Protein 3OZO (pdb70)

Organism: Ostrinia furnacalis (NCBI:txid93504)

B-factor: mean 30.8, std 10.59, rang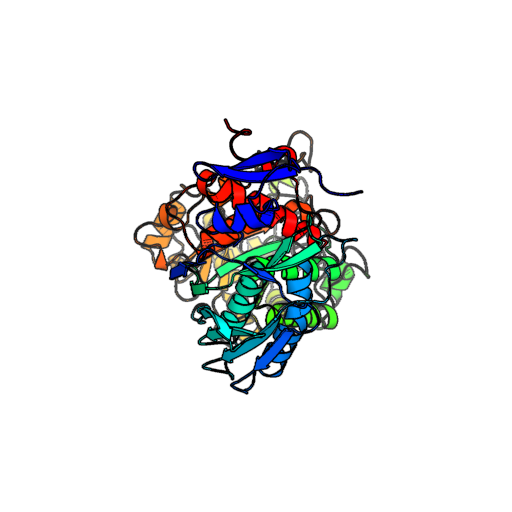e [15.59, 69.76]

GO terms:
  GO:0016231 beta-N-acetylglucosaminidase activity (F, IDA)
  GO:0006032 chitin catabolic process (P, IDA)
  GO:0004563 beta-N-acetylhexosaminidase activity (F, EXP)

Radius of gyration: 25.53 Å; Cα contacts (8 Å, |Δi|>4): 1244; chains: 1; bounding box: 70×46×85 Å

InterPro domains:
  IPR015883 Beta-hexosaminidase, catalytic domain [PF00728] (209-551)
  IPR017853 Glycoside hydrolase superfamily [SSF51445] (209-563)
  IPR025705 Beta-hexosaminidase [PIRSF001093] (9-593)
  IPR025705 Beta-hexosaminidase [PR00738] (165-185)
  IPR025705 Beta-hexosaminidase [PR00738] (203-220)
  IPR025705 Beta-hexosaminidase [PR00738] (232-253)
  IPR025705 Beta-hexosaminidase [PR00738] (286-303)
  IPR025705 Beta-hexosaminidase [PR00738] (334-352)
  IPR025705 Beta-hexosaminidase [PR00738] (357-370)
  IPR025705 Beta-hexosaminidase [PR00738] (516-532)
  IPR025705 Beta-hexosaminidase [PR00738] (533-550)
  IPR025705 Beta-hexosaminidase [PTHR22600] (48-589)
  IPR029018 Beta-hexosaminidase-like, domain 2 [G3DSA:3.30.379.10] (23-206)
  IPR029018 Beta-hexosaminidase-like, domain 2 [SSF55545] (65-207)
  IPR029019 Beta-hexosaminidase, eukaryotic type, N-terminal [PF14845] (124-185)

Foldseek 3Di:
DFDQWAWDADPLWTAIDGPDPPDPDDGHALLRRQQPSFPQRLDFPRFFPDRDLDNDKWFAALVQEEEAEPDAELCNVLLVLLRVCLSVLLCLQPFPPAAADRDAAHEYEYFAAQANHDQAQDLPDWLKKKWWWADDPDGYIYIYIHGPHPNNRSLRSLRQSSQWHAGRNRRTIIGRHTTTGIHFWPFSAQAAEDECQLDHADLVLLLLVLVLCLNNSHAEYEYAQAFQRFHQECQPVLRLLRVQGAPDPVRHQDLVSLLVSCVSSSSSNHQYEYEDEDFWGHHGSCPPVVQKFQQQPPPCVQFFPDPPTMGGDLLDPVVLVVLLRVLLSCCVRSVRDQEHEHEAPTHGLSRLLVDPSSCVSQVVVVHDSDDVSVLVSVLSNVVSSQVSNCVSNVHQGAYEYEDYPCCQLVCVVVRDAQVRYAYEYQAALQDPSQQSCLVRVHAYAYQHNLQQELQFCAFDPPDTDGHDSDDHHDLQRNLADALCVSHPPSSVSYNAYYRYHDPNPDYNVCPLASCPPSSSSSSSCRGHVDPDGVVSCVLSSQSSRSSSVSSVRPYDDDDPVVCNSRPPPDDD

CATH classification: 3.30.379.10 (+1 more: 3.20.20.80)

Nearest PDB structures (foldseek):
  5y0v-assembly1_A  TM=1.001E+00  e=0.000E+00  Ostrinia furnacalis
  3nsm-assembly1_A  TM=1.001E+00  e=0.000E+00  Ostrinia furnacalis
  3vtr-assembly1_A  TM=1.001E+00  e=0.000E+00  Ostrinia furnacalis
  3s6t-assembly1_A  TM=1.001E+00  e=0.000E+00  Ostrinia furnacalis
  3wmb-assembly1_A  TM=1.001E+00  e=0.000E+00  Ostrinia furnacalis

Structure (mmCIF, N/CA/C/O backbone):
data_3OZO
#
_entry.id   3OZO
#
_cell.length_a   108.040
_cell.length_b   108.040
_cell.length_c   175.000
_cell.angle_alpha   90.00
_cell.angle_beta   90.00
_cell.angle_gamma   120.00
#
_symmetry.space_group_name_H-M   'P 32 2 1'
#
loop_
_entity.id
_entity.type
_entity.pdbx_description
1 polymer N-acetylglucosaminidase
2 non-polymer 3AR,5R,6S,7R,7AR-5-HYDROXYMETHYL-2-METHYL-5,6,7,7A-TETRAHYDRO-3AH-PYRANO[3,2-D]THIAZOLE-6,7-DIOL
3 water water
#
loop_
_atom_site.group_PDB
_atom_site.id
_atom_site.type_symbol
_atom_site.label_atom_id
_atom_site.label_alt_id
_atom_site.label_comp_id
_atom_site.label_asym_id
_atom_site.label_entity_id
_atom_site.label_seq_id
_atom_site.pdbx_PDB_ins_code
_atom_site.Cartn_x
_atom_site.Cartn_y
_atom_site.Cartn_z
_atom_site.occupancy
_atom_site.B_iso_or_equiv
_atom_site.auth_seq_id
_atom_site.auth_comp_id
_atom_site.auth_asym_id
_atom_site.auth_atom_id
_atom_site.pdbx_PDB_model_num
ATOM 1 N N . GLU A 1 1 ? 41.772 -54.006 -52.866 1.00 40.64 23 GLU A N 1
ATOM 2 C CA . GLU A 1 1 ? 42.970 -53.690 -53.702 1.00 40.32 23 GLU A CA 1
ATOM 3 C C . GLU A 1 1 ? 43.848 -52.566 -53.114 1.00 39.90 23 GLU A C 1
ATOM 4 O O . GLU A 1 1 ? 44.092 -52.532 -51.901 1.00 39.99 23 GLU A O 1
ATOM 10 N N . ASP A 1 2 ? 44.328 -51.664 -53.970 1.00 39.00 24 ASP A N 1
ATOM 11 C CA . ASP A 1 2 ? 45.284 -50.629 -53.568 1.00 38.18 24 ASP A CA 1
ATOM 12 C C . ASP A 1 2 ? 44.657 -49.246 -53.542 1.00 37.09 24 ASP A C 1
ATOM 13 O O . ASP A 1 2 ? 43.762 -48.952 -54.341 1.00 37.02 24 ASP A O 1
ATOM 18 N N . VAL A 1 3 ? 45.124 -48.396 -52.626 1.00 35.63 25 VAL A N 1
ATOM 19 C CA . VAL A 1 3 ? 44.664 -47.005 -52.598 1.00 34.28 25 VAL A CA 1
ATOM 20 C C . VAL A 1 3 ? 45.103 -46.239 -53.847 1.00 33.39 25 VAL A C 1
ATOM 21 O O . VAL A 1 3 ? 46.228 -46.390 -54.347 1.00 33.45 25 VAL A O 1
ATOM 25 N N . VAL A 1 4 ? 44.171 -45.434 -54.340 1.00 31.78 26 VAL A N 1
ATOM 26 C CA . VAL A 1 4 ? 44.218 -44.846 -55.663 1.00 30.36 26 VAL A CA 1
ATOM 27 C C . VAL A 1 4 ? 44.580 -43.362 -55.601 1.00 29.16 26 VAL A C 1
ATOM 28 O O . VAL A 1 4 ? 44.954 -42.758 -56.608 1.00 28.95 26 VAL A O 1
ATOM 32 N N . TRP A 1 5 ? 44.481 -42.791 -54.404 1.00 27.88 27 TRP A N 1
ATOM 33 C CA . TRP A 1 5 ? 44.645 -41.360 -54.207 1.00 27.01 27 TRP A CA 1
ATOM 34 C C . TRP A 1 5 ? 45.946 -41.001 -53.492 1.00 26.55 27 TRP A C 1
ATOM 35 O O . TRP A 1 5 ? 46.610 -41.856 -52.912 1.00 26.23 27 TRP A O 1
ATOM 46 N N . ARG A 1 6 ? 46.287 -39.718 -53.553 1.00 26.13 28 ARG A N 1
ATOM 47 C CA . ARG A 1 6 ? 47.361 -39.140 -52.758 1.00 26.09 28 ARG A CA 1
ATOM 48 C C . ARG A 1 6 ? 46.897 -37.769 -52.283 1.00 25.92 28 ARG A C 1
ATOM 49 O O . ARG A 1 6 ? 45.906 -37.236 -52.787 1.00 25.73 28 ARG A O 1
ATOM 57 N N . TRP A 1 7 ? 47.605 -37.208 -51.309 1.00 25.79 29 TRP A N 1
ATOM 58 C CA . TRP A 1 7 ? 47.235 -35.931 -50.726 1.00 25.98 29 TRP A CA 1
ATOM 59 C C . TRP A 1 7 ? 48.388 -34.934 -50.756 1.00 26.96 29 TRP A C 1
ATOM 60 O O . TRP A 1 7 ? 49.549 -35.307 -50.594 1.00 26.91 29 TRP A O 1
ATOM 71 N N . SER A 1 8 ? 48.054 -33.666 -50.971 1.00 27.95 30 SER A N 1
ATOM 72 C CA . SER A 1 8 ? 49.054 -32.611 -51.037 1.00 29.14 30 SER A CA 1
ATOM 73 C C . SER A 1 8 ? 48.602 -31.406 -50.229 1.00 29.62 30 SER A C 1
ATOM 74 O O . SER A 1 8 ? 47.449 -30.974 -50.334 1.00 29.70 30 SER A O 1
ATOM 77 N N . CYS A 1 9 ? 49.513 -30.870 -49.421 1.00 30.47 31 CYS A N 1
ATOM 78 C CA . CYS A 1 9 ? 49.206 -29.741 -48.550 1.00 31.47 31 CYS A CA 1
ATOM 79 C C . CYS A 1 9 ? 49.083 -28.434 -49.325 1.00 31.87 31 CYS A C 1
ATOM 80 O O . CYS A 1 9 ? 49.993 -28.046 -50.058 1.00 32.04 31 CYS A O 1
ATOM 83 N N . ASP A 1 10 ? 47.949 -27.764 -49.148 1.00 32.48 32 ASP A N 1
ATOM 84 C CA . ASP A 1 10 ? 47.678 -26.498 -49.809 1.00 33.21 32 ASP A CA 1
ATOM 85 C C . ASP A 1 10 ? 46.919 -25.574 -48.857 1.00 33.44 32 ASP A C 1
ATOM 86 O O . ASP A 1 10 ? 45.754 -25.827 -48.524 1.00 33.39 32 ASP A O 1
ATOM 91 N N . ASN A 1 11 ? 47.594 -24.509 -48.425 1.00 33.65 33 ASN A N 1
ATOM 92 C CA . ASN A 1 11 ? 47.050 -23.543 -47.462 1.00 33.82 33 ASN A CA 1
ATOM 93 C C . ASN A 1 11 ? 46.526 -24.172 -46.161 1.00 33.32 33 ASN A C 1
ATOM 94 O O . ASN A 1 11 ? 45.472 -23.783 -45.655 1.00 33.40 33 ASN A O 1
ATOM 99 N N . GLY A 1 12 ? 47.267 -25.144 -45.630 1.00 32.61 34 GLY A N 1
ATOM 100 C CA . GLY A 1 12 ? 46.895 -25.816 -44.380 1.00 32.10 34 GLY A CA 1
ATOM 101 C C . GLY A 1 12 ? 45.839 -26.904 -44.522 1.00 31.64 34 GLY A C 1
ATOM 102 O O . GLY A 1 12 ? 45.279 -27.367 -43.522 1.00 31.74 34 GLY A O 1
ATOM 103 N N . LYS A 1 13 ? 45.580 -27.323 -45.760 1.00 30.95 35 LYS A N 1
ATOM 104 C CA . LYS A 1 13 ? 44.585 -28.355 -46.055 1.00 30.46 35 LYS A CA 1
ATOM 105 C C . LYS A 1 13 ? 45.158 -29.441 -46.956 1.00 29.93 35 LYS A C 1
ATOM 106 O O . LYS A 1 13 ? 45.788 -29.142 -47.971 1.00 29.77 35 LYS A O 1
ATOM 112 N N . CYS A 1 14 ? 44.938 -30.698 -46.581 1.00 29.43 36 CYS A N 1
ATOM 113 C CA . CYS A 1 14 ? 45.357 -31.832 -47.403 1.00 29.23 36 CYS A CA 1
ATOM 114 C C . CYS A 1 14 ? 44.329 -32.092 -48.499 1.00 28.97 36 CYS A C 1
ATOM 115 O O . CYS A 1 14 ? 43.204 -32.537 -48.224 1.00 28.74 36 CYS A O 1
ATOM 118 N N . VAL A 1 15 ? 44.711 -31.794 -49.739 1.00 28.50 37 VAL A N 1
ATOM 119 C CA . VAL A 1 15 ? 43.789 -31.954 -50.864 1.00 28.17 37 VAL A CA 1
ATOM 120 C C . VAL A 1 15 ? 44.037 -33.280 -51.572 1.00 27.50 37 VAL A C 1
ATOM 121 O O . VAL A 1 15 ? 45.182 -33.639 -51.864 1.00 27.62 37 VAL A O 1
ATOM 125 N N . LYS A 1 16 ? 42.953 -34.006 -51.818 1.00 26.81 38 LYS A N 1
ATOM 126 C CA . LYS A 1 16 ? 43.020 -35.307 -52.455 1.00 26.33 38 LYS A CA 1
ATOM 127 C C . LYS A 1 16 ? 43.261 -35.149 -53.948 1.00 26.48 38 LYS A C 1
ATOM 128 O O . LYS A 1 16 ? 42.549 -34.412 -54.634 1.00 26.14 38 LYS A O 1
ATOM 134 N N . LEU A 1 17 ? 44.280 -35.846 -54.435 1.00 26.65 39 LEU A N 1
ATOM 135 C CA . LEU A 1 17 ? 44.642 -35.808 -55.839 1.00 27.11 39 LEU A CA 1
ATOM 136 C C . LEU A 1 17 ? 44.859 -37.213 -56.352 1.00 27.36 39 LEU A C 1
ATOM 137 O O . LEU A 1 17 ? 45.220 -38.114 -55.593 1.00 27.27 39 LEU A O 1
ATOM 142 N N . LYS A 1 18 ? 44.610 -37.407 -57.642 1.00 27.84 40 LYS A N 1
ATOM 143 C CA . LYS A 1 18 ? 44.929 -38.670 -58.292 1.00 28.62 40 LYS A CA 1
ATOM 144 C C . LYS A 1 18 ? 46.410 -38.979 -58.122 1.00 28.46 40 LYS A C 1
ATOM 145 O O . LYS A 1 18 ? 47.250 -38.105 -58.336 1.00 28.45 40 LYS A O 1
ATOM 151 N N . ASN A 1 19 ? 46.721 -40.204 -57.707 1.00 28.50 41 ASN A N 1
ATOM 152 C CA . ASN A 1 19 ? 48.104 -40.661 -57.661 1.00 28.84 41 ASN A CA 1
ATOM 153 C C . ASN A 1 19 ? 48.474 -41.168 -59.052 1.00 28.88 41 ASN A C 1
ATOM 154 O O . ASN A 1 19 ? 48.488 -42.375 -59.311 1.00 29.04 41 ASN A O 1
ATOM 159 N N . ASP A 1 20 ? 48.737 -40.225 -59.950 1.00 28.98 42 ASP A N 1
ATOM 160 C CA . ASP A 1 20 ? 49.029 -40.543 -61.347 1.00 29.50 42 ASP A CA 1
ATOM 161 C C . ASP A 1 20 ? 50.454 -41.072 -61.497 1.00 29.23 42 ASP A C 1
ATOM 162 O O . ASP A 1 20 ? 51.376 -40.520 -60.900 1.00 29.14 42 ASP A O 1
ATOM 167 N N . PRO A 1 21 ? 50.627 -42.152 -62.283 1.00 29.32 43 PRO A N 1
ATOM 168 C CA . PRO A 1 21 ? 51.918 -42.836 -62.422 1.00 29.26 43 PRO A CA 1
ATOM 169 C C . PRO A 1 21 ? 53.023 -41.979 -63.055 1.00 29.15 43 PRO A C 1
ATOM 170 O O . PRO A 1 21 ? 54.203 -42.196 -62.772 1.00 29.22 43 PRO A O 1
ATOM 174 N N . ARG A 1 22 ? 52.646 -41.018 -63.893 1.00 28.81 44 ARG A N 1
ATOM 175 C CA . ARG A 1 22 ? 53.627 -40.189 -64.592 1.00 28.77 44 ARG A CA 1
ATOM 176 C C . ARG A 1 22 ? 54.014 -38.962 -63.782 1.00 28.87 44 ARG A C 1
ATOM 177 O O . ARG A 1 22 ? 53.679 -37.829 -64.129 1.00 28.94 44 ARG A O 1
ATOM 185 N N . SER A 1 23 ? 54.735 -39.219 -62.694 1.00 28.93 45 SER A N 1
ATOM 186 C CA . SER A 1 23 ? 55.126 -38.195 -61.741 1.00 29.18 45 SER A CA 1
ATOM 187 C C . SER A 1 23 ? 56.418 -38.616 -61.057 1.00 29.26 45 SER A C 1
ATOM 188 O O . SER A 1 23 ? 56.613 -39.799 -60.768 1.00 29.36 45 SER A O 1
ATOM 191 N N . SER A 1 24 ? 57.294 -37.644 -60.811 1.00 29.48 46 SER A N 1
ATOM 192 C CA . SER A 1 24 ? 58.557 -37.883 -60.107 1.00 29.73 46 SER A CA 1
ATOM 193 C C . SER A 1 24 ? 58.470 -37.483 -58.634 1.00 29.99 46 SER A C 1
ATOM 194 O O . SER A 1 24 ? 59.433 -37.646 -57.880 1.00 29.94 46 SER A O 1
ATOM 197 N N . GLU A 1 25 ? 57.312 -36.961 -58.237 1.00 30.32 47 GLU A N 1
ATOM 198 C CA . GLU A 1 25 ? 57.076 -36.532 -56.861 1.00 30.82 47 GLU A CA 1
ATOM 199 C C . GLU A 1 25 ? 56.526 -37.708 -56.046 1.00 30.42 47 GLU A C 1
ATOM 200 O O . GLU A 1 25 ? 55.562 -38.354 -56.467 1.00 30.32 47 GLU A O 1
ATOM 206 N N . PRO A 1 26 ? 57.143 -38.000 -54.882 1.00 30.10 48 PRO A N 1
ATOM 207 C CA . PRO A 1 26 ? 56.652 -39.097 -54.050 1.00 29.94 48 PRO A CA 1
ATOM 208 C C . PRO A 1 26 ? 55.255 -38.799 -53.519 1.00 29.38 48 PRO A C 1
ATOM 209 O O . PRO A 1 26 ? 55.011 -37.709 -53.001 1.00 29.42 48 PRO A O 1
ATOM 213 N N . ALA A 1 27 ? 54.349 -39.758 -53.676 1.00 29.19 49 ALA A N 1
ATOM 214 C CA . ALA A 1 27 ? 52.961 -39.604 -53.229 1.00 29.03 49 ALA A CA 1
ATOM 215 C C . ALA A 1 27 ? 52.858 -39.673 -51.707 1.00 28.75 49 ALA A C 1
ATOM 216 O O . ALA A 1 27 ? 53.460 -40.544 -51.081 1.00 28.91 49 ALA A O 1
ATOM 218 N N . LEU A 1 28 ? 52.100 -38.748 -51.126 1.00 28.44 50 LEU A N 1
ATOM 219 C CA . LEU A 1 28 ? 51.850 -38.737 -49.684 1.00 28.19 50 LEU A CA 1
ATOM 220 C C . LEU A 1 28 ? 50.510 -39.375 -49.362 1.00 27.86 50 LEU A C 1
ATOM 221 O O . LEU A 1 28 ? 49.492 -39.042 -49.979 1.00 27.58 50 LEU A O 1
ATOM 226 N N . SER A 1 29 ? 50.516 -40.292 -48.397 1.00 27.66 51 SER A N 1
ATOM 227 C CA . SER A 1 29 ? 49.278 -40.842 -47.845 1.00 27.26 51 SER A CA 1
ATOM 228 C C . SER A 1 29 ? 48.572 -39.751 -47.039 1.00 26.87 51 SER A C 1
ATOM 229 O O . SER A 1 29 ? 49.183 -38.736 -46.700 1.00 26.45 51 SER A O 1
ATOM 232 N N . LEU A 1 30 ? 47.289 -39.955 -46.746 1.00 26.51 52 LEU A N 1
ATOM 233 C CA . LEU A 1 30 ? 46.481 -38.948 -46.052 1.00 26.35 52 LEU A CA 1
ATOM 234 C C . LEU A 1 30 ? 47.114 -38.496 -44.730 1.00 26.10 52 LEU A C 1
ATOM 235 O O . LEU A 1 30 ? 47.280 -37.297 -44.494 1.00 25.59 52 LEU A O 1
ATOM 240 N N . GLU A 1 31 ? 47.453 -39.459 -43.875 1.00 26.21 53 GLU A N 1
ATOM 241 C CA . GLU A 1 31 ? 47.999 -39.156 -42.545 1.00 27.06 53 GLU A CA 1
ATOM 242 C C . GLU A 1 31 ? 49.386 -38.527 -42.598 1.00 26.81 53 GLU A C 1
ATOM 243 O O . GLU A 1 31 ? 49.710 -37.684 -41.765 1.00 26.79 53 GLU A O 1
ATOM 249 N N . ALA A 1 32 ? 50.192 -38.943 -43.573 1.00 26.98 54 ALA A N 1
ATOM 250 C CA . ALA A 1 32 ? 51.523 -38.372 -43.780 1.00 27.23 54 ALA A CA 1
ATOM 251 C C . ALA A 1 32 ? 51.416 -36.899 -44.143 1.00 27.28 54 ALA A C 1
ATOM 252 O O . ALA A 1 32 ? 52.162 -36.078 -43.612 1.00 27.61 54 ALA A O 1
ATOM 254 N N . CYS A 1 33 ? 50.469 -36.569 -45.024 1.00 27.26 55 CYS A N 1
ATOM 255 C CA . CYS A 1 33 ? 50.186 -35.178 -45.369 1.00 27.22 55 CYS A CA 1
ATOM 256 C C . CYS A 1 33 ? 49.716 -34.391 -44.148 1.00 27.04 55 CYS A C 1
ATOM 257 O O . CYS A 1 33 ? 50.231 -33.305 -43.878 1.00 26.99 55 CYS A O 1
ATOM 260 N N . LYS A 1 34 ? 48.744 -34.940 -43.413 1.00 26.55 56 LYS A N 1
ATOM 261 C CA . LYS A 1 34 ? 48.176 -34.258 -42.243 1.00 26.18 56 LYS A CA 1
ATOM 262 C C . LYS A 1 34 ? 49.232 -33.926 -41.187 1.00 26.30 56 LYS A C 1
ATOM 263 O O . LYS A 1 34 ? 49.233 -32.826 -40.633 1.00 25.90 56 LYS A O 1
ATOM 269 N N . MET A 1 35 ? 50.131 -34.873 -40.924 1.00 26.70 57 MET A N 1
ATOM 270 C CA . MET A 1 35 ? 51.192 -34.690 -39.926 1.00 27.21 57 MET A CA 1
ATOM 271 C C . MET A 1 35 ? 51.986 -33.387 -40.109 1.00 27.60 57 MET A C 1
ATOM 272 O O . MET A 1 35 ? 52.366 -32.746 -39.130 1.00 27.39 57 MET A O 1
ATOM 277 N N . PHE A 1 36 ? 52.218 -32.985 -41.356 1.00 28.23 58 PHE A N 1
ATOM 278 C CA . PHE A 1 36 ? 53.002 -31.775 -41.617 1.00 28.98 58 PHE A CA 1
ATOM 279 C C . PHE A 1 36 ? 52.193 -30.596 -42.140 1.00 29.35 58 PHE A C 1
ATOM 280 O O . PHE A 1 36 ? 52.641 -29.452 -42.068 1.00 29.57 58 PHE A O 1
ATOM 288 N N . CYS A 1 37 ? 51.000 -30.875 -42.652 1.00 29.42 59 CYS A N 1
ATOM 289 C CA . CYS A 1 37 ? 50.126 -29.823 -43.149 1.00 29.71 59 CYS A CA 1
ATOM 290 C C . CYS A 1 37 ? 49.432 -29.091 -42.006 1.00 29.69 59 CYS A C 1
ATOM 291 O O . CYS A 1 37 ? 49.203 -27.885 -42.081 1.00 29.63 59 CYS A O 1
ATOM 294 N N . ASN A 1 38 ? 49.099 -29.828 -40.950 1.00 30.02 60 ASN A N 1
ATOM 295 C CA . ASN A 1 38 ? 48.467 -29.250 -39.769 1.00 30.22 60 ASN A CA 1
ATOM 296 C C . ASN A 1 38 ? 49.516 -28.626 -38.861 1.00 30.24 60 ASN A C 1
ATOM 297 O O . ASN A 1 38 ? 50.608 -29.172 -38.710 1.00 30.10 60 ASN A O 1
ATOM 302 N N . GLU A 1 39 ? 49.174 -27.492 -38.251 1.00 30.59 61 GLU A N 1
ATOM 303 C CA . GLU A 1 39 ? 50.067 -26.812 -37.305 1.00 31.01 61 GLU A CA 1
ATOM 304 C C . GLU A 1 39 ? 50.613 -27.760 -36.230 1.00 30.67 61 GLU A C 1
ATOM 305 O O . GLU A 1 39 ? 51.802 -27.718 -35.908 1.00 30.60 61 GLU A O 1
ATOM 311 N N . TYR A 1 40 ? 49.746 -28.621 -35.693 1.00 29.92 62 TYR A N 1
ATOM 312 C CA . TYR A 1 40 ? 50.147 -29.535 -34.630 1.00 29.11 62 TYR A CA 1
ATOM 313 C C . TYR A 1 40 ? 50.097 -30.995 -35.066 1.00 28.43 62 TYR A C 1
ATOM 314 O O . TYR A 1 40 ? 50.057 -31.897 -34.228 1.00 28.32 62 TYR A O 1
ATOM 323 N N . GLY A 1 41 ? 50.110 -31.219 -36.379 1.00 27.52 63 GLY A N 1
ATOM 324 C CA . GLY A 1 41 ? 50.121 -32.569 -36.943 1.00 26.75 63 GLY A CA 1
ATOM 325 C C . GLY A 1 41 ? 48.931 -33.417 -36.523 1.00 26.23 63 GLY A C 1
ATOM 326 O O . GLY A 1 41 ? 47.784 -32.990 -36.643 1.00 26.00 63 GLY A O 1
ATOM 327 N N . LEU A 1 42 ? 49.215 -34.616 -36.021 1.00 25.68 64 LEU A N 1
ATOM 328 C CA . LEU A 1 42 ? 48.172 -35.523 -35.538 1.00 25.17 64 LEU A CA 1
ATOM 329 C C . LEU A 1 42 ? 48.076 -35.589 -34.003 1.00 24.81 64 LEU A C 1
ATOM 330 O O . LEU A 1 42 ? 47.428 -36.485 -33.453 1.00 24.92 64 LEU A O 1
ATOM 335 N N . LEU A 1 43 ? 48.704 -34.639 -33.315 1.00 24.09 65 LEU A N 1
ATOM 336 C CA . LEU A 1 43 ? 48.744 -34.667 -31.850 1.00 23.72 65 LEU A CA 1
ATOM 337 C C . LEU A 1 43 ? 47.427 -34.234 -31.210 1.00 23.34 65 LEU A C 1
ATOM 338 O O . LEU A 1 43 ? 46.769 -33.302 -31.683 1.00 23.60 65 LEU A O 1
ATOM 343 N N . TRP A 1 44 ? 47.050 -34.927 -30.137 1.00 22.75 66 TRP A N 1
ATOM 344 C CA . TRP A 1 44 ? 45.917 -34.523 -29.309 1.00 22.49 66 TRP A CA 1
ATOM 345 C C . TRP A 1 44 ? 46.053 -35.032 -27.872 1.00 22.57 66 TRP A C 1
ATOM 346 O O . TRP A 1 44 ? 46.113 -36.235 -27.652 1.00 22.83 66 TRP A O 1
ATOM 357 N N . PRO A 1 45 ? 46.082 -34.113 -26.891 1.00 23.07 67 PRO A N 1
ATOM 358 C CA . PRO A 1 45 ? 46.044 -32.667 -27.101 1.00 23.70 67 PRO A CA 1
ATOM 359 C C . PRO A 1 45 ? 47.361 -32.144 -27.666 1.00 24.52 67 PRO A C 1
ATOM 360 O O . PRO A 1 45 ? 48.390 -32.819 -27.564 1.00 24.35 67 PRO A O 1
ATOM 364 N N . ARG A 1 46 ? 47.311 -30.962 -28.273 1.00 25.63 68 ARG A N 1
ATOM 365 C CA . ARG A 1 46 ? 48.511 -30.255 -28.717 1.00 26.93 68 ARG A CA 1
ATOM 366 C C . ARG A 1 46 ? 49.342 -29.843 -27.497 1.00 27.28 68 ARG A C 1
ATOM 367 O O . ARG A 1 46 ? 48.773 -29.523 -26.452 1.00 27.31 68 ARG A O 1
ATOM 375 N N . PRO A 1 47 ? 50.686 -29.863 -27.617 1.00 27.95 69 PRO A N 1
ATOM 376 C CA . PRO A 1 47 ? 51.547 -29.463 -26.495 1.00 28.51 69 PRO A CA 1
ATOM 377 C C . PRO A 1 47 ? 51.429 -27.983 -26.123 1.00 29.08 69 PRO A C 1
ATOM 378 O O . PRO A 1 47 ? 50.947 -27.173 -26.926 1.00 29.03 69 PRO A O 1
ATOM 382 N N . THR A 1 48 ? 51.858 -27.650 -24.905 1.00 29.97 70 THR A N 1
ATOM 383 C CA . THR A 1 48 ? 51.795 -26.277 -24.390 1.00 30.87 70 THR A CA 1
ATOM 384 C C . THR A 1 48 ? 53.107 -25.503 -24.554 1.00 31.57 70 THR A C 1
ATOM 385 O O . THR A 1 48 ? 53.104 -24.274 -24.572 1.00 31.91 70 THR A O 1
ATOM 389 N N . GLY A 1 49 ? 54.223 -26.219 -24.660 1.00 32.38 71 GLY A N 1
ATOM 390 C CA . GLY A 1 49 ? 55.529 -25.578 -24.837 1.00 33.44 71 GLY A CA 1
ATOM 391 C C . GLY A 1 49 ? 56.042 -25.758 -26.252 1.00 34.11 71 GLY A C 1
ATOM 392 O O . GLY A 1 49 ? 55.354 -25.414 -27.215 1.00 33.98 71 GLY A O 1
ATOM 393 N N . GLU A 1 50 ? 57.250 -26.307 -26.376 1.00 34.96 72 GLU A N 1
ATOM 394 C CA . GLU A 1 50 ? 57.835 -26.612 -27.681 1.00 35.76 72 GLU A CA 1
ATOM 395 C C . GLU A 1 50 ? 57.010 -27.651 -28.437 1.00 35.95 72 GLU A C 1
ATOM 396 O O . GLU A 1 50 ? 56.626 -28.680 -27.875 1.00 35.88 72 GLU A O 1
ATOM 402 N N . ALA A 1 51 ? 56.733 -27.361 -29.705 1.00 36.09 73 ALA A N 1
ATOM 403 C CA . ALA A 1 51 ? 55.972 -28.262 -30.566 1.00 36.37 73 ALA A CA 1
ATOM 404 C C . ALA A 1 51 ? 56.603 -28.309 -31.956 1.00 36.43 73 ALA A C 1
ATOM 405 O O . ALA A 1 51 ? 55.986 -27.920 -32.950 1.00 36.66 73 ALA A O 1
ATOM 407 N N . ASP A 1 52 ? 57.843 -28.790 -32.009 1.00 36.37 74 ASP A N 1
ATOM 408 C CA . ASP A 1 52 ? 58.609 -28.836 -33.248 1.00 36.29 74 ASP A CA 1
ATOM 409 C C . ASP A 1 52 ? 58.617 -30.246 -33.820 1.00 35.99 74 ASP A C 1
ATOM 410 O O . ASP A 1 52 ? 59.240 -31.150 -33.266 1.00 35.86 74 ASP A O 1
ATOM 415 N N . LEU A 1 53 ? 57.920 -30.421 -34.938 1.00 36.00 75 LEU A N 1
ATOM 416 C CA . LEU A 1 53 ? 57.782 -31.730 -35.567 1.00 35.84 75 LEU A CA 1
ATOM 417 C C . LEU A 1 53 ? 58.682 -31.895 -36.793 1.00 35.73 75 LEU A C 1
ATOM 418 O O . LEU A 1 53 ? 58.708 -32.957 -37.407 1.00 35.75 75 LEU A O 1
ATOM 423 N N . GLY A 1 54 ? 59.431 -30.849 -37.135 1.00 35.74 76 GLY A N 1
ATOM 424 C CA . GLY A 1 54 ? 60.335 -30.902 -38.284 1.00 35.69 76 GLY A CA 1
ATOM 425 C C . GLY A 1 54 ? 59.583 -31.032 -39.594 1.00 35.63 76 GLY A C 1
ATOM 426 O O . GLY A 1 54 ? 58.479 -30.500 -39.735 1.00 35.61 76 GLY A O 1
ATOM 427 N N . ASN A 1 55 ? 60.171 -31.751 -40.549 1.00 35.64 77 ASN A N 1
ATOM 428 C CA . ASN A 1 55 ? 59.608 -31.843 -41.899 1.00 35.80 77 ASN A CA 1
ATOM 429 C C . ASN A 1 55 ? 59.527 -33.252 -42.474 1.00 35.53 77 ASN A C 1
ATOM 430 O O . ASN A 1 55 ? 58.903 -33.454 -43.517 1.00 35.60 77 ASN A O 1
ATOM 435 N N . PHE A 1 56 ? 60.156 -34.217 -41.808 1.00 35.17 78 PHE A N 1
ATOM 436 C CA . PHE A 1 56 ? 60.345 -35.538 -42.400 1.00 35.02 78 PHE A CA 1
ATOM 437 C C . PHE A 1 56 ? 59.812 -36.705 -41.579 1.00 34.74 78 PHE A C 1
ATOM 438 O O . PHE A 1 56 ? 59.623 -36.604 -40.367 1.00 34.77 78 PHE A O 1
ATOM 446 N N . LEU A 1 57 ? 59.581 -37.815 -42.273 1.00 34.52 79 LEU A N 1
ATOM 447 C CA . LEU A 1 57 ? 59.205 -39.077 -41.662 1.00 34.47 79 LEU A CA 1
ATOM 448 C C . LEU A 1 57 ? 60.253 -40.136 -41.974 1.00 34.58 79 LEU A C 1
ATOM 449 O O . LEU A 1 57 ? 60.860 -40.125 -43.052 1.00 34.66 79 LEU A O 1
ATOM 454 N N . SER A 1 58 ? 60.456 -41.050 -41.032 1.00 34.48 80 SER A N 1
ATOM 455 C CA . SER A 1 58 ? 61.351 -42.185 -41.232 1.00 34.77 80 SER A CA 1
ATOM 456 C C . SER A 1 58 ? 60.575 -43.484 -41.142 1.00 34.78 80 SER A C 1
ATOM 457 O O . SER A 1 58 ? 59.688 -43.623 -40.301 1.00 34.63 80 SER A O 1
ATOM 460 N N . LYS A 1 59 ? 60.915 -44.431 -42.011 1.00 34.97 81 LYS A N 1
ATOM 461 C CA . LYS A 1 59 ? 60.310 -45.753 -41.986 1.00 35.38 81 LYS A CA 1
ATOM 462 C C . LYS A 1 59 ? 60.916 -46.576 -40.853 1.00 35.71 81 LYS A C 1
ATOM 463 O O . LYS A 1 59 ? 62.141 -46.684 -40.739 1.00 35.67 81 LYS A O 1
ATOM 469 N N . ILE A 1 60 ? 60.059 -47.150 -40.013 1.00 35.93 82 ILE A N 1
ATOM 470 C CA . ILE A 1 60 ? 60.537 -47.922 -38.868 1.00 36.16 82 ILE A CA 1
ATOM 471 C C . ILE A 1 60 ? 60.033 -49.364 -38.867 1.00 36.38 82 ILE A C 1
ATOM 472 O O . ILE A 1 60 ? 58.966 -49.667 -39.409 1.00 36.27 82 ILE A O 1
ATOM 477 N N . ASN A 1 61 ? 60.828 -50.247 -38.267 1.00 36.72 83 ASN A N 1
ATOM 478 C CA . ASN A 1 61 ? 60.461 -51.642 -38.077 1.00 37.25 83 ASN A CA 1
ATOM 479 C C . ASN A 1 61 ? 59.671 -51.775 -36.777 1.00 37.61 83 ASN A C 1
ATOM 480 O O . ASN A 1 61 ? 60.193 -51.497 -35.693 1.00 37.51 83 ASN A O 1
ATOM 485 N N . LEU A 1 62 ? 58.411 -52.192 -36.901 1.00 38.13 84 LEU A N 1
ATOM 486 C CA . LEU A 1 62 ? 57.513 -52.381 -35.757 1.00 38.75 84 LEU A CA 1
ATOM 487 C C . LEU A 1 62 ? 58.113 -53.324 -34.706 1.00 39.21 84 LEU A C 1
ATOM 488 O O . LEU A 1 62 ? 58.009 -53.070 -33.506 1.00 39.32 84 LEU A O 1
ATOM 493 N N . ASN A 1 63 ? 58.737 -54.405 -35.170 1.00 39.69 85 ASN A N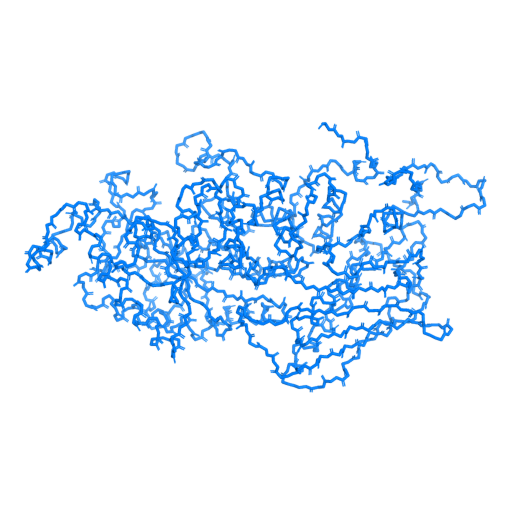 1
ATOM 494 C CA . ASN A 1 63 ? 59.328 -55.417 -34.291 1.00 40.28 85 ASN A CA 1
ATOM 495 C C . ASN A 1 63 ? 60.705 -55.052 -33.725 1.00 40.35 85 ASN A C 1
ATOM 496 O O . ASN A 1 63 ? 61.356 -55.881 -33.087 1.00 40.65 85 ASN A O 1
ATOM 501 N N . SER A 1 64 ? 61.134 -53.812 -33.946 1.00 40.40 86 SER A N 1
ATOM 502 C CA . SER A 1 64 ? 62.444 -53.348 -33.492 1.00 40.62 86 SER A CA 1
ATOM 503 C C . SER A 1 64 ? 62.350 -52.111 -32.598 1.00 40.74 86 SER A C 1
ATOM 504 O O . SER A 1 64 ? 63.221 -51.238 -32.631 1.00 40.78 86 SER A O 1
ATOM 507 N N . ILE A 1 65 ? 61.288 -52.042 -31.800 1.00 40.87 87 ILE A N 1
ATOM 508 C CA . ILE A 1 65 ? 61.115 -50.954 -30.844 1.00 41.06 87 ILE A CA 1
ATOM 509 C C . ILE A 1 65 ? 61.514 -51.451 -29.457 1.00 41.19 87 ILE A C 1
ATOM 510 O O . ILE A 1 65 ? 60.946 -52.416 -28.945 1.00 41.13 87 ILE A O 1
ATOM 515 N N . GLU A 1 66 ? 62.508 -50.796 -28.868 1.00 41.44 88 GLU A N 1
ATOM 516 C CA . GLU A 1 66 ? 63.010 -51.186 -27.556 1.00 41.92 88 GLU A CA 1
ATOM 517 C C . GLU A 1 66 ? 62.893 -50.026 -26.580 1.00 41.74 88 GLU A C 1
ATOM 518 O O . GLU A 1 66 ? 63.340 -48.914 -26.866 1.00 41.60 88 GLU A O 1
ATOM 524 N N . VAL A 1 67 ? 62.282 -50.294 -25.431 1.00 41.75 89 VAL A N 1
ATOM 525 C CA . VAL A 1 67 ? 62.097 -49.271 -24.408 1.00 41.74 89 VAL A CA 1
ATOM 526 C C . VAL A 1 67 ? 63.090 -49.486 -23.266 1.00 41.88 89 VAL A C 1
ATOM 527 O O . VAL A 1 67 ? 63.178 -50.582 -22.712 1.00 41.90 89 VAL A O 1
ATOM 531 N N . LYS A 1 68 ? 63.833 -48.435 -22.927 1.00 42.09 90 LYS A N 1
ATOM 532 C CA . LYS A 1 68 ? 64.851 -48.502 -21.880 1.00 42.39 90 LYS A CA 1
ATOM 533 C C . LYS A 1 68 ? 64.565 -47.531 -20.739 1.00 42.28 90 LYS A C 1
ATOM 534 O O . LYS A 1 68 ? 64.533 -46.316 -20.936 1.00 42.29 90 LYS A O 1
ATOM 540 N N . ILE A 1 69 ? 64.355 -48.085 -19.548 1.00 42.37 91 ILE A N 1
ATOM 541 C CA . ILE A 1 69 ? 64.162 -47.296 -18.333 1.00 42.44 91 ILE A CA 1
ATOM 542 C C . ILE A 1 69 ? 65.531 -47.006 -17.715 1.00 42.56 91 ILE A C 1
ATOM 543 O O . ILE A 1 69 ? 66.225 -47.924 -17.273 1.00 42.44 91 ILE A O 1
ATOM 548 N N . LEU A 1 70 ? 65.915 -45.733 -17.693 1.00 42.66 92 LEU A N 1
ATOM 549 C CA . LEU A 1 70 ? 67.269 -45.349 -17.283 1.00 43.06 92 LEU A CA 1
ATOM 550 C C . LEU A 1 70 ? 67.421 -45.092 -15.780 1.00 43.30 92 LEU A C 1
ATOM 551 O O . LEU A 1 70 ? 68.530 -45.161 -15.247 1.00 43.40 92 LEU A O 1
ATOM 556 N N . LYS A 1 71 ? 66.311 -44.800 -15.107 1.00 43.51 93 LYS A N 1
ATOM 557 C CA . LYS A 1 71 ? 66.315 -44.576 -13.661 1.00 43.71 93 LYS A CA 1
ATOM 558 C C . LYS A 1 71 ? 65.280 -45.449 -12.962 1.00 43.81 93 LYS A C 1
ATOM 559 O O . LYS A 1 71 ? 64.073 -45.284 -13.166 1.00 43.92 93 LYS A O 1
ATOM 565 N N . LYS A 1 72 ? 65.766 -46.380 -12.143 1.00 43.85 94 LYS A N 1
ATOM 566 C CA . LYS A 1 72 ? 64.908 -47.296 -11.396 1.00 43.88 94 LYS A CA 1
ATOM 567 C C . LYS A 1 72 ? 64.474 -46.692 -10.063 1.00 43.69 94 LYS A C 1
ATOM 568 O O . LYS A 1 72 ? 65.174 -45.850 -9.496 1.00 43.77 94 LYS A O 1
ATOM 574 N N . GLY A 1 73 ? 63.310 -47.122 -9.577 1.00 43.38 95 GLY A N 1
ATOM 575 C CA . GLY A 1 73 ? 62.759 -46.634 -8.311 1.00 42.83 95 GLY A CA 1
ATOM 576 C C . GLY A 1 73 ? 61.547 -47.424 -7.856 1.00 42.43 95 GLY A C 1
ATOM 577 O O . GLY A 1 73 ? 61.373 -48.581 -8.239 1.00 42.43 95 GLY A O 1
ATOM 578 N N . ALA A 1 74 ? 60.709 -46.796 -7.034 1.00 42.10 96 ALA A N 1
ATOM 579 C CA . ALA A 1 74 ? 59.501 -47.440 -6.513 1.00 41.77 96 ALA A CA 1
ATOM 580 C C . ALA A 1 74 ? 58.424 -47.614 -7.590 1.00 41.58 96 ALA A C 1
ATOM 581 O O . ALA A 1 74 ? 57.591 -48.517 -7.497 1.00 41.41 96 ALA A O 1
ATOM 583 N N . THR A 1 75 ? 58.457 -46.756 -8.611 1.00 41.29 97 THR A N 1
ATOM 584 C CA . THR A 1 75 ? 57.528 -46.849 -9.743 1.00 41.06 97 THR A CA 1
ATOM 585 C C . THR A 1 75 ? 57.993 -47.819 -10.836 1.00 40.93 97 THR A C 1
ATOM 586 O O . THR A 1 75 ? 57.477 -47.784 -11.956 1.00 40.96 97 THR A O 1
ATOM 590 N N . ASP A 1 76 ? 58.954 -48.684 -10.505 1.00 40.77 98 ASP A N 1
ATOM 591 C CA . ASP A 1 76 ? 59.488 -49.670 -11.451 1.00 40.66 98 ASP A CA 1
ATOM 592 C C . ASP A 1 76 ? 58.388 -50.454 -12.159 1.00 40.33 98 ASP A C 1
ATOM 593 O O . ASP A 1 76 ? 58.381 -50.545 -13.388 1.00 40.37 98 ASP A O 1
ATOM 598 N N . ASP A 1 77 ? 57.463 -51.008 -11.379 1.00 39.95 99 ASP A N 1
ATOM 599 C CA . ASP A 1 77 ? 56.355 -51.800 -11.918 1.00 39.62 99 ASP A CA 1
ATOM 600 C C . ASP A 1 77 ? 55.447 -50.990 -12.850 1.00 39.11 99 ASP A C 1
ATOM 601 O O . ASP A 1 77 ? 55.016 -51.492 -13.888 1.00 38.84 99 ASP A O 1
ATOM 606 N N . LEU A 1 78 ? 55.183 -49.739 -12.477 1.00 38.68 100 LEU A N 1
ATOM 607 C CA . LEU A 1 78 ? 54.352 -48.838 -13.274 1.00 38.42 100 LEU A CA 1
ATOM 608 C C . LEU A 1 78 ? 55.050 -48.426 -14.569 1.00 38.46 100 LEU A C 1
ATOM 609 O O . LEU A 1 78 ? 54.420 -48.364 -15.626 1.00 38.24 100 LEU A O 1
ATOM 614 N N . MET A 1 79 ? 56.348 -48.145 -14.476 1.00 38.50 101 MET A N 1
ATOM 615 C CA . MET A 1 79 ? 57.151 -47.786 -15.642 1.00 38.73 101 MET A CA 1
ATOM 616 C C . MET A 1 79 ? 57.284 -48.957 -16.612 1.00 38.97 101 MET A C 1
ATOM 617 O O . MET A 1 79 ? 57.213 -48.765 -17.824 1.00 38.99 101 MET A O 1
ATOM 622 N N . GLU A 1 80 ? 57.467 -50.160 -16.068 1.00 39.35 102 GLU A N 1
ATOM 623 C CA . GLU A 1 80 ? 57.583 -51.380 -16.870 1.00 39.86 102 GLU A CA 1
ATOM 624 C C . GLU A 1 80 ? 56.268 -51.741 -17.559 1.00 39.87 102 GLU A C 1
ATOM 625 O O . GLU A 1 80 ? 56.273 -52.199 -18.706 1.00 39.72 102 GLU A O 1
ATOM 631 N N . ALA A 1 81 ? 55.153 -51.529 -16.860 1.00 39.97 103 ALA A N 1
ATOM 632 C CA . ALA A 1 81 ? 53.823 -51.747 -17.431 1.00 40.08 103 ALA A CA 1
ATOM 633 C C . ALA A 1 81 ? 53.534 -50.741 -18.543 1.00 40.22 103 ALA A C 1
ATOM 634 O O . ALA A 1 81 ? 53.040 -51.117 -19.607 1.00 40.22 103 ALA A O 1
ATOM 636 N N . ALA A 1 82 ? 53.858 -49.471 -18.290 1.00 40.38 104 ALA A N 1
ATOM 637 C CA . ALA A 1 82 ? 53.681 -48.400 -19.274 1.00 40.75 104 ALA A CA 1
ATOM 638 C C . ALA A 1 82 ? 54.533 -48.622 -20.523 1.00 41.03 104 ALA A C 1
ATOM 639 O O . ALA A 1 82 ? 54.097 -48.321 -21.638 1.00 41.09 104 ALA A O 1
ATOM 641 N N . ALA A 1 83 ? 55.739 -49.154 -20.321 1.00 41.42 105 ALA A N 1
ATOM 642 C CA . ALA A 1 83 ? 56.664 -49.472 -21.407 1.00 41.85 105 ALA A CA 1
ATOM 643 C C . ALA A 1 83 ? 56.158 -50.633 -22.259 1.00 42.14 105 ALA A C 1
ATOM 644 O O . ALA A 1 83 ? 56.150 -50.545 -23.488 1.00 42.45 105 ALA A O 1
ATOM 646 N N . LYS A 1 84 ? 55.739 -51.715 -21.602 1.00 42.38 106 LYS A N 1
ATOM 647 C CA . LYS A 1 84 ? 55.174 -52.892 -22.272 1.00 42.67 106 LYS A CA 1
ATOM 648 C C . LYS A 1 84 ? 53.970 -52.510 -23.133 1.00 42.61 106 LYS A C 1
ATOM 649 O O . LYS A 1 84 ? 53.721 -53.105 -24.183 1.00 42.84 106 LYS A O 1
ATOM 655 N N . ARG A 1 85 ? 53.243 -51.495 -22.680 1.00 42.46 107 ARG A N 1
ATOM 656 C CA . ARG A 1 85 ? 52.015 -51.046 -23.315 1.00 42.25 107 ARG A CA 1
ATOM 657 C C . ARG A 1 85 ? 52.285 -50.183 -24.545 1.00 42.24 107 ARG A C 1
ATOM 658 O O . ARG A 1 85 ? 51.366 -49.886 -25.314 1.00 42.18 107 ARG A O 1
ATOM 666 N N . PHE A 1 86 ? 53.545 -49.785 -24.721 1.00 42.07 108 PHE A N 1
ATOM 667 C CA . PHE A 1 86 ? 53.922 -48.826 -25.758 1.00 41.77 108 PHE A CA 1
ATOM 668 C C . PHE A 1 86 ? 53.841 -49.389 -27.171 1.00 41.8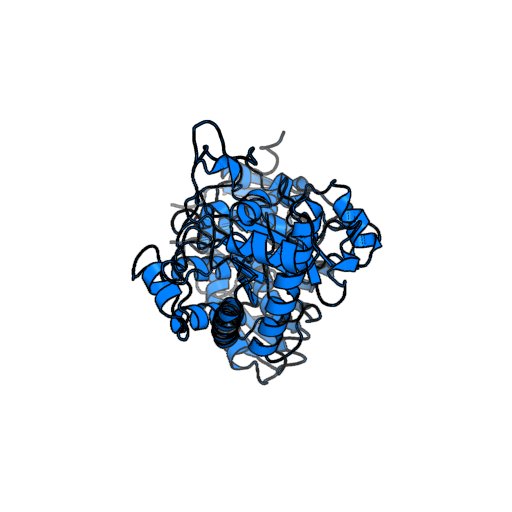1 108 PHE A C 1
ATOM 669 O O . PHE A 1 86 ? 53.331 -48.715 -28.068 1.00 41.65 108 PHE A O 1
ATOM 677 N N . LYS A 1 87 ? 54.346 -50.609 -27.366 1.00 41.88 109 LYS A N 1
ATOM 678 C CA . LYS A 1 87 ? 54.234 -51.293 -28.657 1.00 42.11 109 LYS A CA 1
ATOM 679 C C . LYS A 1 87 ? 52.771 -51.354 -29.089 1.00 41.96 109 LYS A C 1
ATOM 680 O O . LYS A 1 87 ? 52.441 -51.034 -30.235 1.00 41.90 109 LYS A O 1
ATOM 686 N N . GLU A 1 88 ? 51.909 -51.751 -28.154 1.00 41.82 110 GLU A N 1
ATOM 687 C CA . GLU A 1 88 ? 50.466 -51.817 -28.377 1.00 41.79 110 GLU A CA 1
ATOM 688 C C . GLU A 1 88 ? 49.931 -50.472 -28.874 1.00 41.51 110 GLU A C 1
ATOM 689 O O . GLU A 1 88 ? 49.221 -50.424 -29.876 1.00 41.58 110 GLU A O 1
ATOM 695 N N . GLN A 1 89 ? 50.303 -49.390 -28.188 1.00 41.28 111 GLN A N 1
ATOM 696 C CA . GLN A 1 89 ? 49.942 -48.023 -28.590 1.00 41.28 111 GLN A CA 1
ATOM 697 C C . GLN A 1 89 ? 50.399 -47.681 -30.012 1.00 41.00 111 GLN A C 1
ATOM 698 O O . GLN A 1 89 ? 49.652 -47.068 -30.775 1.00 40.86 111 GLN A O 1
ATOM 704 N N . VAL A 1 90 ? 51.628 -48.065 -30.354 1.00 40.71 112 VAL A N 1
ATOM 705 C CA . VAL A 1 90 ? 52.193 -47.778 -31.676 1.00 40.50 112 VAL A CA 1
ATOM 706 C C . VAL A 1 90 ? 51.370 -48.441 -32.787 1.00 40.50 112 VAL A C 1
ATOM 707 O O . VAL A 1 90 ? 51.082 -47.817 -33.809 1.00 40.34 112 VAL A O 1
ATOM 711 N N . SER A 1 91 ? 50.971 -49.692 -32.560 1.00 40.69 113 SER A N 1
ATOM 712 C CA . SER A 1 91 ? 50.141 -50.445 -33.506 1.00 41.07 113 SER A CA 1
ATOM 713 C C . SER A 1 91 ? 48.794 -49.782 -33.826 1.00 41.27 113 SER A C 1
ATOM 714 O O . SER A 1 91 ? 48.151 -50.133 -34.820 1.00 41.26 113 SER A O 1
ATOM 717 N N . LEU A 1 92 ? 48.381 -48.823 -32.996 1.00 41.48 114 LEU A N 1
ATOM 718 C CA . LEU A 1 92 ? 47.138 -48.076 -33.224 1.00 41.68 114 LEU A CA 1
ATOM 719 C C . LEU A 1 92 ? 47.222 -47.134 -34.430 1.00 41.91 114 LEU A C 1
ATOM 720 O O . LEU A 1 92 ? 46.201 -46.628 -34.901 1.00 41.87 114 LEU A O 1
ATOM 725 N N . ALA A 1 93 ? 48.438 -46.897 -34.920 1.00 42.10 115 ALA A N 1
ATOM 726 C CA . ALA A 1 93 ? 48.638 -46.145 -36.157 1.00 42.38 115 ALA A CA 1
ATOM 727 C C . ALA A 1 93 ? 48.223 -46.981 -37.369 1.00 42.54 115 ALA A C 1
ATOM 728 O O . ALA A 1 93 ? 47.802 -46.437 -38.388 1.00 42.58 115 ALA A O 1
ATOM 730 N N . ILE A 1 94 ? 48.339 -48.302 -37.236 1.00 42.92 116 ILE A N 1
ATOM 731 C CA . ILE A 1 94 ? 48.039 -49.248 -38.308 1.00 43.32 116 ILE A CA 1
ATOM 732 C C . ILE A 1 94 ? 46.563 -49.649 -38.277 1.00 43.88 116 ILE A C 1
ATOM 733 O O . ILE A 1 94 ? 46.091 -50.172 -37.266 1.00 43.85 116 ILE A O 1
ATOM 738 N N . PRO A 1 95 ? 45.828 -49.408 -39.385 1.00 44.41 117 PRO A N 1
ATOM 739 C CA . PRO A 1 95 ? 44.426 -49.823 -39.475 1.00 44.83 117 PRO A CA 1
ATOM 740 C C . PRO A 1 95 ? 44.287 -51.338 -39.382 1.00 45.31 117 PRO A C 1
ATOM 741 O O . PRO A 1 95 ? 45.160 -52.070 -39.859 1.00 45.28 117 PRO A O 1
ATOM 745 N N . ARG A 1 96 ? 43.201 -51.796 -38.760 1.00 45.87 118 ARG A N 1
ATOM 746 C CA . ARG A 1 96 ? 42.950 -53.224 -38.572 1.00 46.56 118 ARG A CA 1
ATOM 747 C C . ARG A 1 96 ? 42.857 -53.946 -39.917 1.00 46.65 118 ARG A C 1
ATOM 748 O O . ARG A 1 96 ? 42.181 -53.475 -40.835 1.00 46.76 118 ARG A O 1
ATOM 756 N N . GLY A 1 97 ? 43.548 -55.078 -40.027 1.00 46.78 119 GLY A N 1
ATOM 757 C CA . GLY A 1 97 ? 43.603 -55.835 -41.278 1.00 46.94 119 GLY A CA 1
ATOM 758 C C . GLY A 1 97 ? 44.857 -55.558 -42.092 1.00 47.16 119 GLY A C 1
ATOM 759 O O . GLY A 1 97 ? 45.341 -56.435 -42.817 1.00 47.31 119 GLY A O 1
ATOM 760 N N . SER A 1 98 ? 45.376 -54.335 -41.977 1.00 47.05 120 SER A N 1
ATOM 761 C CA . SER A 1 98 ? 46.608 -53.937 -42.656 1.00 46.92 120 SER A CA 1
ATOM 762 C C . SER A 1 98 ? 47.832 -54.453 -41.913 1.00 46.81 120 SER A C 1
ATOM 763 O O . SER A 1 98 ? 47.827 -54.556 -40.683 1.00 46.83 120 SER A O 1
ATOM 766 N N . THR A 1 99 ? 48.877 -54.778 -42.667 1.00 46.63 121 THR A N 1
ATOM 767 C CA . THR A 1 99 ? 50.140 -55.225 -42.087 1.00 46.45 121 THR A CA 1
ATOM 768 C C . THR A 1 99 ? 51.286 -54.372 -42.628 1.00 46.11 121 THR A C 1
ATOM 769 O O . THR A 1 99 ? 51.435 -54.242 -43.847 1.00 45.98 121 THR A O 1
ATOM 773 N N . PRO A 1 100 ? 52.094 -53.781 -41.726 1.00 45.76 122 PRO A N 1
ATOM 774 C CA . PRO A 1 100 ? 53.258 -53.028 -42.180 1.00 45.51 122 PRO A CA 1
ATOM 775 C C . PRO A 1 100 ? 54.381 -53.963 -42.602 1.00 45.28 122 PRO A C 1
ATOM 776 O O . PRO A 1 100 ? 54.464 -55.097 -42.115 1.00 45.29 122 PRO A O 1
ATOM 780 N N . LYS A 1 101 ? 55.230 -53.493 -43.509 1.00 44.93 123 LYS A N 1
ATOM 781 C CA . LYS A 1 101 ? 56.408 -54.251 -43.904 1.00 44.63 123 LYS A CA 1
ATOM 782 C C . LYS A 1 101 ? 57.447 -54.149 -42.796 1.00 44.30 123 LYS A C 1
ATOM 783 O O . LYS A 1 101 ? 57.737 -53.054 -42.304 1.00 44.11 123 LYS A O 1
ATOM 789 N N . LEU A 1 102 ? 57.976 -55.301 -42.389 1.00 43.91 124 LEU A N 1
ATOM 790 C CA . LEU A 1 102 ? 58.948 -55.376 -41.300 1.00 43.59 124 LEU A CA 1
ATOM 791 C C . LEU A 1 102 ? 60.346 -55.008 -41.791 1.00 43.22 124 LEU A C 1
ATOM 792 O O . LEU A 1 102 ? 61.251 -55.848 -41.843 1.00 43.55 124 LEU A O 1
ATOM 797 N N . THR A 1 103 ? 60.497 -53.741 -42.165 1.00 42.48 125 THR A N 1
ATOM 798 C CA . THR A 1 103 ? 61.764 -53.175 -42.608 1.00 41.79 125 THR A CA 1
ATOM 799 C C . THR A 1 103 ? 61.878 -51.792 -41.993 1.00 41.12 125 THR A C 1
ATOM 800 O O . THR A 1 103 ? 60.922 -51.296 -41.393 1.00 41.11 125 THR A O 1
ATOM 804 N N . GLY A 1 104 ? 63.037 -51.162 -42.155 1.00 40.22 126 GLY A N 1
ATOM 805 C CA . GLY A 1 104 ? 63.247 -49.814 -41.647 1.00 39.22 126 GLY A CA 1
ATOM 806 C C . GLY A 1 104 ? 64.051 -49.789 -40.363 1.00 38.65 126 GLY A C 1
ATOM 807 O O . GLY A 1 104 ? 64.591 -50.809 -39.932 1.00 38.36 126 GLY A O 1
ATOM 808 N N . LYS A 1 105 ? 64.108 -48.614 -39.746 1.00 38.18 127 LYS A N 1
ATOM 809 C CA . LYS A 1 105 ? 64.969 -48.371 -38.594 1.00 37.64 127 LYS A CA 1
ATOM 810 C C . LYS A 1 105 ? 64.449 -48.976 -37.290 1.00 37.45 127 LYS A C 1
ATOM 811 O O . LYS A 1 105 ? 63.251 -49.248 -37.145 1.00 37.23 127 LYS A O 1
ATOM 817 N N . ALA A 1 106 ? 65.374 -49.205 -36.359 1.00 37.14 128 ALA A N 1
ATOM 818 C CA . ALA A 1 106 ? 65.039 -49.604 -34.996 1.00 36.85 128 ALA A CA 1
ATOM 819 C C . ALA A 1 106 ? 64.842 -48.353 -34.150 1.00 36.57 128 ALA A C 1
ATOM 820 O O . ALA A 1 106 ? 65.516 -47.344 -34.355 1.00 36.59 128 ALA A O 1
ATOM 822 N N . VAL A 1 107 ? 63.908 -48.415 -33.207 1.00 36.14 129 VAL A N 1
ATOM 823 C CA . VAL A 1 107 ? 63.631 -47.268 -32.350 1.00 35.69 129 VAL A CA 1
ATOM 824 C C . VAL A 1 107 ? 64.019 -47.587 -30.911 1.00 35.57 129 VAL A C 1
ATOM 825 O O . VAL A 1 107 ? 63.570 -48.583 -30.337 1.00 35.73 129 VAL A O 1
ATOM 829 N N . ASP A 1 108 ? 64.882 -46.749 -30.349 1.00 35.31 130 ASP A N 1
ATOM 830 C CA . ASP A 1 108 ? 65.253 -46.848 -28.946 1.00 35.14 130 ASP A CA 1
ATOM 831 C C . ASP A 1 108 ? 64.491 -45.769 -28.202 1.00 35.01 130 ASP A C 1
ATOM 832 O O . ASP A 1 108 ? 64.651 -44.577 -28.480 1.00 34.88 130 ASP A O 1
ATOM 837 N N . VAL A 1 109 ? 63.645 -46.197 -27.273 1.00 35.00 131 VAL A N 1
ATOM 838 C CA . VAL A 1 109 ? 62.903 -45.271 -26.432 1.00 35.12 131 VAL A CA 1
ATOM 839 C C . VAL A 1 109 ? 63.569 -45.231 -25.063 1.00 35.21 131 VAL A C 1
ATOM 840 O O . VAL A 1 109 ? 63.644 -46.249 -24.375 1.00 35.27 131 VAL A O 1
ATOM 844 N N . TYR A 1 110 ? 64.065 -44.056 -24.686 1.00 35.36 132 TYR A N 1
ATOM 845 C CA . TYR A 1 110 ? 64.730 -43.879 -23.400 1.00 35.61 132 TYR A CA 1
ATOM 846 C C . TYR A 1 110 ? 63.819 -43.141 -22.437 1.00 35.56 132 TYR A C 1
ATOM 847 O O . TYR A 1 110 ? 63.410 -42.012 -22.704 1.00 35.64 132 TYR A O 1
ATOM 856 N N . LEU A 1 111 ? 63.506 -43.788 -21.319 1.00 35.68 133 LEU A N 1
ATOM 857 C CA . LEU A 1 111 ? 62.641 -43.196 -20.300 1.00 35.77 133 LEU A CA 1
ATOM 858 C C . LEU A 1 111 ? 63.448 -42.700 -19.106 1.00 35.91 133 LEU A C 1
ATOM 859 O O . LEU A 1 111 ? 64.087 -43.487 -18.402 1.00 35.76 133 LEU A O 1
ATOM 864 N N . VAL A 1 112 ? 63.412 -41.388 -18.893 1.00 36.22 134 VAL A N 1
ATOM 865 C CA . VAL A 1 112 ? 64.125 -40.758 -17.789 1.00 36.60 134 VAL A CA 1
ATOM 866 C C . VAL A 1 112 ? 63.125 -40.173 -16.792 1.00 36.78 134 VAL A C 1
ATOM 867 O O . VAL A 1 112 ? 62.574 -39.089 -17.000 1.00 36.91 134 VAL A O 1
ATOM 871 N N . ASN A 1 113 ? 62.887 -40.923 -15.721 1.00 37.18 135 ASN A N 1
ATOM 872 C CA . ASN A 1 113 ? 62.036 -40.492 -14.620 1.00 37.47 135 ASN A CA 1
ATOM 873 C C . ASN A 1 113 ? 62.909 -39.853 -13.540 1.00 37.87 135 ASN A C 1
ATOM 874 O O . ASN A 1 113 ? 63.643 -40.549 -12.836 1.00 38.01 135 ASN A O 1
ATOM 879 N N . GLU A 1 114 ? 62.814 -38.530 -13.428 1.00 38.30 136 GLU A N 1
ATOM 880 C CA . GLU A 1 114 ? 63.672 -37.720 -12.560 1.00 38.82 136 GLU A CA 1
ATOM 881 C C . GLU A 1 114 ? 63.487 -38.036 -11.071 1.00 38.77 136 GLU A C 1
ATOM 882 O O . GLU A 1 114 ? 64.426 -37.903 -10.282 1.00 38.92 136 GLU A O 1
ATOM 888 N N . ASN A 1 115 ? 62.274 -38.440 -10.695 1.00 38.53 137 ASN A N 1
ATOM 889 C CA . ASN A 1 115 ? 61.958 -38.820 -9.316 1.00 38.19 137 ASN A CA 1
ATOM 890 C C . ASN A 1 115 ? 61.223 -40.163 -9.279 1.00 37.86 137 ASN A C 1
ATOM 891 O O . ASN A 1 115 ? 60.013 -40.198 -9.049 1.00 37.91 137 ASN A O 1
ATOM 896 N N . PRO A 1 116 ? 61.957 -41.275 -9.486 1.00 37.54 138 PRO A N 1
ATOM 897 C CA . PRO A 1 116 ? 61.362 -42.598 -9.730 1.00 37.31 138 PRO A CA 1
ATOM 898 C C . PRO A 1 116 ? 60.605 -43.257 -8.564 1.00 37.13 138 PRO A C 1
ATOM 899 O O . PRO A 1 116 ? 60.054 -44.348 -8.743 1.00 37.14 138 PRO A O 1
ATOM 903 N N . ASN A 1 117 ? 60.577 -42.618 -7.396 1.00 36.89 139 ASN A N 1
ATOM 904 C CA . ASN A 1 117 ? 59.826 -43.139 -6.248 1.00 36.67 139 ASN A CA 1
ATOM 905 C C . ASN A 1 117 ? 58.423 -42.534 -6.136 1.00 36.54 139 ASN A C 1
ATOM 906 O O . ASN A 1 117 ? 57.559 -43.075 -5.442 1.00 36.74 139 ASN A O 1
ATOM 911 N N . GLU A 1 118 ? 58.213 -41.415 -6.825 1.00 36.14 140 GLU A N 1
ATOM 912 C CA . GLU A 1 118 ? 56.985 -40.625 -6.729 1.00 35.84 140 GLU A CA 1
ATOM 913 C C . GLU A 1 118 ? 55.822 -41.289 -7.472 1.00 35.17 140 GLU A C 1
ATOM 914 O O . GLU A 1 118 ? 55.879 -41.457 -8.692 1.00 34.95 140 GLU A O 1
ATOM 920 N N . LYS A 1 119 ? 54.772 -41.663 -6.742 1.00 34.38 141 LYS A N 1
ATOM 921 C CA . LYS A 1 119 ? 53.598 -42.279 -7.378 1.00 33.76 141 LYS A CA 1
ATOM 922 C C . LYS A 1 119 ? 52.244 -41.892 -6.776 1.00 32.87 141 LYS A C 1
ATOM 923 O O . LYS A 1 119 ? 51.243 -42.560 -7.031 1.00 32.80 141 LYS A O 1
ATOM 929 N N . ALA A 1 120 ? 52.211 -40.811 -6.001 1.00 31.79 142 ALA A N 1
ATOM 930 C CA . ALA A 1 120 ? 50.969 -40.368 -5.375 1.00 30.71 142 ALA A CA 1
ATOM 931 C C . ALA A 1 120 ? 50.242 -39.345 -6.235 1.00 29.79 142 ALA A C 1
ATOM 932 O O . ALA A 1 120 ? 50.862 -38.450 -6.813 1.00 29.2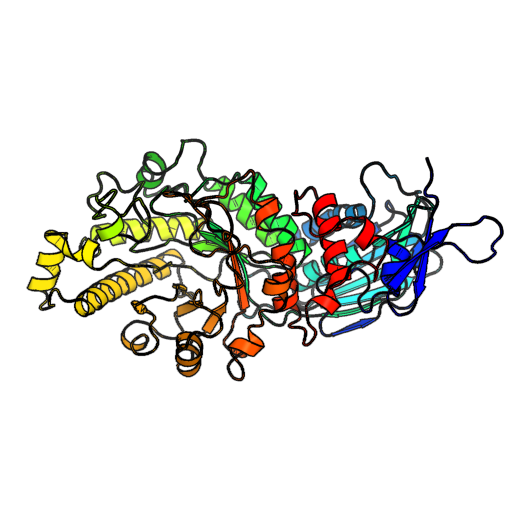8 142 ALA A O 1
ATOM 934 N N . PHE A 1 121 ? 48.924 -39.491 -6.326 1.00 28.60 143 PHE A N 1
ATOM 935 C CA . PHE A 1 121 ? 48.097 -38.462 -6.935 1.00 27.77 143 PHE A CA 1
ATOM 936 C C . PHE A 1 121 ? 47.987 -37.292 -5.971 1.00 27.28 143 PHE A C 1
ATOM 937 O O . PHE A 1 121 ? 47.876 -37.487 -4.762 1.00 26.81 143 PHE A O 1
ATOM 945 N N . SER A 1 122 ? 48.046 -36.084 -6.523 1.00 26.89 144 SER A N 1
ATOM 946 C CA . SER A 1 122 ? 47.865 -34.852 -5.766 1.00 26.69 144 SER A CA 1
ATOM 947 C C . SER A 1 122 ? 47.613 -33.711 -6.741 1.00 26.66 144 SER A C 1
ATOM 948 O O . SER A 1 122 ? 47.988 -33.790 -7.912 1.00 26.45 144 SER A O 1
ATOM 951 N N . LEU A 1 123 ? 46.969 -32.655 -6.262 1.00 26.77 145 LEU A N 1
ATOM 952 C CA . LEU A 1 123 ? 46.703 -31.493 -7.097 1.00 27.17 145 LEU A CA 1
ATOM 953 C C . LEU A 1 123 ? 47.994 -30.763 -7.472 1.00 27.59 145 LEU A C 1
ATOM 954 O O . LEU A 1 123 ? 48.017 -29.987 -8.425 1.00 27.32 145 LEU A O 1
ATOM 959 N N . GLU A 1 124 ? 49.068 -31.048 -6.735 1.00 28.09 146 GLU A N 1
ATOM 960 C CA . GLU A 1 124 ? 50.361 -30.402 -6.956 1.00 28.73 146 GLU A CA 1
ATOM 961 C C . GLU A 1 124 ? 51.359 -31.270 -7.730 1.00 29.00 146 GLU A C 1
ATOM 962 O O . GLU A 1 124 ? 52.483 -30.834 -7.993 1.00 29.47 146 GLU A O 1
ATOM 968 N N . MET A 1 125 ? 50.947 -32.484 -8.099 1.00 28.97 147 MET A N 1
ATOM 969 C CA . MET A 1 125 ? 51.813 -33.416 -8.832 1.00 29.00 147 MET A CA 1
ATOM 970 C C . MET A 1 125 ? 52.311 -32.830 -10.155 1.00 28.77 147 MET A C 1
ATOM 971 O O . MET A 1 125 ? 51.630 -32.018 -10.785 1.00 28.70 147 MET A O 1
ATOM 976 N N . ASP A 1 126 ? 53.499 -33.257 -10.565 1.00 28.51 148 ASP A N 1
ATOM 977 C CA . ASP A 1 126 ? 54.139 -32.723 -11.759 1.00 28.50 148 ASP A CA 1
ATOM 978 C C . ASP A 1 126 ? 53.882 -33.625 -12.967 1.00 28.22 148 ASP A C 1
ATOM 979 O O . ASP A 1 126 ? 54.419 -34.736 -13.057 1.00 28.09 148 ASP A O 1
ATOM 984 N N . GLU A 1 127 ? 53.060 -33.130 -13.889 1.00 27.95 149 GLU A N 1
ATOM 985 C CA . GLU A 1 127 ? 52.677 -33.882 -15.083 1.00 27.97 149 GLU A CA 1
ATOM 986 C C . GLU A 1 127 ? 53.422 -33.410 -16.336 1.00 28.21 149 GLU A C 1
ATOM 987 O O . GLU A 1 127 ? 53.023 -33.728 -17.461 1.00 28.18 149 GLU A O 1
ATOM 993 N N . SER A 1 128 ? 54.502 -32.654 -16.136 1.00 28.33 150 SER A N 1
ATOM 994 C CA . SER A 1 128 ? 55.309 -32.147 -17.247 1.00 28.56 150 SER A CA 1
ATOM 995 C C . SER A 1 128 ? 56.234 -33.221 -17.804 1.00 28.69 150 SER A C 1
ATOM 996 O O . SER A 1 128 ? 56.549 -34.199 -17.119 1.00 28.68 150 SER A O 1
ATOM 999 N N . TYR A 1 129 ? 56.650 -33.035 -19.056 1.00 28.85 151 TYR A N 1
ATOM 1000 C CA . TYR A 1 129 ? 57.624 -33.907 -19.702 1.00 28.98 151 TYR A CA 1
ATOM 1001 C C . TYR A 1 129 ? 58.329 -33.179 -20.848 1.00 29.32 151 TYR A C 1
ATOM 1002 O O . TYR A 1 129 ? 57.844 -32.157 -21.352 1.00 29.20 151 TYR A O 1
ATOM 1011 N N . GLY A 1 130 ? 59.482 -33.710 -21.241 1.00 29.84 152 GLY A N 1
ATOM 1012 C CA . GLY A 1 130 ? 60.167 -33.281 -22.454 1.00 30.29 152 GLY A CA 1
ATOM 1013 C C . GLY A 1 130 ? 60.264 -34.461 -23.398 1.00 30.80 152 GLY A C 1
ATOM 1014 O O . GLY A 1 130 ? 60.513 -35.583 -22.964 1.00 30.89 152 GLY A O 1
ATOM 1015 N N . LEU A 1 131 ? 60.054 -34.215 -24.689 1.00 31.46 153 LEU A N 1
ATOM 1016 C CA . LEU A 1 131 ? 60.135 -35.275 -25.690 1.00 32.06 153 LEU A CA 1
ATOM 1017 C C . LEU A 1 131 ? 61.054 -34.862 -26.833 1.00 32.37 153 LEU A C 1
ATOM 1018 O O . LEU A 1 131 ? 60.837 -33.836 -27.481 1.00 32.65 153 LEU A O 1
ATOM 1023 N N . ARG A 1 132 ? 62.078 -35.673 -27.068 1.00 32.91 154 ARG A N 1
ATOM 1024 C CA . ARG A 1 132 ? 63.008 -35.450 -28.162 1.00 33.45 154 ARG A CA 1
ATOM 1025 C C . ARG A 1 132 ? 63.153 -36.707 -29.005 1.00 33.36 154 ARG A C 1
ATOM 1026 O O . ARG A 1 132 ? 63.362 -37.801 -28.477 1.00 33.57 154 ARG A O 1
ATOM 1034 N N . VAL A 1 133 ? 63.019 -36.538 -30.316 1.00 33.33 155 VAL A N 1
ATOM 1035 C CA . VAL A 1 133 ? 63.236 -37.615 -31.275 1.00 33.19 155 VAL A CA 1
ATOM 1036 C C . VAL A 1 133 ? 64.246 -37.129 -32.315 1.00 33.54 155 VAL A C 1
ATOM 1037 O O . VAL A 1 133 ? 64.123 -36.019 -32.841 1.00 33.44 155 VAL A O 1
ATOM 1041 N N . SER A 1 134 ? 65.247 -37.959 -32.589 1.00 33.89 156 SER A N 1
ATOM 1042 C CA . SER A 1 134 ? 66.280 -37.641 -33.574 1.00 34.47 156 SER A CA 1
ATOM 1043 C C . SER A 1 134 ? 66.921 -38.922 -34.099 1.00 34.64 156 SER A C 1
ATOM 1044 O O . SER A 1 134 ? 66.896 -39.949 -33.412 1.00 34.56 156 SER A O 1
ATOM 1047 N N . PRO A 1 135 ? 67.487 -38.874 -35.324 1.00 35.04 157 PRO A N 1
ATOM 1048 C CA . PRO A 1 135 ? 68.188 -40.050 -35.845 1.00 35.39 157 PRO A CA 1
ATOM 1049 C C . PRO A 1 135 ? 69.378 -40.426 -34.966 1.00 35.86 157 PRO A C 1
ATOM 1050 O O . PRO A 1 135 ? 70.013 -39.553 -34.371 1.00 35.90 157 PRO A O 1
ATOM 1054 N N . SER A 1 136 ? 69.658 -41.721 -34.887 1.00 36.60 158 SER A N 1
ATOM 1055 C CA . SER A 1 136 ? 70.751 -42.236 -34.079 1.00 37.21 158 SER A CA 1
ATOM 1056 C C . SER A 1 136 ? 71.552 -43.237 -34.900 1.00 37.44 158 SER A C 1
ATOM 1057 O O . SER A 1 136 ? 71.074 -44.331 -35.205 1.00 37.43 158 SER A O 1
ATOM 1060 N N . GLY A 1 137 ? 72.772 -42.851 -35.264 1.00 37.97 159 GLY A N 1
ATOM 1061 C CA . GLY A 1 137 ? 73.619 -43.680 -36.116 1.00 38.40 159 GLY A CA 1
ATOM 1062 C C . GLY A 1 137 ? 73.046 -43.786 -37.517 1.00 38.80 159 GLY A C 1
ATOM 1063 O O . GLY A 1 137 ? 72.349 -42.880 -37.985 1.00 38.81 159 GLY A O 1
ATOM 1064 N N . ALA A 1 138 ? 73.329 -44.900 -38.183 1.00 39.08 160 ALA A N 1
ATOM 1065 C CA . ALA A 1 138 ? 72.869 -45.105 -39.552 1.00 39.35 160 ALA A CA 1
ATOM 1066 C C . ALA A 1 138 ? 71.463 -45.701 -39.631 1.00 39.48 160 ALA A C 1
ATOM 1067 O O . ALA A 1 138 ? 70.699 -45.366 -40.542 1.00 39.45 160 ALA A O 1
ATOM 1069 N N . ASP A 1 139 ? 71.129 -46.572 -38.677 1.00 39.42 161 ASP A N 1
ATOM 1070 C CA . ASP A 1 139 ? 69.959 -47.450 -38.794 1.00 39.34 161 ASP A CA 1
ATOM 1071 C C . ASP A 1 139 ? 69.001 -47.444 -37.599 1.00 38.82 161 ASP A C 1
ATOM 1072 O O . ASP A 1 139 ? 68.212 -48.382 -37.434 1.00 38.66 161 ASP A O 1
ATOM 1077 N N . ARG A 1 140 ? 69.067 -46.413 -36.761 1.00 38.26 162 ARG A N 1
ATOM 1078 C CA . ARG A 1 140 ? 68.139 -46.332 -35.631 1.00 37.74 162 ARG A CA 1
ATOM 1079 C C . ARG A 1 140 ? 67.694 -44.939 -35.216 1.00 37.28 162 ARG A C 1
ATOM 1080 O O . ARG A 1 140 ? 68.204 -43.930 -35.708 1.00 37.27 162 ARG A O 1
ATOM 1088 N N . VAL A 1 141 ? 66.712 -44.907 -34.316 1.00 36.73 163 VAL A N 1
ATOM 1089 C CA . VAL A 1 141 ? 66.107 -43.671 -33.838 1.00 36.03 163 VAL A CA 1
ATOM 1090 C C . VAL A 1 141 ? 66.266 -43.568 -32.323 1.00 35.76 163 VAL A C 1
ATOM 1091 O O . VAL A 1 141 ? 66.085 -44.553 -31.604 1.00 35.71 163 VAL A O 1
ATOM 1095 N N . ASN A 1 142 ? 66.604 -42.370 -31.855 1.00 35.50 164 ASN A N 1
ATOM 1096 C CA . ASN A 1 142 ? 66.680 -42.071 -30.428 1.00 35.38 164 ASN A CA 1
ATOM 1097 C C . ASN A 1 142 ? 65.479 -41.238 -29.990 1.00 34.94 164 ASN A C 1
ATOM 1098 O O . ASN A 1 142 ? 65.390 -40.050 -30.306 1.00 35.00 164 ASN A O 1
ATOM 1103 N N . ALA A 1 143 ? 64.565 -41.873 -29.259 1.00 34.46 165 ALA A N 1
ATOM 1104 C CA . ALA A 1 143 ? 63.427 -41.177 -28.664 1.00 33.94 165 ALA A CA 1
ATOM 1105 C C . ALA A 1 143 ? 63.630 -41.058 -27.154 1.00 33.45 165 ALA A C 1
ATOM 1106 O O . ALA A 1 143 ? 63.611 -42.059 -26.443 1.00 33.53 165 ALA A O 1
ATOM 1108 N N . THR A 1 144 ? 63.834 -39.837 -26.667 1.00 32.86 166 THR A N 1
ATOM 1109 C CA . THR A 1 144 ? 64.088 -39.637 -25.241 1.00 32.42 166 THR A CA 1
ATOM 1110 C C . THR A 1 144 ? 62.990 -38.844 -24.544 1.00 32.10 166 THR A C 1
ATOM 1111 O O . THR A 1 144 ? 62.708 -37.698 -24.900 1.00 32.05 166 THR A O 1
ATOM 1115 N N . ILE A 1 145 ? 62.381 -39.475 -23.544 1.00 31.83 167 ILE A N 1
ATOM 1116 C CA . ILE A 1 145 ? 61.380 -38.824 -22.706 1.00 31.75 167 ILE A CA 1
ATOM 1117 C C . ILE A 1 145 ? 61.979 -38.535 -21.332 1.00 31.58 167 ILE A C 1
ATOM 1118 O O . ILE A 1 145 ? 62.476 -39.440 -20.661 1.00 31.70 167 ILE A O 1
ATOM 1123 N N . THR A 1 146 ? 61.929 -37.267 -20.933 1.00 31.63 168 THR A N 1
ATOM 1124 C CA . THR A 1 146 ? 62.427 -36.829 -19.638 1.00 31.65 168 THR A CA 1
ATOM 1125 C C . THR A 1 146 ? 61.299 -36.154 -18.873 1.00 31.62 168 THR A C 1
ATOM 1126 O O . THR A 1 146 ? 60.683 -35.209 -19.363 1.00 31.63 168 THR A O 1
ATOM 1130 N N . ALA A 1 147 ? 61.027 -36.648 -17.670 1.00 31.62 169 ALA A N 1
ATOM 1131 C CA . ALA A 1 147 ? 59.962 -36.087 -16.844 1.00 31.65 169 ALA A CA 1
ATOM 1132 C C . ALA A 1 147 ? 60.302 -36.126 -15.360 1.00 31.66 169 ALA A C 1
ATOM 1133 O O . ALA A 1 147 ? 61.070 -36.979 -14.911 1.00 31.40 169 ALA A O 1
ATOM 1135 N N . ASN A 1 148 ? 59.707 -35.202 -14.611 1.00 31.88 170 ASN A N 1
ATOM 1136 C CA . ASN A 1 148 ? 59.901 -35.116 -13.165 1.00 32.28 170 ASN A CA 1
ATOM 1137 C C . ASN A 1 148 ? 59.223 -36.227 -12.359 1.00 32.11 170 ASN A C 1
ATOM 1138 O O . ASN A 1 148 ? 59.590 -36.472 -11.209 1.00 32.19 170 ASN A O 1
ATOM 1143 N N . SER A 1 149 ? 58.247 -36.905 -12.963 1.00 31.78 171 SER A N 1
ATOM 1144 C CA . SER A 1 149 ? 57.570 -38.035 -12.313 1.00 31.38 171 SER A CA 1
ATOM 1145 C C . SER A 1 149 ? 57.107 -39.087 -13.320 1.00 31.23 171 SER A C 1
ATOM 1146 O O . SER A 1 149 ? 57.173 -38.870 -14.537 1.00 31.22 171 SER A O 1
ATOM 1149 N N . PHE A 1 150 ? 56.644 -40.228 -12.808 1.00 30.70 172 PHE A N 1
ATOM 1150 C CA . PHE A 1 150 ? 56.069 -41.273 -13.647 1.00 30.29 172 PHE A CA 1
ATOM 1151 C C . PHE A 1 150 ? 54.908 -40.746 -14.495 1.00 30.09 172 PHE A C 1
ATOM 1152 O O . PHE A 1 150 ? 54.782 -41.099 -15.669 1.00 30.06 172 PHE A O 1
ATOM 1160 N N . PHE A 1 151 ? 54.072 -39.904 -13.891 1.00 29.78 173 PHE A N 1
ATOM 1161 C CA . PHE A 1 151 ? 52.872 -39.394 -14.552 1.00 29.48 173 PHE A CA 1
ATOM 1162 C C . PHE A 1 151 ? 53.206 -38.549 -15.782 1.00 29.20 173 PHE A C 1
ATOM 1163 O O . PHE A 1 151 ? 52.616 -38.741 -16.846 1.00 28.91 173 PHE A O 1
ATOM 1171 N N . GLY A 1 152 ? 54.165 -37.636 -15.635 1.00 28.69 174 GLY A N 1
ATOM 1172 C CA . GLY A 1 152 ? 54.687 -36.879 -16.772 1.00 28.47 174 GLY A CA 1
ATOM 1173 C C . GLY A 1 152 ? 55.301 -37.782 -17.825 1.00 28.32 174 GLY A C 1
ATOM 1174 O O . GLY A 1 152 ? 55.117 -37.567 -19.026 1.00 28.31 174 GLY A O 1
ATOM 1175 N N . MET A 1 153 ? 56.017 -38.806 -17.365 1.00 28.21 175 MET A N 1
ATOM 1176 C CA . MET A 1 153 ? 56.657 -39.779 -18.241 1.00 28.33 175 MET A CA 1
ATOM 1177 C C . MET A 1 153 ? 55.648 -40.556 -19.093 1.00 28.31 175 MET A C 1
ATOM 1178 O O . MET A 1 153 ? 55.884 -40.777 -20.285 1.00 28.18 175 MET A O 1
ATOM 1183 N N . ARG A 1 154 ? 54.534 -40.982 -18.495 1.00 28.02 176 ARG A N 1
ATOM 1184 C CA . ARG A 1 154 ? 53.558 -41.753 -19.268 1.00 27.74 176 ARG A CA 1
ATOM 1185 C C . ARG A 1 154 ? 52.718 -40.881 -20.207 1.00 27.34 176 ARG A C 1
ATOM 1186 O O . ARG A 1 154 ? 52.302 -41.349 -21.266 1.00 27.54 176 ARG A O 1
ATOM 1194 N N . HIS A 1 155 ? 52.514 -39.615 -19.845 1.00 26.84 177 HIS A N 1
ATOM 1195 C CA . HIS A 1 155 ? 51.993 -38.630 -20.793 1.00 26.45 177 HIS A CA 1
ATOM 1196 C C . HIS A 1 155 ? 52.912 -38.532 -22.019 1.00 26.51 177 HIS A C 1
ATOM 1197 O O . HIS A 1 155 ? 52.441 -38.513 -23.159 1.00 26.23 177 HIS A O 1
ATOM 1204 N N . GLY A 1 156 ? 54.221 -38.474 -21.770 1.00 26.25 178 GLY A N 1
ATOM 1205 C CA . GLY A 1 156 ? 55.224 -38.405 -22.832 1.00 26.18 178 GLY A CA 1
ATOM 1206 C C . GLY A 1 156 ? 55.202 -39.604 -23.758 1.00 26.01 178 GLY A C 1
ATOM 1207 O O . GLY A 1 156 ? 55.344 -39.456 -24.973 1.00 26.13 178 GLY A O 1
ATOM 1208 N N . LEU A 1 157 ? 55.025 -40.794 -23.184 1.00 25.87 179 LEU A N 1
ATOM 1209 C CA . LEU A 1 157 ? 54.831 -42.005 -23.978 1.00 25.87 179 LEU A CA 1
ATOM 1210 C C . LEU A 1 157 ? 53.570 -41.921 -24.845 1.00 25.74 179 LEU A C 1
ATOM 1211 O O . LEU A 1 157 ? 53.562 -42.411 -25.977 1.00 25.65 179 LEU A O 1
ATOM 1216 N N . GLU A 1 158 ? 52.521 -41.288 -24.321 1.00 25.73 180 GLU A N 1
ATOM 1217 C CA . GLU A 1 158 ? 51.267 -41.140 -25.071 1.00 25.80 180 GLU A CA 1
ATOM 1218 C C . GLU A 1 158 ? 51.490 -40.272 -26.309 1.00 25.68 180 GLU A C 1
ATOM 1219 O O . GLU A 1 158 ? 51.153 -40.675 -27.424 1.00 25.52 180 GLU A O 1
ATOM 1225 N N . THR A 1 159 ? 52.074 -39.093 -26.097 1.00 25.65 181 THR A N 1
ATOM 1226 C CA . THR A 1 159 ? 52.440 -38.173 -27.178 1.00 25.71 181 THR A CA 1
ATOM 1227 C C . THR A 1 159 ? 53.333 -38.835 -28.219 1.00 25.84 181 THR A C 1
ATOM 1228 O O . THR A 1 159 ? 53.109 -38.682 -29.422 1.00 26.07 181 THR A O 1
ATOM 1232 N N . LEU A 1 160 ? 54.339 -39.566 -27.750 1.00 25.79 182 LEU A N 1
ATOM 1233 C CA . LEU A 1 160 ? 55.269 -40.253 -28.634 1.00 25.87 182 LEU A CA 1
ATOM 1234 C C . LEU A 1 160 ? 54.573 -41.254 -29.557 1.00 26.00 182 LEU A C 1
ATOM 1235 O O . LEU A 1 160 ? 54.925 -41.354 -30.733 1.00 25.91 182 LEU A O 1
ATOM 1240 N N . SER A 1 161 ? 53.589 -41.983 -29.030 1.00 26.11 183 SER A N 1
ATOM 1241 C CA . SER A 1 161 ? 52.845 -42.956 -29.832 1.00 26.21 183 SER A CA 1
ATOM 1242 C C . SER A 1 161 ? 52.071 -42.289 -30.970 1.00 26.25 183 SER A C 1
ATOM 1243 O O . SER A 1 161 ? 51.867 -42.894 -32.020 1.00 26.26 183 SER A O 1
ATOM 1246 N N . GLN A 1 162 ? 51.672 -41.035 -30.764 1.00 26.45 184 GLN A N 1
ATOM 1247 C CA . GLN A 1 162 ? 50.942 -40.271 -31.773 1.00 26.89 184 GLN A CA 1
ATOM 1248 C C . GLN A 1 162 ? 51.840 -39.780 -32.922 1.00 27.30 184 GLN A C 1
ATOM 1249 O O . GLN A 1 162 ? 51.343 -39.246 -33.918 1.00 27.15 184 GLN A O 1
ATOM 1255 N N . LEU A 1 163 ? 53.154 -39.964 -32.778 1.00 27.61 185 LEU A N 1
ATOM 1256 C CA . LEU A 1 163 ? 54.115 -39.535 -33.797 1.00 28.12 185 LEU A CA 1
ATOM 1257 C C . LEU A 1 163 ? 54.417 -40.631 -34.819 1.00 28.46 185 LEU A C 1
ATOM 1258 O O . LEU A 1 163 ? 55.328 -40.497 -35.640 1.00 28.62 185 LEU A O 1
ATOM 1263 N N . PHE A 1 164 ? 53.652 -41.718 -34.752 1.00 28.67 186 PHE A N 1
ATOM 1264 C CA . PHE A 1 164 ? 53.739 -42.798 -35.720 1.00 29.05 186 PHE A CA 1
ATOM 1265 C C . PHE A 1 164 ? 52.573 -42.700 -36.693 1.00 29.52 186 PHE A C 1
ATOM 1266 O O . PHE A 1 164 ? 51.444 -42.406 -36.290 1.00 29.81 186 PHE A O 1
ATOM 1274 N N . VAL A 1 165 ? 52.856 -42.917 -37.973 1.00 29.74 187 VAL A N 1
ATOM 1275 C CA . VAL A 1 165 ? 51.825 -42.926 -39.010 1.00 30.18 187 VAL A CA 1
ATOM 1276 C C . VAL A 1 165 ? 51.983 -44.134 -39.918 1.00 30.09 187 VAL A C 1
ATOM 1277 O O . VAL A 1 165 ? 53.105 -44.529 -40.265 1.00 30.03 187 VAL A O 1
ATOM 1281 N N . PHE A 1 166 ? 50.858 -44.726 -40.295 1.00 29.73 188 PHE A N 1
ATOM 1282 C CA . PHE A 1 166 ? 50.875 -45.799 -41.270 1.00 29.64 188 PHE A CA 1
ATOM 1283 C C . PHE A 1 166 ? 50.634 -45.225 -42.663 1.00 29.50 188 PHE A C 1
ATOM 1284 O O . PHE A 1 166 ? 49.633 -44.545 -42.908 1.00 29.39 188 PHE A O 1
ATOM 1292 N N . ASP A 1 167 ? 51.590 -45.482 -43.551 1.00 29.24 189 ASP A N 1
ATOM 1293 C CA . ASP A 1 167 ? 51.478 -45.155 -44.964 1.00 28.98 189 ASP A CA 1
ATOM 1294 C C . ASP A 1 167 ? 50.789 -46.348 -45.608 1.00 28.96 189 ASP A C 1
ATOM 1295 O O . ASP A 1 167 ? 51.398 -47.403 -45.783 1.00 28.88 189 ASP A O 1
ATOM 1300 N N . ASP A 1 168 ? 49.512 -46.180 -45.942 1.00 28.91 190 ASP A N 1
ATOM 1301 C CA . ASP A 1 168 ? 48.716 -47.272 -46.502 1.00 29.30 190 ASP A CA 1
ATOM 1302 C C . ASP A 1 168 ? 48.817 -47.361 -48.028 1.00 29.08 190 ASP A C 1
ATOM 1303 O O . ASP A 1 168 ? 48.243 -48.259 -48.643 1.00 29.11 190 ASP A O 1
ATOM 1308 N N . ILE A 1 169 ? 49.557 -46.428 -48.624 1.00 28.94 191 ILE A N 1
ATOM 1309 C CA . ILE A 1 169 ? 49.913 -46.509 -50.042 1.00 28.71 191 ILE A CA 1
ATOM 1310 C C . ILE A 1 169 ? 51.050 -47.522 -50.215 1.00 28.82 191 ILE A C 1
ATOM 1311 O O . ILE A 1 169 ? 51.008 -48.366 -51.109 1.00 28.98 191 ILE A O 1
ATOM 1316 N N . ARG A 1 170 ? 52.038 -47.449 -49.325 1.00 28.73 192 ARG A N 1
ATOM 1317 C CA . ARG A 1 170 ? 53.232 -48.289 -49.395 1.00 28.69 192 ARG A CA 1
ATOM 1318 C C . ARG A 1 170 ? 53.257 -49.427 -48.370 1.00 28.83 192 ARG A C 1
ATOM 1319 O O . ARG A 1 170 ? 54.101 -50.323 -48.459 1.00 28.85 192 ARG A O 1
ATOM 1327 N N . ASP A 1 171 ? 52.326 -49.393 -47.415 1.00 29.00 193 ASP A N 1
ATOM 1328 C CA . ASP A 1 171 ? 52.308 -50.312 -46.262 1.00 29.26 193 ASP A CA 1
ATOM 1329 C C . ASP A 1 171 ? 53.567 -50.183 -45.389 1.00 28.96 193 ASP A C 1
ATOM 1330 O O . ASP A 1 171 ? 54.144 -51.184 -44.965 1.00 28.84 193 ASP A O 1
ATOM 1335 N N . HIS A 1 172 ? 53.979 -48.945 -45.130 1.00 28.77 194 HIS A N 1
ATOM 1336 C CA . HIS A 1 172 ? 55.116 -48.668 -44.255 1.00 28.86 194 HIS A CA 1
ATOM 1337 C C . HIS A 1 172 ? 54.643 -48.011 -42.971 1.00 28.80 194 HIS A C 1
ATOM 1338 O O . HIS A 1 172 ? 53.763 -47.148 -42.995 1.00 28.93 194 HIS A O 1
ATOM 1345 N N . LEU A 1 173 ? 55.234 -48.415 -41.852 1.00 28.58 195 LEU A N 1
ATOM 1346 C CA . LEU A 1 173 ? 55.047 -47.696 -40.606 1.00 28.61 195 LEU A CA 1
ATOM 1347 C C . LEU A 1 173 ? 56.086 -46.588 -40.533 1.00 28.66 195 LEU A C 1
ATOM 1348 O O . LEU A 1 173 ? 57.290 -46.833 -40.659 1.00 28.61 195 LEU A O 1
ATOM 1353 N N . LEU A 1 174 ? 55.607 -45.367 -40.346 1.00 28.57 196 LEU A N 1
ATOM 1354 C CA . LEU A 1 174 ? 56.472 -44.205 -40.336 1.00 28.92 196 LEU A CA 1
ATOM 1355 C C . LEU A 1 174 ? 56.455 -43.534 -38.973 1.00 29.27 196 LEU A C 1
ATOM 1356 O O . LEU A 1 174 ? 55.542 -43.747 -38.165 1.00 29.21 196 LEU A O 1
ATOM 1361 N N . MET A 1 175 ? 57.486 -42.733 -38.726 1.00 29.53 197 MET A N 1
ATOM 1362 C CA . MET A 1 175 ? 57.651 -42.024 -37.474 1.00 29.77 197 MET A CA 1
ATOM 1363 C C . MET A 1 175 ? 58.280 -40.677 -37.783 1.00 29.94 197 MET A C 1
ATOM 1364 O O . MET A 1 175 ? 59.155 -40.584 -38.647 1.00 30.03 197 MET A O 1
ATOM 1369 N N . VAL A 1 176 ? 57.823 -39.637 -37.092 1.00 30.07 198 VAL A N 1
ATOM 1370 C CA . VAL A 1 176 ? 58.375 -38.295 -37.262 1.00 30.64 198 VAL A CA 1
ATOM 1371 C C . VAL A 1 176 ? 59.864 -38.303 -36.898 1.00 31.11 198 VAL A C 1
ATOM 1372 O O . VAL A 1 176 ? 60.250 -38.799 -35.832 1.00 30.94 198 VAL A O 1
ATOM 1376 N N . ARG A 1 177 ? 60.690 -37.770 -37.799 1.00 31.63 199 ARG A N 1
ATOM 1377 C CA . ARG A 1 177 ? 62.146 -37.914 -37.701 1.00 32.16 199 ARG A CA 1
ATOM 1378 C C . ARG A 1 177 ? 62.767 -37.002 -36.652 1.00 32.08 199 ARG A C 1
ATOM 1379 O O . ARG A 1 177 ? 63.579 -37.447 -35.846 1.00 32.56 199 ARG A O 1
ATOM 1387 N N . ASP A 1 178 ? 62.389 -35.730 -36.673 1.00 32.24 200 ASP A N 1
ATOM 1388 C CA . ASP A 1 178 ? 62.999 -34.736 -35.803 1.00 32.24 200 ASP A CA 1
ATOM 1389 C C . ASP A 1 178 ? 61.942 -34.054 -34.949 1.00 32.05 200 ASP A C 1
ATOM 1390 O O . ASP A 1 178 ? 61.143 -33.261 -35.449 1.00 32.15 200 ASP A O 1
ATOM 1395 N N . VAL A 1 179 ? 61.946 -34.370 -33.657 1.00 31.77 201 VAL A N 1
ATOM 1396 C CA . VAL A 1 179 ? 60.937 -33.858 -32.733 1.00 31.58 201 VAL A CA 1
ATOM 1397 C C . VAL A 1 179 ? 61.560 -33.150 -31.533 1.00 31.45 201 VAL A C 1
ATOM 1398 O O . VAL A 1 179 ? 62.455 -33.689 -30.881 1.00 31.33 201 VAL A O 1
ATOM 1402 N N . ASN A 1 180 ? 61.085 -31.939 -31.260 1.00 31.47 202 ASN A N 1
ATOM 1403 C CA . ASN A 1 180 ? 61.346 -31.281 -29.986 1.00 31.58 202 ASN A CA 1
ATOM 1404 C C . ASN A 1 180 ? 60.054 -30.801 -29.319 1.00 31.25 202 ASN A C 1
ATOM 1405 O O . ASN A 1 180 ? 59.443 -29.822 -29.756 1.00 31.31 202 ASN A O 1
ATOM 1410 N N . ILE A 1 181 ? 59.653 -31.501 -28.259 1.00 30.73 203 ILE A N 1
ATOM 1411 C CA . ILE A 1 181 ? 58.435 -31.179 -27.518 1.00 30.29 203 ILE A CA 1
ATOM 1412 C C . ILE A 1 181 ? 58.697 -30.945 -26.029 1.00 29.82 203 ILE A C 1
ATOM 1413 O O . ILE A 1 181 ? 59.382 -31.730 -25.379 1.00 29.89 203 ILE A O 1
ATOM 1418 N N . SER A 1 182 ? 58.153 -29.849 -25.507 1.00 29.71 204 SER A N 1
ATOM 1419 C CA . SER A 1 182 ? 58.050 -29.637 -24.066 1.00 29.56 204 SER A CA 1
ATOM 1420 C C . SER A 1 182 ? 56.579 -29.377 -23.753 1.00 29.27 204 SER A C 1
ATOM 1421 O O . SER A 1 182 ? 55.894 -28.681 -24.505 1.00 29.29 204 SER A O 1
ATOM 1424 N N . ASP A 1 183 ? 56.095 -29.928 -22.644 1.00 28.97 205 ASP A N 1
ATOM 1425 C CA . ASP A 1 183 ? 54.654 -30.004 -22.420 1.00 28.69 205 ASP A CA 1
ATOM 1426 C C . ASP A 1 183 ? 54.297 -30.149 -20.945 1.00 28.61 205 ASP A C 1
ATOM 1427 O O . ASP A 1 183 ? 55.005 -30.816 -20.187 1.00 28.59 205 ASP A O 1
ATOM 1432 N N . LYS A 1 184 ? 53.198 -29.508 -20.555 1.00 28.61 206 LYS A N 1
ATOM 1433 C CA . LYS A 1 184 ? 52.608 -29.663 -19.224 1.00 28.60 206 LYS A CA 1
ATOM 1434 C C . LYS A 1 184 ? 51.178 -29.118 -19.220 1.00 27.90 206 LYS A C 1
ATOM 1435 O O . LYS A 1 184 ? 50.882 -28.166 -19.946 1.00 28.08 206 LYS A O 1
ATOM 1441 N N . PRO A 1 185 ? 50.285 -29.719 -18.407 1.00 27.34 207 PRO A N 1
ATOM 1442 C CA . PRO A 1 185 ? 48.882 -29.302 -18.430 1.00 26.83 207 PRO A CA 1
ATOM 1443 C C . PRO A 1 185 ? 48.654 -27.964 -17.738 1.00 26.27 207 PRO A C 1
ATOM 1444 O O . PRO A 1 185 ? 49.335 -27.650 -16.763 1.00 26.50 207 PRO A O 1
ATOM 1448 N N . VAL A 1 186 ? 47.687 -27.200 -18.239 1.00 25.66 208 VAL A N 1
ATOM 1449 C CA . VAL A 1 186 ? 47.260 -25.955 -17.606 1.00 24.96 208 VAL A CA 1
ATOM 1450 C C . VAL A 1 186 ? 46.506 -26.217 -16.286 1.00 24.78 208 VAL A C 1
ATOM 1451 O O . VAL A 1 186 ? 46.709 -25.495 -15.301 1.00 24.29 208 VAL A O 1
ATOM 1455 N N . TYR A 1 187 ? 45.655 -27.249 -16.270 1.00 24.00 209 TYR A N 1
ATOM 1456 C CA . TYR A 1 187 ? 44.891 -27.628 -15.065 1.00 23.62 209 TYR A CA 1
ATOM 1457 C C . TYR A 1 187 ? 45.254 -29.025 -14.553 1.00 23.10 209 TYR A C 1
ATOM 1458 O O . TYR A 1 187 ? 45.434 -29.945 -15.352 1.00 22.95 209 TYR A O 1
ATOM 1467 N N . PRO A 1 188 ? 45.367 -29.183 -13.217 1.00 22.61 210 PRO A N 1
ATOM 1468 C CA . PRO A 1 188 ? 45.709 -30.470 -12.611 1.00 22.47 210 PRO A CA 1
ATOM 1469 C C . PRO A 1 188 ? 44.542 -31.467 -12.504 1.00 22.20 210 PRO A C 1
ATOM 1470 O O . PRO A 1 188 ? 44.787 -32.660 -12.359 1.00 22.42 210 PRO A O 1
ATOM 1474 N N . TYR A 1 189 ? 43.302 -30.981 -12.554 1.00 22.09 211 TYR A N 1
ATOM 1475 C CA . TYR A 1 189 ? 42.120 -31.848 -12.478 1.00 21.76 211 TYR A CA 1
ATOM 1476 C C . TYR A 1 189 ? 41.414 -31.884 -13.827 1.00 21.21 211 TYR A C 1
ATOM 1477 O O . TYR A 1 189 ? 40.812 -30.899 -14.252 1.00 21.30 211 TYR A O 1
ATOM 1486 N N . ARG A 1 190 ? 41.507 -33.026 -14.502 1.00 20.66 212 ARG A N 1
ATOM 1487 C CA . ARG A 1 190 ? 40.929 -33.182 -15.834 1.00 20.13 212 ARG A CA 1
ATOM 1488 C C . ARG A 1 190 ? 40.116 -34.470 -15.845 1.00 19.61 212 ARG A C 1
ATOM 1489 O O . ARG A 1 190 ? 40.656 -35.561 -16.034 1.00 19.31 212 ARG A O 1
ATOM 1497 N N . GLY A 1 191 ? 38.812 -34.330 -15.619 1.00 19.53 213 GLY A N 1
ATOM 1498 C CA . GLY A 1 191 ? 37.995 -35.472 -15.237 1.00 18.94 213 GLY A CA 1
ATOM 1499 C C . GLY A 1 191 ? 36.803 -35.867 -16.084 1.00 18.59 213 GLY A C 1
ATOM 1500 O O . GLY A 1 191 ? 36.369 -35.138 -16.975 1.00 18.35 213 GLY A O 1
ATOM 1501 N N . ILE A 1 192 ? 36.296 -37.061 -15.787 1.00 18.62 214 ILE A N 1
ATOM 1502 C CA . ILE A 1 192 ? 35.004 -37.538 -16.270 1.00 18.61 214 ILE A CA 1
ATOM 1503 C C . ILE A 1 192 ? 34.249 -38.090 -15.061 1.00 18.72 214 ILE A C 1
ATOM 1504 O O . ILE A 1 192 ? 34.805 -38.873 -14.280 1.00 18.61 214 ILE A O 1
ATOM 1509 N N . LEU A 1 193 ? 33.001 -37.653 -14.896 1.00 18.79 215 LEU A N 1
ATOM 1510 C CA . LEU A 1 193 ? 32.105 -38.235 -13.909 1.00 19.21 215 LEU A CA 1
ATOM 1511 C C . LEU A 1 193 ? 31.325 -39.369 -14.566 1.00 19.03 215 LEU A C 1
ATOM 1512 O O . LEU A 1 193 ? 30.675 -39.167 -15.595 1.00 19.37 215 LEU A O 1
ATOM 1517 N N . LEU A 1 194 ? 31.410 -40.557 -13.972 1.00 18.89 216 LEU A N 1
ATOM 1518 C CA . LEU A 1 194 ? 30.595 -41.695 -14.384 1.00 18.11 216 LEU A CA 1
ATOM 1519 C C . LEU A 1 194 ? 29.622 -42.082 -13.276 1.00 17.73 216 LEU A C 1
ATOM 1520 O O . LEU A 1 194 ? 30.021 -42.513 -12.195 1.00 17.63 216 LEU A O 1
ATOM 1525 N N . ASP A 1 195 ? 28.341 -41.901 -13.563 1.00 17.47 217 ASP A N 1
ATOM 1526 C CA . ASP A 1 195 ? 27.261 -42.281 -12.679 1.00 17.40 217 ASP A CA 1
ATOM 1527 C C . ASP A 1 195 ? 27.005 -43.772 -12.957 1.00 17.65 217 ASP A C 1
ATOM 1528 O O . ASP A 1 195 ? 26.609 -44.139 -14.060 1.00 17.68 217 ASP A O 1
ATOM 1533 N N . THR A 1 196 ? 27.301 -44.626 -11.979 1.00 18.18 218 THR A N 1
ATOM 1534 C CA . THR A 1 196 ? 27.081 -46.079 -12.132 1.00 18.50 218 THR A CA 1
ATOM 1535 C C . THR A 1 196 ? 25.987 -46.582 -11.192 1.00 18.79 218 THR A C 1
ATOM 1536 O O . THR A 1 196 ? 25.961 -47.769 -10.814 1.00 19.20 218 THR A O 1
ATOM 1540 N N . ALA A 1 197 ? 25.080 -45.680 -10.831 1.00 18.67 219 ALA A N 1
ATOM 1541 C CA . ALA A 1 197 ? 23.980 -46.011 -9.936 1.00 18.86 219 ALA A CA 1
ATOM 1542 C C . ALA A 1 197 ? 22.625 -45.880 -10.626 1.00 18.89 219 ALA A C 1
ATOM 1543 O O . ALA A 1 197 ? 21.695 -46.641 -10.338 1.00 19.22 219 ALA A O 1
ATOM 1545 N N . ARG A 1 198 ? 22.510 -44.922 -11.541 1.00 18.85 220 ARG A N 1
ATOM 1546 C CA . ARG A 1 198 ? 21.280 -44.768 -12.319 1.00 18.63 220 ARG A CA 1
ATOM 1547 C C . ARG A 1 198 ? 21.154 -45.898 -13.334 1.00 18.33 220 ARG A C 1
ATOM 1548 O O . ARG A 1 198 ? 20.053 -46.289 -13.698 1.00 18.81 220 ARG A O 1
ATOM 1556 N N . ASN A 1 199 ? 22.299 -46.404 -13.776 1.00 18.17 221 ASN A N 1
ATOM 1557 C CA . ASN A 1 199 ? 22.397 -47.660 -14.517 1.00 17.86 221 ASN A CA 1
ATOM 1558 C C . ASN A 1 199 ? 23.751 -48.283 -14.230 1.00 17.74 221 ASN A C 1
ATOM 1559 O O . ASN A 1 199 ? 24.698 -47.576 -13.859 1.00 17.37 221 ASN A O 1
ATOM 1564 N N . TYR A 1 200 ? 23.847 -49.599 -14.402 1.00 17.14 222 TYR A N 1
ATOM 1565 C CA . TYR A 1 200 ? 25.091 -50.319 -14.152 1.00 17.04 222 TYR A CA 1
ATOM 1566 C C . TYR A 1 200 ? 26.026 -50.275 -15.360 1.00 17.14 222 TYR A C 1
ATOM 1567 O O . TYR A 1 200 ? 25.582 -50.275 -16.508 1.00 16.87 222 TYR A O 1
ATOM 1576 N N . TYR A 1 201 ? 27.324 -50.216 -15.079 1.00 17.29 223 TYR A N 1
ATOM 1577 C CA . TYR A 1 201 ? 28.363 -50.218 -16.103 1.00 17.73 223 TYR A CA 1
ATOM 1578 C C . TYR A 1 201 ? 29.287 -51.375 -15.803 1.00 17.96 223 TYR A C 1
ATOM 1579 O O . TYR A 1 201 ? 29.782 -51.500 -14.687 1.00 18.22 223 TYR A O 1
ATOM 1588 N N . SER A 1 202 ? 29.525 -52.231 -16.787 1.00 18.84 224 SER A N 1
ATOM 1589 C CA . SER A 1 202 ? 30.421 -53.367 -16.571 1.00 19.24 224 SER A CA 1
ATOM 1590 C C . SER A 1 202 ? 31.810 -52.836 -16.232 1.00 19.83 224 SER A C 1
ATOM 1591 O O . SER A 1 202 ? 32.198 -51.754 -16.698 1.00 19.59 224 SER A O 1
ATOM 1594 N N . ILE A 1 203 ? 32.559 -53.576 -15.421 1.00 20.34 225 ILE A N 1
ATOM 1595 C CA . ILE A 1 203 ? 33.893 -53.108 -15.078 1.00 21.01 225 ILE A CA 1
ATOM 1596 C C . ILE A 1 203 ? 34.806 -53.090 -16.322 1.00 20.96 225 ILE A C 1
ATOM 1597 O O . ILE A 1 203 ? 35.693 -52.234 -16.424 1.00 20.84 225 ILE A O 1
ATOM 1602 N N . GLU A 1 204 ? 34.559 -53.998 -17.272 1.00 21.00 226 GLU A N 1
ATOM 1603 C CA . GLU A 1 204 ? 35.222 -53.953 -18.588 1.00 21.34 226 GLU A CA 1
ATOM 1604 C C . GLU A 1 204 ? 35.024 -52.580 -19.248 1.00 20.59 226 GLU A C 1
ATOM 1605 O O . GLU A 1 204 ? 35.985 -51.968 -19.728 1.00 20.55 226 GLU A O 1
ATOM 1611 N N . SER A 1 205 ? 33.786 -52.086 -19.239 1.00 19.49 227 SER A N 1
ATOM 1612 C CA . SER A 1 205 ? 33.473 -50.794 -19.861 1.00 19.00 227 SER A CA 1
ATOM 1613 C C . SER A 1 205 ? 34.139 -49.627 -19.120 1.00 18.58 227 SER A C 1
ATOM 1614 O O . SER A 1 205 ? 34.549 -48.649 -19.738 1.00 18.49 227 SER A O 1
ATOM 1617 N N . ILE A 1 206 ? 34.266 -49.757 -17.802 1.00 18.63 228 ILE A N 1
ATOM 1618 C CA . ILE A 1 206 ? 34.947 -48.759 -16.980 1.00 18.66 228 ILE A CA 1
ATOM 1619 C C . ILE A 1 206 ? 36.454 -48.704 -17.288 1.00 18.72 228 ILE A C 1
ATOM 1620 O O . ILE A 1 206 ? 37.015 -47.618 -17.445 1.00 18.37 228 ILE A O 1
ATOM 1625 N N . LYS A 1 207 ? 37.093 -49.871 -17.396 1.00 19.04 229 LYS A N 1
ATOM 1626 C CA . LYS A 1 207 ? 38.504 -49.958 -17.796 1.00 19.56 229 LYS A CA 1
ATOM 1627 C C . LYS A 1 207 ? 38.747 -49.373 -19.192 1.00 19.42 229 LYS A C 1
ATOM 1628 O O . LYS A 1 207 ? 39.712 -48.632 -19.403 1.00 19.09 229 LYS A O 1
ATOM 1634 N N . ARG A 1 208 ? 37.871 -49.716 -20.134 1.00 19.44 230 ARG A N 1
ATOM 1635 C CA . ARG A 1 208 ? 37.931 -49.198 -21.500 1.00 19.88 230 ARG A CA 1
ATOM 1636 C C . ARG A 1 208 ? 37.847 -47.660 -21.515 1.00 20.01 230 ARG A C 1
ATOM 1637 O O . ARG A 1 208 ? 38.552 -46.996 -22.285 1.00 20.20 230 ARG A O 1
ATOM 1645 N N . THR A 1 209 ? 36.985 -47.116 -20.659 1.00 20.03 231 THR A N 1
ATOM 1646 C CA . THR A 1 209 ? 36.855 -45.670 -20.466 1.00 20.41 231 THR A CA 1
ATOM 1647 C C . THR A 1 209 ? 38.173 -45.047 -19.991 1.00 20.42 231 THR A C 1
ATOM 1648 O O . THR A 1 209 ? 38.602 -44.015 -20.511 1.00 20.38 231 THR A O 1
ATOM 1652 N N . ILE A 1 210 ? 38.811 -45.689 -19.017 1.00 20.72 232 ILE A N 1
ATOM 1653 C CA . ILE A 1 210 ? 40.122 -45.253 -18.528 1.00 21.12 232 ILE A CA 1
ATOM 1654 C C . ILE A 1 210 ? 41.196 -45.300 -19.631 1.00 21.43 232 ILE A C 1
ATOM 1655 O O . ILE A 1 210 ? 42.052 -44.414 -19.708 1.00 21.67 232 ILE A O 1
ATOM 1660 N N . GLU A 1 211 ? 41.136 -46.316 -20.488 1.00 21.69 233 GLU A N 1
ATOM 1661 C CA . GLU A 1 211 ? 42.052 -46.428 -21.629 1.00 22.47 233 GLU A CA 1
ATOM 1662 C C . GLU A 1 211 ? 41.979 -45.221 -22.559 1.00 21.89 233 GLU A C 1
ATOM 1663 O O . GLU A 1 211 ? 43.011 -44.666 -22.952 1.00 21.56 233 GLU A O 1
ATOM 1669 N N . ALA A 1 212 ? 40.756 -44.827 -22.907 1.00 21.28 234 ALA A N 1
ATOM 1670 C CA . ALA A 1 212 ? 40.525 -43.673 -23.769 1.00 21.06 234 ALA A CA 1
ATOM 1671 C C . ALA A 1 212 ? 40.855 -42.348 -23.076 1.00 20.80 234 ALA A C 1
ATOM 1672 O O . ALA A 1 212 ? 41.307 -41.403 -23.729 1.00 20.82 234 ALA A O 1
ATOM 1674 N N . MET A 1 213 ? 40.625 -42.278 -21.764 1.00 20.71 235 MET A N 1
ATOM 1675 C CA . MET A 1 213 ? 40.994 -41.096 -20.976 1.00 20.37 235 MET A CA 1
ATOM 1676 C C . MET A 1 213 ? 42.503 -40.863 -21.054 1.00 20.49 235 MET A C 1
ATOM 1677 O O . MET A 1 213 ? 42.952 -39.744 -21.314 1.00 20.52 235 MET A O 1
ATOM 1682 N N . ALA A 1 214 ? 43.270 -41.928 -20.834 1.00 20.34 236 ALA A N 1
ATOM 1683 C CA . ALA A 1 214 ? 44.734 -41.869 -20.865 1.00 20.85 236 ALA A CA 1
ATOM 1684 C C . ALA A 1 214 ? 45.282 -41.482 -22.240 1.00 20.99 236 ALA A C 1
ATOM 1685 O O . ALA A 1 214 ? 46.335 -40.838 -22.335 1.00 21.41 236 ALA A O 1
ATOM 1687 N N . ALA A 1 215 ? 44.560 -41.871 -23.293 1.00 20.96 237 ALA A N 1
ATOM 1688 C CA . ALA A 1 215 ? 44.936 -41.563 -24.672 1.00 20.93 237 ALA A CA 1
ATOM 1689 C C . ALA A 1 215 ? 44.957 -40.066 -24.955 1.00 20.85 237 ALA A C 1
ATOM 1690 O O . ALA A 1 215 ? 45.712 -39.612 -25.818 1.00 20.99 237 ALA A O 1
ATOM 1692 N N . VAL A 1 216 ? 44.133 -39.311 -24.227 1.00 20.74 238 VAL A N 1
ATOM 1693 C CA . VAL A 1 216 ? 44.065 -37.849 -24.364 1.00 20.45 238 VAL A CA 1
ATOM 1694 C C . VAL A 1 216 ? 44.461 -37.113 -23.066 1.00 20.28 238 VAL A C 1
ATOM 1695 O O . VAL A 1 216 ? 44.184 -35.923 -22.899 1.00 20.08 238 VAL A O 1
ATOM 1699 N N . LYS A 1 217 ? 45.113 -37.846 -22.162 1.00 20.34 239 LYS A N 1
ATOM 1700 C CA . LYS A 1 217 ? 45.740 -37.301 -20.937 1.00 20.53 239 LYS A CA 1
ATOM 1701 C C . LYS A 1 217 ? 44.766 -36.804 -19.861 1.00 20.44 239 LYS A C 1
ATOM 1702 O O . LYS A 1 217 ? 45.144 -36.017 -18.986 1.00 20.75 239 LYS A O 1
ATOM 1708 N N . LEU A 1 218 ? 43.517 -37.264 -19.917 1.00 20.05 240 LEU A N 1
ATOM 1709 C CA . LEU A 1 218 ? 42.585 -37.032 -18.814 1.00 19.67 240 LEU A CA 1
ATOM 1710 C C . LEU A 1 218 ? 43.089 -37.836 -17.627 1.00 19.61 240 LEU A C 1
ATOM 1711 O O . LEU A 1 218 ? 43.579 -38.955 -17.801 1.00 20.22 240 LEU A O 1
ATOM 1716 N N . ASN A 1 219 ? 42.984 -37.278 -16.426 1.00 19.52 241 ASN A N 1
ATOM 1717 C CA . ASN A 1 219 ? 43.638 -37.893 -15.266 1.00 19.69 241 ASN A CA 1
ATOM 1718 C C . ASN A 1 219 ? 42.744 -38.239 -14.071 1.00 19.47 241 ASN A C 1
ATOM 1719 O O . ASN A 1 219 ? 43.246 -38.701 -13.041 1.00 19.50 241 ASN A O 1
ATOM 1724 N N . THR A 1 220 ? 41.440 -37.991 -14.192 1.00 19.47 242 THR A N 1
ATOM 1725 C CA . THR A 1 220 ? 40.531 -38.179 -13.064 1.00 19.88 242 THR A CA 1
ATOM 1726 C C . THR A 1 220 ? 39.212 -38.833 -13.450 1.00 19.98 242 THR A C 1
ATOM 1727 O O . THR A 1 220 ? 38.433 -38.320 -14.260 1.00 19.72 242 THR A O 1
ATOM 1731 N N . PHE A 1 221 ? 38.980 -39.982 -12.843 1.00 20.13 243 PHE A N 1
ATOM 1732 C CA . PHE A 1 221 ? 37.741 -40.689 -13.015 1.00 20.40 243 PHE A CA 1
ATOM 1733 C C . PHE A 1 221 ? 36.935 -40.549 -11.729 1.00 19.78 243 PHE A C 1
ATOM 1734 O O . PHE A 1 221 ? 37.295 -41.108 -10.695 1.00 19.69 243 PHE A O 1
ATOM 1742 N N . HIS A 1 222 ? 35.862 -39.767 -11.812 1.00 19.34 244 HIS A N 1
ATOM 1743 C CA . HIS A 1 222 ? 34.987 -39.462 -10.686 1.00 19.27 244 HIS A CA 1
ATOM 1744 C C . HIS A 1 222 ? 33.851 -40.481 -10.727 1.00 19.04 244 HIS A C 1
ATOM 1745 O O . HIS A 1 222 ? 32.963 -40.408 -11.574 1.00 19.23 244 HIS A O 1
ATOM 1752 N N . TRP A 1 223 ? 33.909 -41.440 -9.808 1.00 18.61 245 TRP A N 1
ATOM 1753 C CA . TRP A 1 223 ? 32.990 -42.579 -9.816 1.00 18.01 245 TRP A CA 1
ATOM 1754 C C . TRP A 1 223 ? 31.813 -42.280 -8.896 1.00 17.73 245 TRP A C 1
ATOM 1755 O O . TRP A 1 223 ? 31.908 -42.410 -7.675 1.00 17.81 245 TRP A O 1
ATOM 1766 N N . HIS A 1 224 ? 30.715 -41.837 -9.497 1.00 17.96 246 HIS A N 1
ATOM 1767 C CA . HIS A 1 224 ? 29.489 -41.577 -8.770 1.00 18.26 246 HI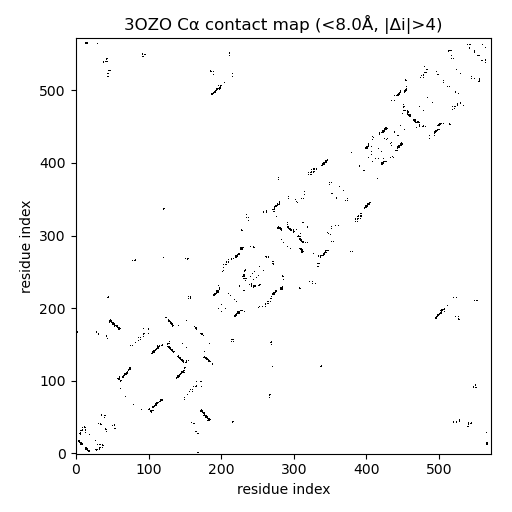S A CA 1
ATOM 1768 C C . HIS A 1 224 ? 28.809 -42.934 -8.604 1.00 18.43 246 HIS A C 1
ATOM 1769 O O . HIS A 1 224 ? 27.976 -43.338 -9.422 1.00 18.35 246 HIS A O 1
ATOM 1776 N N . ILE A 1 225 ? 29.195 -43.631 -7.539 1.00 18.88 247 ILE A N 1
ATOM 1777 C CA . ILE A 1 225 ? 28.921 -45.066 -7.393 1.00 19.37 247 ILE A CA 1
ATOM 1778 C C . ILE A 1 225 ? 27.578 -45.407 -6.725 1.00 19.95 247 ILE A C 1
ATOM 1779 O O . ILE A 1 225 ? 27.069 -46.511 -6.905 1.00 20.62 247 ILE A O 1
ATOM 1784 N N . THR A 1 226 ? 26.998 -44.467 -5.981 1.00 20.08 248 THR A N 1
ATOM 1785 C CA . THR A 1 226 ? 25.701 -44.698 -5.342 1.00 20.52 248 THR A CA 1
ATOM 1786 C C . THR A 1 226 ? 24.715 -43.583 -5.655 1.00 20.36 248 THR A C 1
ATOM 1787 O O . THR A 1 226 ? 25.104 -42.455 -5.948 1.00 20.64 248 THR A O 1
ATOM 1791 N N . ASP A 1 227 ? 23.433 -43.916 -5.607 1.00 20.11 249 ASP A N 1
ATOM 1792 C CA . ASP A 1 227 ? 22.378 -42.919 -5.688 1.00 20.24 249 ASP A CA 1
ATOM 1793 C C . ASP A 1 227 ? 21.100 -43.567 -5.187 1.00 20.27 249 ASP A C 1
ATOM 1794 O O . ASP A 1 227 ? 21.139 -44.663 -4.616 1.00 20.32 249 ASP A O 1
ATOM 1799 N N . SER A 1 228 ? 19.972 -42.896 -5.385 1.00 20.38 250 SER A N 1
ATOM 1800 C CA . SER A 1 228 ? 18.702 -43.408 -4.887 1.00 20.80 250 SER A CA 1
ATOM 1801 C C . SER A 1 228 ? 18.246 -44.664 -5.635 1.00 20.65 250 SER A C 1
ATOM 1802 O O . SER A 1 228 ? 17.557 -45.508 -5.060 1.00 20.90 250 SER A O 1
ATOM 1805 N N . GLN A 1 229 ? 18.657 -44.796 -6.896 1.00 20.53 251 GLN A N 1
ATOM 1806 C CA . GLN A 1 229 ? 18.256 -45.932 -7.751 1.00 20.14 251 GLN A CA 1
ATOM 1807 C C . GLN A 1 229 ? 18.947 -47.265 -7.446 1.00 20.04 251 GLN A C 1
ATOM 1808 O O . GLN A 1 229 ? 18.366 -48.329 -7.682 1.00 20.08 251 GLN A O 1
ATOM 1814 N N . SER A 1 230 ? 20.186 -47.218 -6.958 1.00 20.01 252 SER A N 1
ATOM 1815 C CA . SER A 1 230 ? 20.923 -48.447 -6.635 1.00 20.00 252 SER A CA 1
ATOM 1816 C C . SER A 1 230 ? 22.167 -48.207 -5.788 1.00 19.95 252 SER A C 1
ATOM 1817 O O . SER A 1 230 ? 22.696 -47.097 -5.742 1.00 19.92 252 SER A O 1
ATOM 1820 N N . PHE A 1 231 ? 22.621 -49.272 -5.131 1.00 19.61 253 PHE A N 1
ATOM 1821 C CA . PHE A 1 231 ? 23.825 -49.266 -4.321 1.00 19.44 253 PHE A CA 1
ATOM 1822 C C . PHE A 1 231 ? 24.689 -50.447 -4.772 1.00 19.33 253 PHE A C 1
ATOM 1823 O O . PHE A 1 231 ? 24.603 -51.529 -4.192 1.00 19.39 253 PHE A O 1
ATOM 1831 N N . PRO A 1 232 ? 25.505 -50.260 -5.830 1.00 19.18 254 PRO A N 1
ATOM 1832 C CA . PRO A 1 232 ? 26.319 -51.379 -6.327 1.00 18.88 254 PRO A CA 1
ATOM 1833 C C . PRO A 1 232 ? 27.654 -51.544 -5.612 1.00 19.14 254 PRO A C 1
ATOM 1834 O O . PRO A 1 232 ? 28.336 -52.552 -5.814 1.00 18.80 254 PRO A O 1
ATOM 1838 N N . PHE A 1 233 ? 28.028 -50.566 -4.788 1.00 19.32 255 PHE A N 1
ATOM 1839 C CA . PHE A 1 233 ? 29.290 -50.635 -4.054 1.00 19.75 255 PHE A CA 1
ATOM 1840 C C . PHE A 1 233 ? 29.225 -51.716 -2.975 1.00 19.95 255 PHE A C 1
ATOM 1841 O O . PHE A 1 233 ? 28.358 -51.681 -2.103 1.00 19.95 255 PHE A O 1
ATOM 1849 N N . VAL A 1 234 ? 30.142 -52.676 -3.045 1.00 20.63 256 VAL A N 1
ATOM 1850 C CA . VAL A 1 234 ? 30.182 -53.744 -2.050 1.00 21.22 256 VAL A CA 1
ATOM 1851 C C . VAL A 1 234 ? 30.876 -53.263 -0.776 1.00 21.42 256 VAL A C 1
ATOM 1852 O O . VAL A 1 234 ? 32.109 -53.232 -0.685 1.00 21.78 256 VAL A O 1
ATOM 1856 N N . THR A 1 235 ? 30.061 -52.852 0.187 1.00 21.77 257 THR A N 1
ATOM 1857 C CA . THR A 1 235 ? 30.546 -52.523 1.524 1.00 22.33 257 THR A CA 1
ATOM 1858 C C . THR A 1 235 ? 30.477 -53.769 2.401 1.00 22.88 257 THR A C 1
ATOM 1859 O O . THR A 1 235 ? 29.398 -54.288 2.684 1.00 22.75 257 THR A O 1
ATOM 1863 N N . THR A 1 236 ? 31.652 -54.249 2.795 1.00 23.57 258 THR A N 1
ATOM 1864 C CA . THR A 1 236 ? 31.798 -55.449 3.615 1.00 24.49 258 THR A CA 1
ATOM 1865 C C . THR A 1 236 ? 31.206 -55.267 5.015 1.00 24.75 258 THR A C 1
ATOM 1866 O O . THR A 1 236 ? 30.616 -56.201 5.571 1.00 24.97 258 THR A O 1
ATOM 1870 N N . LYS A 1 237 ? 31.341 -54.061 5.566 1.00 24.75 259 LYS A N 1
ATOM 1871 C CA . LYS A 1 237 ? 30.844 -53.764 6.914 1.00 24.76 259 LYS A CA 1
ATOM 1872 C C . LYS A 1 237 ? 29.333 -53.562 6.992 1.00 24.55 259 LYS A C 1
ATOM 1873 O O . LYS A 1 237 ? 28.720 -53.835 8.026 1.00 24.31 259 LYS A O 1
ATOM 1879 N N . ARG A 1 238 ? 28.733 -53.073 5.911 1.00 24.09 260 ARG A N 1
ATOM 1880 C CA . ARG A 1 238 ? 27.277 -52.914 5.862 1.00 23.97 260 ARG A CA 1
ATOM 1881 C C . ARG A 1 238 ? 26.702 -53.625 4.634 1.00 23.95 260 ARG A C 1
ATOM 1882 O O . ARG A 1 238 ? 26.134 -52.978 3.744 1.00 23.74 260 ARG A O 1
ATOM 1890 N N . PRO A 1 239 ? 26.828 -54.971 4.596 1.00 24.01 261 PRO A N 1
ATOM 1891 C CA . PRO A 1 239 ? 26.527 -55.759 3.395 1.00 24.14 261 PRO A CA 1
ATOM 1892 C C . PRO A 1 239 ? 25.078 -55.670 2.901 1.00 24.18 261 PRO A C 1
ATOM 1893 O O . PRO A 1 239 ? 24.833 -55.876 1.712 1.00 24.22 261 PRO A O 1
ATOM 1897 N N . ASN A 1 240 ? 24.134 -55.363 3.788 1.00 24.23 262 ASN A N 1
ATOM 1898 C CA . ASN A 1 240 ? 22.732 -55.200 3.379 1.00 24.44 262 ASN A CA 1
ATOM 1899 C C . ASN A 1 240 ? 22.494 -54.033 2.413 1.00 23.95 262 ASN A C 1
ATOM 1900 O O . ASN A 1 240 ? 21.546 -54.060 1.626 1.00 23.67 262 ASN A O 1
ATOM 1905 N N . LEU A 1 241 ? 23.345 -53.010 2.475 1.00 23.45 263 LEU A N 1
ATOM 1906 C CA . LEU A 1 241 ? 23.227 -51.875 1.554 1.00 22.97 263 LEU A CA 1
ATOM 1907 C C . LEU A 1 241 ? 23.332 -52.313 0.095 1.00 22.80 263 LEU A C 1
ATOM 1908 O O . LEU A 1 241 ? 22.492 -51.938 -0.717 1.00 22.81 263 LEU A O 1
ATOM 1913 N N . TYR A 1 242 ? 24.336 -53.121 -0.232 1.00 22.82 264 TYR A N 1
ATOM 1914 C CA . TYR A 1 242 ? 24.462 -53.619 -1.601 1.00 23.23 264 TYR A CA 1
ATOM 1915 C C . TYR A 1 242 ? 23.561 -54.820 -1.887 1.00 23.55 264 TYR A C 1
ATOM 1916 O O . TYR A 1 242 ? 23.074 -54.975 -3.008 1.00 23.42 264 TYR A O 1
ATOM 1925 N N . LYS A 1 243 ? 23.331 -55.656 -0.873 1.00 23.98 265 LYS A N 1
ATOM 1926 C CA . LYS A 1 243 ? 22.429 -56.803 -1.018 1.00 24.78 265 LYS A CA 1
ATOM 1927 C C . LYS A 1 243 ? 21.014 -56.372 -1.396 1.00 24.55 265 LYS A C 1
ATOM 1928 O O . LYS A 1 243 ? 20.427 -56.934 -2.318 1.00 24.82 265 LYS A O 1
ATOM 1934 N N . PHE A 1 244 ? 20.475 -55.380 -0.689 1.00 24.50 266 PHE A N 1
ATOM 1935 C CA . PHE A 1 244 ? 19.147 -54.848 -1.004 1.00 24.71 266 PHE A CA 1
ATOM 1936 C C . PHE A 1 244 ? 19.208 -53.816 -2.129 1.00 24.07 266 PHE A C 1
ATOM 1937 O O . PHE A 1 244 ? 18.229 -53.620 -2.848 1.00 24.37 266 PHE A O 1
ATOM 1945 N N . GLY A 1 245 ? 20.352 -53.149 -2.263 1.00 23.54 267 GLY A N 1
ATOM 1946 C CA . GLY A 1 245 ? 20.471 -51.976 -3.129 1.00 22.85 267 GLY A CA 1
ATOM 1947 C C . GLY A 1 245 ? 20.838 -52.215 -4.578 1.00 22.57 267 GLY A C 1
ATOM 1948 O O . GLY A 1 245 ? 20.503 -51.403 -5.435 1.00 22.56 267 GLY A O 1
ATOM 1949 N N . ALA A 1 246 ? 21.530 -53.316 -4.857 1.00 22.27 268 ALA A N 1
ATOM 1950 C CA . ALA A 1 246 ? 21.993 -53.607 -6.217 1.00 21.94 268 ALA A CA 1
ATOM 1951 C C . ALA A 1 246 ? 20.829 -53.945 -7.146 1.00 21.98 268 ALA A C 1
ATOM 1952 O O . ALA A 1 246 ? 19.799 -54.451 -6.702 1.00 21.99 268 ALA A O 1
ATOM 1954 N N . LEU A 1 247 ? 20.989 -53.634 -8.430 1.00 21.96 269 LEU A N 1
ATOM 1955 C CA . LEU A 1 247 ? 19.965 -53.916 -9.435 1.00 22.17 269 LEU A CA 1
ATOM 1956 C C . LEU A 1 247 ? 19.847 -55.421 -9.651 1.00 22.53 269 LEU A C 1
ATOM 1957 O O . LEU A 1 247 ? 18.789 -55.922 -10.026 1.00 22.69 269 LEU A O 1
ATOM 1962 N N . SER A 1 248 ? 20.949 -56.123 -9.406 1.00 22.92 270 SER A N 1
ATOM 1963 C CA . SER A 1 248 ? 20.984 -57.581 -9.387 1.00 23.48 270 SER A CA 1
ATOM 1964 C C . SER A 1 248 ? 22.250 -57.998 -8.639 1.00 23.64 270 SER A C 1
ATOM 1965 O O . SER A 1 248 ? 23.127 -57.158 -8.405 1.00 23.63 270 SER A O 1
ATOM 1968 N N . PRO A 1 249 ? 22.353 -59.287 -8.245 1.00 23.95 271 PRO A N 1
ATOM 1969 C CA . PRO A 1 249 ? 23.534 -59.766 -7.521 1.00 23.94 271 PRO A CA 1
ATOM 1970 C C . PRO A 1 249 ? 24.828 -59.656 -8.317 1.00 23.98 271 PRO A C 1
ATOM 1971 O O . PRO A 1 249 ? 25.895 -59.551 -7.725 1.00 24.32 271 PRO A O 1
ATOM 1975 N N . GLN A 1 250 ? 24.733 -59.688 -9.641 1.00 24.03 272 GLN A N 1
ATOM 1976 C CA . GLN A 1 250 ? 25.908 -59.581 -10.498 1.00 24.39 272 GLN A CA 1
ATOM 1977 C C . GLN A 1 250 ? 26.233 -58.121 -10.848 1.00 23.68 272 GLN A C 1
ATOM 1978 O O . GLN A 1 250 ? 27.358 -57.820 -11.249 1.00 23.70 272 GLN A O 1
ATOM 1984 N N . LYS A 1 251 ? 25.250 -57.231 -10.690 1.00 22.70 273 LYS A N 1
ATOM 1985 C CA . LYS A 1 251 ? 25.437 -55.798 -10.952 1.00 22.10 273 LYS A CA 1
ATOM 1986 C C . LYS A 1 251 ? 25.972 -55.088 -9.707 1.00 21.71 273 LYS A C 1
ATOM 1987 O O . LYS A 1 251 ? 25.303 -54.275 -9.057 1.00 21.41 273 LYS A O 1
ATOM 1993 N N . VAL A 1 252 ? 27.227 -55.405 -9.420 1.00 21.16 274 VAL A N 1
ATOM 1994 C CA . VAL A 1 252 ? 27.867 -55.064 -8.181 1.00 20.88 274 VAL A CA 1
ATOM 1995 C C . VAL A 1 252 ? 29.322 -54.693 -8.484 1.00 20.49 274 VAL A C 1
ATOM 1996 O O . VAL A 1 252 ? 29.864 -55.079 -9.529 1.00 20.27 274 VAL A O 1
ATOM 2000 N N . TYR A 1 253 ? 29.934 -53.927 -7.588 1.00 19.82 275 TYR A N 1
ATOM 2001 C CA . TYR A 1 253 ? 31.360 -53.639 -7.662 1.00 19.89 275 TYR A CA 1
ATOM 2002 C C . TYR A 1 253 ? 32.044 -54.166 -6.406 1.00 20.02 275 TYR A C 1
ATOM 2003 O O . TYR A 1 253 ? 32.026 -53.520 -5.358 1.00 19.84 275 TYR A O 1
ATOM 2012 N N . THR A 1 254 ? 32.624 -55.361 -6.523 1.00 20.38 276 THR A N 1
ATOM 2013 C CA . THR A 1 254 ? 33.313 -56.020 -5.418 1.00 20.65 276 THR A CA 1
ATOM 2014 C C . THR A 1 254 ? 34.613 -55.292 -5.100 1.00 21.13 276 THR A C 1
ATOM 2015 O O . THR A 1 254 ? 35.092 -54.492 -5.904 1.00 21.10 276 THR A O 1
ATOM 2019 N N . LYS A 1 255 ? 35.184 -55.590 -3.935 1.00 21.55 277 LYS A N 1
ATOM 2020 C CA . LYS A 1 255 ? 36.491 -55.050 -3.555 1.00 22.28 277 LYS A CA 1
ATOM 2021 C C . LYS A 1 255 ? 37.559 -55.389 -4.590 1.00 22.25 277 LYS A C 1
ATOM 2022 O O . LYS A 1 255 ? 38.363 -54.533 -4.957 1.00 22.51 277 LYS A O 1
ATOM 2028 N N . ALA A 1 256 ? 37.562 -56.639 -5.054 1.00 22.41 278 ALA A N 1
ATOM 2029 C CA . ALA A 1 256 ? 38.530 -57.084 -6.058 1.00 22.50 278 ALA A CA 1
ATOM 2030 C C . ALA A 1 256 ? 38.370 -56.338 -7.387 1.00 22.59 278 ALA A C 1
ATOM 2031 O O . ALA A 1 256 ? 39.364 -55.976 -8.015 1.00 22.75 278 ALA A O 1
ATOM 2033 N N . ALA A 1 257 ? 37.128 -56.097 -7.807 1.00 22.33 279 ALA A N 1
ATOM 2034 C CA . ALA A 1 257 ? 36.878 -55.355 -9.044 1.00 22.27 279 ALA A CA 1
ATOM 2035 C C . ALA A 1 257 ? 37.343 -53.900 -8.926 1.00 22.14 279 ALA A C 1
ATOM 2036 O O . ALA A 1 257 ? 37.978 -53.377 -9.837 1.00 22.35 279 ALA A O 1
ATOM 2038 N N . ILE A 1 258 ? 37.031 -53.262 -7.802 1.00 22.21 280 ILE A N 1
ATOM 2039 C CA . ILE A 1 258 ? 37.433 -51.871 -7.579 1.00 22.53 280 ILE A CA 1
ATOM 2040 C C . ILE A 1 258 ? 38.958 -51.746 -7.511 1.00 22.90 280 ILE A C 1
ATOM 2041 O O . ILE A 1 258 ? 39.527 -50.853 -8.134 1.00 23.24 280 ILE A O 1
ATOM 2046 N N . ARG A 1 259 ? 39.615 -52.658 -6.795 1.00 23.30 281 ARG A N 1
ATOM 2047 C CA . ARG A 1 259 ? 41.082 -52.705 -6.783 1.00 23.75 281 ARG A CA 1
ATOM 2048 C C . ARG A 1 259 ? 41.667 -52.828 -8.195 1.00 23.84 281 ARG A C 1
ATOM 2049 O O . ARG A 1 259 ? 42.680 -52.193 -8.505 1.00 24.21 281 ARG A O 1
ATOM 2057 N N . GLU A 1 260 ? 41.032 -53.641 -9.041 1.00 23.84 282 GLU A N 1
ATOM 2058 C CA . GLU A 1 260 ? 41.439 -53.780 -10.447 1.00 24.04 282 GLU A CA 1
ATOM 2059 C C . GLU A 1 260 ? 41.342 -52.456 -11.199 1.00 23.20 282 GLU A C 1
ATOM 2060 O O . GLU A 1 260 ? 42.285 -52.053 -11.877 1.00 23.13 282 GLU A O 1
ATOM 2066 N N . VAL A 1 261 ? 40.199 -51.788 -11.072 1.00 22.52 283 VAL A N 1
ATOM 2067 C CA . VAL A 1 261 ? 39.967 -50.504 -11.736 1.00 21.98 283 VAL A CA 1
ATOM 2068 C C . VAL A 1 261 ? 40.951 -49.443 -11.231 1.00 21.67 283 VAL A C 1
ATOM 2069 O O . VAL A 1 261 ? 41.535 -48.700 -12.023 1.00 21.66 283 VAL A O 1
ATOM 2073 N N . VAL A 1 262 ? 41.144 -49.398 -9.916 1.00 21.59 284 VAL A N 1
ATOM 2074 C CA . VAL A 1 262 ? 42.018 -48.408 -9.281 1.00 21.52 284 VAL A CA 1
ATOM 2075 C C . VAL A 1 262 ? 43.478 -48.562 -9.741 1.00 21.81 284 VAL A C 1
ATOM 2076 O O . VAL A 1 262 ? 44.148 -47.567 -10.032 1.00 21.75 284 VAL A O 1
ATOM 2080 N N . ARG A 1 263 ? 43.949 -49.808 -9.819 1.00 22.10 285 ARG A N 1
ATOM 2081 C CA . ARG A 1 263 ? 45.299 -50.121 -10.311 1.00 22.68 285 ARG A CA 1
ATOM 2082 C C . ARG A 1 263 ? 45.434 -49.832 -11.812 1.00 22.57 285 ARG A C 1
ATOM 2083 O O . ARG A 1 263 ? 46.425 -49.236 -12.254 1.00 22.58 285 ARG A O 1
ATOM 2091 N N . PHE A 1 264 ? 44.431 -50.251 -12.582 1.00 22.29 286 PHE A N 1
ATOM 2092 C CA . PHE A 1 264 ? 44.355 -49.970 -14.018 1.00 22.17 286 PHE A CA 1
ATOM 2093 C C . PHE A 1 264 ? 44.445 -48.460 -14.263 1.00 22.05 286 PHE A C 1
ATOM 2094 O O . PHE A 1 264 ? 45.147 -48.008 -15.175 1.00 22.34 286 PHE A O 1
ATOM 2102 N N . GLY A 1 265 ? 43.733 -47.694 -13.441 1.00 22.04 287 GLY A N 1
ATOM 2103 C CA . GLY A 1 265 ? 43.823 -46.234 -13.451 1.00 21.86 287 GLY A CA 1
ATOM 2104 C C . GLY A 1 265 ? 45.223 -45.729 -13.141 1.00 22.10 287 GLY A C 1
ATOM 2105 O O . GLY A 1 265 ? 45.765 -44.902 -13.878 1.00 21.91 287 GLY A O 1
ATOM 2106 N N . LEU A 1 266 ? 45.810 -46.228 -12.052 1.00 22.10 288 LEU A N 1
ATOM 2107 C CA . LEU A 1 266 ? 47.124 -45.758 -11.602 1.00 22.26 288 LEU A CA 1
ATOM 2108 C C . LEU A 1 266 ? 48.183 -45.934 -12.690 1.00 22.39 288 LEU A C 1
ATOM 2109 O O . LEU A 1 266 ? 48.928 -45.005 -12.984 1.00 22.45 288 LEU A O 1
ATOM 2114 N N . GLU A 1 267 ? 48.219 -47.119 -13.298 1.00 22.78 289 GLU A N 1
ATOM 2115 C CA . GLU A 1 267 ? 49.155 -47.421 -14.385 1.00 22.96 289 GLU A CA 1
ATOM 2116 C C . GLU A 1 267 ? 49.029 -46.463 -15.562 1.00 22.78 289 GLU A C 1
ATOM 2117 O O . GLU A 1 267 ? 49.972 -46.307 -16.344 1.00 22.69 289 GLU A O 1
ATOM 2123 N N . ARG A 1 268 ? 47.867 -45.822 -15.673 1.00 22.40 290 ARG A N 1
ATOM 2124 C CA . ARG A 1 268 ? 47.558 -44.953 -16.802 1.00 22.14 290 ARG A CA 1
ATOM 2125 C C . ARG A 1 268 ? 47.427 -43.477 -16.413 1.00 21.69 290 ARG A C 1
ATOM 2126 O O . ARG A 1 268 ? 46.948 -42.662 -17.204 1.00 21.61 290 ARG A O 1
ATOM 2134 N N . GLY A 1 269 ? 47.864 -43.141 -15.201 1.00 21.41 291 GLY A N 1
ATOM 2135 C CA . GLY A 1 269 ? 47.868 -41.753 -14.731 1.00 20.90 291 GLY A CA 1
ATOM 2136 C C . GLY A 1 269 ? 46.491 -41.210 -14.391 1.00 20.80 291 GLY A C 1
ATOM 2137 O O . GLY A 1 269 ? 46.285 -39.996 -14.381 1.00 20.58 291 GLY A O 1
ATOM 2138 N N . VAL A 1 270 ? 45.551 -42.111 -14.108 1.00 20.31 292 VAL A N 1
ATOM 2139 C CA . VAL A 1 270 ? 44.170 -41.732 -13.807 1.00 20.27 292 VAL A CA 1
ATOM 2140 C C . VAL A 1 270 ? 43.832 -42.025 -12.340 1.00 20.42 292 VAL A C 1
ATOM 2141 O O . VAL A 1 270 ? 43.854 -43.182 -11.910 1.00 20.14 292 VAL A O 1
ATOM 2145 N N . ARG A 1 271 ? 43.541 -40.976 -11.573 1.00 20.84 293 ARG A N 1
ATOM 2146 C CA . ARG A 1 271 ? 43.051 -41.154 -10.207 1.00 21.35 293 ARG A CA 1
ATOM 2147 C C . ARG A 1 271 ? 41.578 -41.539 -10.232 1.00 21.15 293 ARG A C 1
ATOM 2148 O O . ARG A 1 271 ? 40.777 -40.949 -10.962 1.00 21.34 293 ARG A O 1
ATOM 2156 N N . VAL A 1 272 ? 41.235 -42.548 -9.444 1.00 20.91 294 VAL A N 1
ATOM 2157 C CA . VAL A 1 272 ? 39.853 -42.993 -9.338 1.00 20.49 294 VAL A CA 1
ATOM 2158 C C . VAL A 1 272 ? 39.278 -42.441 -8.047 1.00 20.16 294 VAL A C 1
ATOM 2159 O O . VAL A 1 272 ? 39.624 -42.880 -6.953 1.00 20.52 294 VAL A O 1
ATOM 2163 N N . LEU A 1 273 ? 38.401 -41.456 -8.201 1.00 20.46 295 LEU A N 1
ATOM 2164 C CA . LEU A 1 273 ? 37.911 -40.658 -7.098 1.00 20.16 295 LEU A CA 1
ATOM 2165 C C . LEU A 1 273 ? 36.461 -41.046 -6.800 1.00 20.09 295 LEU A C 1
ATOM 2166 O O . LEU A 1 273 ? 35.566 -40.766 -7.598 1.00 19.94 295 LEU A O 1
ATOM 2171 N N . PRO A 1 274 ? 36.221 -41.685 -5.638 1.00 19.98 296 PRO A N 1
ATOM 2172 C CA . PRO A 1 274 ? 34.872 -42.148 -5.328 1.00 19.82 296 PRO A CA 1
ATOM 2173 C C . PRO A 1 274 ? 33.991 -41.027 -4.798 1.00 19.69 296 PRO A C 1
ATOM 2174 O O . PRO A 1 274 ? 34.483 -40.102 -4.141 1.00 19.65 296 PRO A O 1
ATOM 2178 N N . GLU A 1 275 ? 32.700 -41.117 -5.091 1.00 19.43 297 GLU A N 1
ATOM 2179 C CA . GLU A 1 275 ? 31.709 -40.250 -4.487 1.00 19.43 297 GLU A CA 1
ATOM 2180 C C . GLU A 1 275 ? 30.681 -41.059 -3.711 1.00 19.83 297 GLU A C 1
ATOM 2181 O O . GLU A 1 275 ? 30.094 -42.009 -4.246 1.00 19.75 297 GLU A O 1
ATOM 2187 N N . PHE A 1 276 ? 30.472 -40.691 -2.449 1.00 19.86 298 PHE A N 1
ATOM 2188 C CA . PHE A 1 276 ? 29.240 -41.073 -1.782 1.00 20.33 298 PHE A CA 1
ATOM 2189 C C . PHE A 1 276 ? 28.334 -39.858 -1.639 1.00 20.25 298 PHE A C 1
ATOM 2190 O O . PHE A 1 276 ? 28.554 -39.004 -0.780 1.00 20.77 298 PHE A O 1
ATOM 2198 N N . ASP A 1 277 ? 27.321 -39.785 -2.496 1.00 20.32 299 ASP A N 1
ATOM 2199 C CA . ASP A 1 277 ? 26.388 -38.664 -2.495 1.00 20.32 299 ASP A CA 1
ATOM 2200 C C . ASP A 1 277 ? 25.488 -38.712 -1.258 1.00 20.56 299 ASP A C 1
ATOM 2201 O O . ASP A 1 277 ? 24.814 -39.717 -1.008 1.00 20.54 299 ASP A O 1
ATOM 2206 N N . ALA A 1 278 ? 25.505 -37.628 -0.481 1.00 20.41 300 ALA A N 1
ATOM 2207 C CA . ALA A 1 278 ? 24.686 -37.498 0.724 1.00 20.73 300 ALA A CA 1
ATOM 2208 C C . ALA A 1 278 ? 24.405 -36.020 1.014 1.00 20.94 300 ALA A C 1
ATOM 2209 O O . ALA A 1 278 ? 25.207 -35.165 0.639 1.00 20.90 300 ALA A O 1
ATOM 2211 N N . PRO A 1 279 ? 23.285 -35.710 1.704 1.00 21.16 301 PRO A N 1
ATOM 2212 C CA . PRO A 1 279 ? 22.275 -36.609 2.279 1.00 21.21 301 PRO A CA 1
ATOM 2213 C C . PRO A 1 279 ? 21.063 -36.878 1.383 1.00 21.42 301 PRO A C 1
ATOM 2214 O O . PRO A 1 279 ? 20.217 -37.696 1.738 1.00 21.79 301 PRO A O 1
ATOM 2218 N N . ALA A 1 280 ? 20.963 -36.192 0.250 1.00 21.51 302 ALA A N 1
ATOM 2219 C CA . ALA A 1 280 ? 19.989 -36.579 -0.768 1.00 21.48 302 ALA A CA 1
ATOM 2220 C C . ALA A 1 280 ? 20.590 -37.691 -1.627 1.00 21.49 302 ALA A C 1
ATOM 2221 O O . ALA A 1 280 ? 21.703 -38.148 -1.367 1.00 21.19 302 ALA A O 1
ATOM 2223 N N . HIS A 1 281 ? 19.850 -38.130 -2.644 1.00 21.82 303 HIS A N 1
ATOM 2224 C CA . HIS A 1 281 ? 20.341 -39.150 -3.581 1.00 22.06 303 HIS A CA 1
ATOM 2225 C C . HIS A 1 281 ? 20.732 -40.453 -2.888 1.00 21.94 303 HIS A C 1
ATOM 2226 O O . HIS A 1 281 ? 21.775 -41.045 -3.169 1.00 21.67 303 HIS A O 1
ATOM 2233 N N . VAL A 1 282 ? 19.883 -40.871 -1.954 1.00 22.20 304 VAL A N 1
ATOM 2234 C CA . VAL A 1 282 ? 19.988 -42.175 -1.311 1.00 22.33 304 VAL A CA 1
ATOM 2235 C C . VAL A 1 282 ? 18.606 -42.802 -1.391 1.00 22.33 304 VAL A C 1
ATOM 2236 O O . VAL A 1 282 ? 17.608 -42.096 -1.568 1.00 22.55 304 VAL A O 1
ATOM 2240 N N . GLY A 1 283 ? 18.543 -44.124 -1.296 1.00 22.41 305 GLY A N 1
ATOM 2241 C CA . GLY A 1 283 ? 17.260 -44.809 -1.340 1.00 22.36 305 GLY A CA 1
ATOM 2242 C C . GLY A 1 283 ? 17.410 -46.307 -1.256 1.00 22.38 305 GLY A C 1
ATOM 2243 O O . GLY A 1 283 ? 17.366 -46.879 -0.165 1.00 22.50 305 GLY A O 1
ATOM 2244 N N . GLU A 1 284 ? 17.594 -46.938 -2.414 1.00 22.27 306 GLU A N 1
ATOM 2245 C CA . GLU A 1 284 ? 17.789 -48.383 -2.494 1.00 22.19 306 GLU A CA 1
ATOM 2246 C C . GLU A 1 284 ? 18.996 -48.823 -1.678 1.00 22.60 306 GLU A C 1
ATOM 2247 O O . GLU A 1 284 ? 20.071 -48.215 -1.755 1.00 22.45 306 GLU A O 1
ATOM 2253 N N . GLY A 1 285 ? 18.805 -49.884 -0.899 1.00 22.71 307 GLY A N 1
ATOM 2254 C CA . GLY A 1 285 ? 19.836 -50.392 -0.003 1.00 23.29 307 GLY A CA 1
ATOM 2255 C C . GLY A 1 285 ? 19.565 -50.091 1.457 1.00 23.77 307 GLY A C 1
ATOM 2256 O O . GLY A 1 285 ? 19.952 -50.867 2.334 1.00 23.70 307 GLY A O 1
ATOM 2257 N N . TRP A 1 286 ? 18.899 -48.964 1.712 1.00 24.30 308 TRP A N 1
ATOM 2258 C CA . TRP A 1 286 ? 18.659 -48.473 3.071 1.00 25.06 308 TRP A CA 1
ATOM 2259 C C . TRP A 1 286 ? 17.349 -48.970 3.703 1.00 25.89 308 TRP A C 1
ATOM 2260 O O . TRP A 1 286 ? 17.027 -48.593 4.835 1.00 25.87 308 TRP A O 1
ATOM 2271 N N . GLN A 1 287 ? 16.605 -49.806 2.979 1.00 26.79 309 GLN A N 1
ATOM 2272 C CA . GLN A 1 287 ? 15.349 -50.386 3.489 1.00 27.85 309 GLN A CA 1
ATOM 2273 C C . GLN A 1 287 ? 15.570 -51.114 4.811 1.00 28.66 309 GLN A C 1
ATOM 2274 O O . GLN A 1 287 ? 16.583 -51.799 4.989 1.00 28.89 309 GLN A O 1
ATOM 2280 N N . ASP A 1 288 ? 14.623 -50.940 5.732 1.00 29.78 310 ASP A N 1
ATOM 2281 C CA . ASP A 1 288 ? 14.624 -51.606 7.049 1.00 30.84 310 ASP A CA 1
ATOM 2282 C C . ASP A 1 288 ? 15.608 -51.018 8.066 1.00 30.87 310 ASP A C 1
ATOM 2283 O O . ASP A 1 288 ? 15.735 -51.546 9.174 1.00 30.99 310 ASP A O 1
ATOM 2288 N N . THR A 1 289 ? 16.304 -49.942 7.701 1.00 30.68 311 THR A N 1
ATOM 2289 C CA . THR A 1 289 ? 17.245 -49.307 8.625 1.00 30.47 311 THR A CA 1
ATOM 2290 C C . THR A 1 289 ? 16.583 -48.183 9.415 1.00 30.67 311 THR A C 1
ATOM 2291 O O . THR A 1 289 ? 17.034 -47.845 10.507 1.00 31.00 311 THR A O 1
ATOM 2295 N N . ASP A 1 290 ? 15.514 -47.617 8.853 1.00 30.72 312 ASP A N 1
ATOM 2296 C CA . ASP A 1 290 ? 14.872 -46.397 9.362 1.00 31.00 312 ASP A CA 1
ATOM 2297 C C . ASP A 1 290 ? 15.823 -45.180 9.355 1.00 30.51 312 ASP A C 1
ATOM 2298 O O . ASP A 1 290 ? 15.637 -44.224 10.114 1.00 30.20 312 ASP A O 1
ATOM 2303 N N . LEU A 1 291 ? 16.827 -45.223 8.480 1.00 29.84 313 LEU A N 1
ATOM 2304 C CA . LEU A 1 291 ? 17.824 -44.154 8.371 1.00 29.43 313 LEU A CA 1
ATOM 2305 C C . LEU A 1 291 ? 17.573 -43.225 7.182 1.00 29.30 313 LEU A C 1
ATOM 2306 O O . LEU A 1 291 ? 18.312 -42.260 6.974 1.00 29.28 313 LEU A O 1
ATOM 2311 N N . THR A 1 292 ? 16.533 -43.520 6.407 1.00 28.94 314 THR A N 1
ATOM 2312 C CA . THR A 1 292 ? 16.104 -42.629 5.336 1.00 28.89 314 THR A CA 1
ATOM 2313 C C . THR A 1 292 ? 14.681 -42.150 5.560 1.00 29.05 314 THR A C 1
ATOM 2314 O O . THR A 1 292 ? 13.933 -42.741 6.341 1.00 28.95 314 THR A O 1
ATOM 2318 N N . VAL A 1 293 ? 14.329 -41.065 4.878 1.00 29.25 315 VAL A N 1
ATOM 2319 C CA . VAL A 1 293 ? 12.954 -40.593 4.791 1.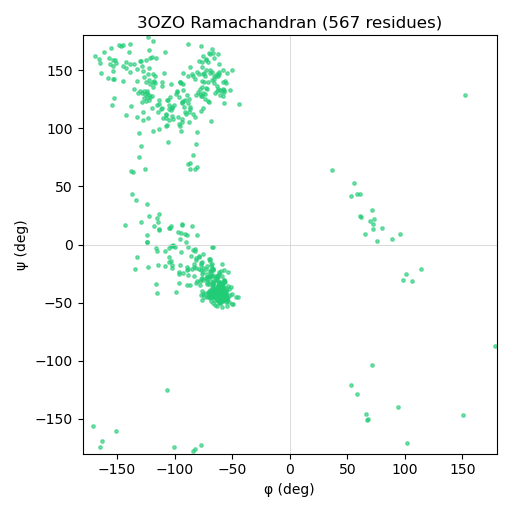00 29.69 315 VAL A CA 1
ATOM 2320 C C . VAL A 1 293 ? 12.601 -40.369 3.319 1.00 30.20 315 VAL A C 1
ATOM 2321 O O . VAL A 1 293 ? 13.494 -40.204 2.484 1.00 30.11 315 VAL A O 1
ATOM 2325 N N . CYS A 1 294 ? 11.303 -40.386 3.016 1.00 30.70 316 CYS A N 1
ATOM 2326 C CA . CYS A 1 294 ? 10.761 -40.119 1.671 1.00 31.73 316 CYS A CA 1
ATOM 2327 C C . CYS A 1 294 ? 11.117 -41.116 0.572 1.00 30.98 316 CYS A C 1
ATOM 2328 O O . CYS A 1 294 ? 10.848 -40.834 -0.596 1.00 31.13 316 CYS A O 1
ATOM 2331 N N . PHE A 1 295 ? 11.724 -42.253 0.904 1.00 30.62 317 PHE A N 1
ATOM 2332 C CA . PHE A 1 295 ? 12.042 -43.226 -0.139 1.00 30.38 317 PHE A CA 1
ATOM 2333 C C . PHE A 1 295 ? 10.772 -43.615 -0.883 1.00 30.45 317 PHE A C 1
ATOM 2334 O O . PHE A 1 295 ? 9.804 -44.074 -0.274 1.00 30.48 317 PHE A O 1
ATOM 2342 N N . LYS A 1 296 ? 10.784 -43.397 -2.198 1.00 30.63 318 LYS A N 1
ATOM 2343 C CA . LYS A 1 296 ? 9.631 -43.659 -3.074 1.00 30.93 318 LYS A CA 1
ATOM 2344 C C . LYS A 1 296 ? 8.395 -42.817 -2.736 1.00 31.01 318 LYS A C 1
ATOM 2345 O O . LYS A 1 296 ? 7.271 -43.199 -3.070 1.00 31.16 318 LYS A O 1
ATOM 2351 N N . ALA A 1 297 ? 8.613 -41.670 -2.093 1.00 31.22 319 ALA A N 1
ATOM 2352 C CA . ALA A 1 297 ? 7.531 -40.747 -1.741 1.00 31.52 319 ALA A CA 1
ATOM 2353 C C . ALA A 1 297 ? 6.741 -40.296 -2.965 1.00 31.71 319 ALA A C 1
ATOM 2354 O O . ALA A 1 297 ? 7.319 -39.922 -3.986 1.00 31.72 319 ALA A O 1
ATOM 2356 N N . GLU A 1 298 ? 5.416 -40.344 -2.849 1.00 32.07 320 GLU A N 1
ATOM 2357 C CA . GLU A 1 298 ? 4.510 -39.948 -3.924 1.00 32.34 320 GLU A CA 1
ATOM 2358 C C . GLU A 1 298 ? 3.566 -38.831 -3.470 1.00 32.37 320 GLU A C 1
ATOM 2359 O O . GLU A 1 298 ? 3.135 -38.831 -2.320 1.00 32.58 320 GLU A O 1
ATOM 2365 N N . PRO A 1 299 ? 3.263 -37.860 -4.359 1.00 32.22 321 PRO A N 1
ATOM 2366 C CA . PRO A 1 299 ? 3.825 -37.680 -5.703 1.00 31.88 321 PRO A CA 1
ATOM 2367 C C . PRO A 1 299 ? 5.273 -37.193 -5.642 1.00 31.47 321 PRO A C 1
ATOM 2368 O O . PRO A 1 299 ? 5.581 -36.268 -4.884 1.00 31.26 321 PRO A O 1
ATOM 2372 N N . TRP A 1 300 ? 6.148 -37.814 -6.436 1.00 30.92 322 TRP A N 1
ATOM 2373 C CA . TRP A 1 300 ? 7.588 -37.549 -6.350 1.00 30.48 322 TRP A CA 1
ATOM 2374 C C . TRP A 1 300 ? 7.969 -36.090 -6.597 1.00 30.62 322 TRP A C 1
ATOM 2375 O O . TRP A 1 300 ? 8.904 -35.585 -5.979 1.00 30.68 322 TRP A O 1
ATOM 2386 N N . LYS A 1 301 ? 7.230 -35.413 -7.475 1.00 31.00 323 LYS A N 1
ATOM 2387 C CA . LYS A 1 301 ? 7.507 -34.008 -7.807 1.00 31.50 323 LYS A CA 1
ATOM 2388 C C . LYS A 1 301 ? 7.443 -33.045 -6.619 1.00 31.62 323 LYS A C 1
ATOM 2389 O O . LYS A 1 301 ? 8.047 -31.971 -6.659 1.00 31.77 323 LYS A O 1
ATOM 2395 N N . SER A 1 302 ? 6.725 -33.435 -5.568 1.00 31.71 324 SER A N 1
ATOM 2396 C CA . SER A 1 302 ? 6.604 -32.609 -4.370 1.00 31.74 324 SER A CA 1
ATOM 2397 C C . SER A 1 302 ? 7.788 -32.792 -3.422 1.00 31.69 324 SER A C 1
ATOM 2398 O O . SER A 1 302 ? 8.005 -31.964 -2.534 1.00 31.78 324 SER A O 1
ATOM 2401 N N . TYR A 1 303 ? 8.553 -33.867 -3.618 1.00 31.36 325 TYR A N 1
ATOM 2402 C CA . TYR A 1 303 ? 9.579 -34.262 -2.652 1.00 31.16 325 TYR A CA 1
ATOM 2403 C C . TYR A 1 303 ? 11.005 -34.376 -3.196 1.00 30.73 325 TYR A C 1
ATOM 2404 O O . TYR A 1 303 ? 11.957 -34.371 -2.415 1.00 30.95 325 TYR A O 1
ATOM 2413 N N . CYS A 1 304 ? 11.162 -34.499 -4.514 1.00 29.96 326 CYS A N 1
ATOM 2414 C CA . CYS A 1 304 ? 12.503 -34.598 -5.102 1.00 29.22 326 CYS A CA 1
ATOM 2415 C C . CYS A 1 304 ? 12.576 -34.140 -6.564 1.00 28.67 326 CYS A C 1
ATOM 2416 O O . CYS A 1 304 ? 11.549 -33.920 -7.214 1.00 28.53 326 CYS A O 1
ATOM 2419 N N . VAL A 1 305 ? 13.805 -33.994 -7.060 1.00 28.08 327 VAL A N 1
ATOM 2420 C CA . VAL A 1 305 ? 14.072 -33.572 -8.436 1.00 27.56 327 VAL A CA 1
ATOM 2421 C C . VAL A 1 305 ? 13.740 -34.686 -9.437 1.00 27.13 327 VAL A C 1
ATOM 2422 O O . VAL A 1 305 ? 13.290 -34.411 -10.550 1.00 27.06 327 VAL A O 1
ATOM 2426 N N . GLU A 1 306 ? 13.957 -35.938 -9.036 1.00 26.70 328 GLU A N 1
ATOM 2427 C CA . GLU A 1 306 ? 13.646 -37.083 -9.890 1.00 26.41 328 GLU A CA 1
ATOM 2428 C C . GLU A 1 306 ? 13.363 -38.340 -9.063 1.00 26.18 328 GLU A C 1
ATOM 2429 O O . GLU A 1 306 ? 13.918 -38.504 -7.979 1.00 26.08 328 GLU A O 1
ATOM 2435 N N . PRO A 1 307 ? 12.499 -39.234 -9.578 1.00 26.39 329 PRO A N 1
ATOM 2436 C CA . PRO A 1 307 ? 12.191 -40.466 -8.844 1.00 26.14 329 PRO A CA 1
ATOM 2437 C C . PRO A 1 307 ? 13.331 -41.492 -8.915 1.00 25.98 329 PRO A C 1
ATOM 2438 O O . PRO A 1 307 ? 14.037 -41.553 -9.925 1.00 25.97 329 PRO A O 1
ATOM 2442 N N . PRO A 1 308 ? 13.520 -42.286 -7.845 1.00 25.84 330 PRO A N 1
ATOM 2443 C CA . PRO A 1 308 ? 12.763 -42.214 -6.596 1.00 25.97 330 PRO A CA 1
ATOM 2444 C C . PRO A 1 308 ? 13.317 -41.179 -5.624 1.00 25.99 330 PRO A C 1
ATOM 2445 O O . PRO A 1 308 ? 14.530 -40.958 -5.573 1.00 25.93 330 PRO A O 1
ATOM 2449 N N . CYS A 1 309 ? 12.426 -40.556 -4.856 1.00 26.28 331 CYS A N 1
ATOM 2450 C CA . CYS A 1 309 ? 12.842 -39.690 -3.756 1.00 26.53 331 CYS A CA 1
ATOM 2451 C C . CYS A 1 309 ? 13.490 -40.526 -2.657 1.00 26.33 331 CYS A C 1
ATOM 2452 O O . CYS A 1 309 ? 13.409 -41.759 -2.670 1.00 26.42 331 CYS A O 1
ATOM 2455 N N . GLY A 1 310 ? 14.133 -39.851 -1.711 1.00 26.09 332 GLY A N 1
ATOM 2456 C CA . GLY A 1 310 ? 14.835 -40.522 -0.627 1.00 26.19 332 GLY A CA 1
ATOM 2457 C C . GLY A 1 310 ? 15.980 -39.680 -0.108 1.00 26.16 332 GLY A C 1
ATOM 2458 O O . GLY A 1 310 ? 16.810 -39.199 -0.882 1.00 26.09 332 GLY A O 1
ATOM 2459 N N . GLN A 1 311 ? 16.010 -39.487 1.208 1.00 26.19 333 GLN A N 1
ATOM 2460 C CA . GLN A 1 311 ? 17.062 -38.707 1.861 1.00 26.46 333 GLN A CA 1
ATOM 2461 C C . GLN A 1 311 ? 17.447 -39.329 3.185 1.00 26.08 333 GLN A C 1
ATOM 2462 O O . GLN A 1 311 ? 16.623 -39.967 3.835 1.00 26.34 333 GLN A O 1
ATOM 2468 N N . LEU A 1 312 ? 18.694 -39.125 3.591 1.00 25.78 334 LEU A N 1
ATOM 2469 C CA . LEU A 1 312 ? 19.145 -39.595 4.890 1.00 25.81 334 LEU A CA 1
ATOM 2470 C C . LEU A 1 312 ? 18.445 -38.810 5.996 1.00 26.09 334 LEU A C 1
ATOM 2471 O O . LEU A 1 312 ? 18.093 -37.639 5.810 1.00 25.80 334 LEU A O 1
ATOM 2476 N N . ASN A 1 313 ? 18.217 -39.476 7.124 1.00 26.55 335 ASN A N 1
ATOM 2477 C CA . ASN A 1 313 ? 17.699 -38.830 8.326 1.00 27.20 335 ASN A CA 1
ATOM 2478 C C . ASN A 1 313 ? 18.875 -38.462 9.229 1.00 27.30 335 ASN A C 1
ATOM 2479 O O . ASN A 1 313 ? 19.430 -39.324 9.911 1.00 27.34 335 ASN A O 1
ATOM 2484 N N . PRO A 1 314 ? 19.263 -37.174 9.236 1.00 27.96 336 PRO A N 1
ATOM 2485 C CA . PRO A 1 314 ? 20.460 -36.733 9.958 1.00 28.38 336 PRO A CA 1
ATOM 2486 C C . PRO A 1 314 ? 20.313 -36.780 11.481 1.00 28.91 336 PRO A C 1
ATOM 2487 O O . PRO A 1 314 ? 21.308 -36.663 12.195 1.00 29.13 336 PRO A O 1
ATOM 2491 N N . THR A 1 315 ? 19.087 -36.961 11.964 1.00 29.62 337 THR A N 1
ATOM 2492 C CA . THR A 1 315 ? 18.803 -36.940 13.400 1.00 30.27 337 THR A CA 1
ATOM 2493 C C . THR A 1 315 ? 19.120 -38.259 14.100 1.00 30.78 337 THR A C 1
ATOM 2494 O O . THR A 1 315 ? 19.138 -38.318 15.329 1.00 31.10 337 THR A O 1
ATOM 2498 N N . LYS A 1 316 ? 19.376 -39.312 13.325 1.00 31.18 338 LYS A N 1
ATOM 2499 C CA . LYS A 1 316 ? 19.677 -40.625 13.897 1.00 31.66 338 LYS A CA 1
ATOM 2500 C C . LYS A 1 316 ? 21.178 -40.819 14.053 1.00 31.69 338 LYS A C 1
ATOM 2501 O O . LYS A 1 316 ? 21.925 -40.735 13.076 1.00 31.79 338 LYS A O 1
ATOM 2507 N N . ASP A 1 317 ? 21.610 -41.080 15.286 1.00 31.64 339 ASP A N 1
ATOM 2508 C CA . ASP A 1 317 ? 23.028 -41.255 15.606 1.00 31.60 339 ASP A CA 1
ATOM 2509 C C . ASP A 1 317 ? 23.644 -42.448 14.874 1.00 31.02 339 ASP A C 1
ATOM 2510 O O . ASP A 1 317 ? 24.811 -42.404 14.480 1.00 30.86 339 ASP A O 1
ATOM 2515 N N . GLU A 1 318 ? 22.851 -43.505 14.695 1.00 30.29 340 GLU A N 1
ATOM 2516 C CA . GLU A 1 318 ? 23.298 -44.724 14.013 1.00 29.60 340 GLU A CA 1
ATOM 2517 C C . GLU A 1 318 ? 23.744 -44.481 12.565 1.00 28.93 340 GLU A C 1
ATOM 2518 O O . GLU A 1 318 ? 24.635 -45.165 12.071 1.00 28.98 340 GLU A O 1
ATOM 2524 N N . LEU A 1 319 ? 23.108 -43.519 11.897 1.00 28.41 341 LEU A N 1
ATOM 2525 C CA . LEU A 1 319 ? 23.478 -43.104 10.534 1.00 27.79 341 LEU A CA 1
ATOM 2526 C C . LEU A 1 319 ? 24.986 -42.900 10.363 1.00 27.38 341 LEU A C 1
ATOM 2527 O O . LEU A 1 319 ? 25.573 -43.353 9.380 1.00 27.36 341 LEU A O 1
ATOM 2532 N N . TYR A 1 320 ? 25.612 -42.220 11.320 1.00 26.97 342 TYR A N 1
ATOM 2533 C CA . TYR A 1 320 ? 27.032 -41.872 11.205 1.00 26.70 342 TYR A CA 1
ATOM 2534 C C . TYR A 1 320 ? 27.937 -43.078 11.450 1.00 26.62 342 TYR A C 1
ATOM 2535 O O . TYR A 1 320 ? 29.089 -43.097 11.018 1.00 26.83 342 TYR A O 1
ATOM 2544 N N . GLN A 1 321 ? 27.398 -44.095 12.118 1.00 26.71 343 GLN A N 1
ATOM 2545 C CA . GLN A 1 321 ? 28.065 -45.392 12.225 1.00 26.77 343 GLN A CA 1
ATOM 2546 C C . GLN A 1 321 ? 28.075 -46.102 10.863 1.00 26.26 343 GLN A C 1
ATOM 2547 O O . GLN A 1 321 ? 29.092 -46.672 10.472 1.00 26.01 343 GLN A O 1
ATOM 2553 N N . TYR A 1 322 ? 26.949 -46.052 10.149 1.00 25.91 344 TYR A N 1
ATOM 2554 C CA . TYR A 1 322 ? 26.861 -46.562 8.770 1.00 25.82 344 TYR A CA 1
ATOM 2555 C C . TYR A 1 322 ? 27.810 -45.805 7.838 1.00 25.53 344 TYR A C 1
ATOM 2556 O O . TYR A 1 322 ? 28.557 -46.414 7.074 1.00 25.23 344 TYR A O 1
ATOM 2565 N N . LEU A 1 323 ? 27.766 -44.476 7.916 1.00 25.26 345 LEU A N 1
ATOM 2566 C CA . LEU A 1 323 ? 28.603 -43.608 7.089 1.00 25.13 345 LEU A CA 1
ATOM 2567 C C . LEU A 1 323 ? 30.086 -43.875 7.312 1.00 24.85 345 LEU A C 1
ATOM 2568 O O . LEU A 1 323 ? 30.834 -44.049 6.351 1.00 24.71 345 LEU A O 1
ATOM 2573 N N . GLU A 1 324 ? 30.497 -43.933 8.577 1.00 24.75 346 GLU A N 1
ATOM 2574 C CA . GLU A 1 324 ? 31.872 -44.271 8.928 1.00 24.74 346 GLU A CA 1
ATOM 2575 C C . GLU A 1 324 ? 32.308 -45.567 8.257 1.00 24.24 346 GLU A C 1
ATOM 2576 O O . GLU A 1 324 ? 33.420 -45.653 7.731 1.00 24.02 346 GLU A O 1
ATOM 2582 N N . ASP A 1 325 ? 31.426 -46.568 8.279 1.00 23.61 347 ASP A N 1
ATOM 2583 C CA . ASP A 1 325 ? 31.722 -47.876 7.700 1.00 23.14 347 ASP A CA 1
ATOM 2584 C C . ASP A 1 325 ? 31.807 -47.838 6.176 1.00 22.44 347 ASP A C 1
ATOM 2585 O O . ASP A 1 325 ? 32.716 -48.426 5.599 1.00 22.28 347 ASP A O 1
ATOM 2590 N N . ILE A 1 326 ? 30.861 -47.152 5.533 1.00 22.04 348 ILE A N 1
ATOM 2591 C CA . ILE A 1 326 ? 30.871 -46.999 4.072 1.00 21.78 348 ILE A CA 1
ATOM 2592 C C . ILE A 1 326 ? 32.148 -46.284 3.630 1.00 21.73 348 ILE A C 1
ATOM 2593 O O . ILE A 1 326 ? 32.867 -46.772 2.747 1.00 21.62 348 ILE A O 1
ATOM 2598 N N . TYR A 1 327 ? 32.441 -45.147 4.266 1.00 21.54 349 TYR A N 1
ATOM 2599 C CA . TYR A 1 327 ? 33.635 -44.370 3.932 1.00 21.51 349 TYR A CA 1
ATOM 2600 C C . TYR A 1 327 ? 34.915 -45.169 4.158 1.00 21.46 349 TYR A C 1
ATOM 2601 O O . TYR A 1 327 ? 35.854 -45.062 3.374 1.00 21.44 349 TYR A O 1
ATOM 2610 N N . SER A 1 328 ? 34.959 -45.956 5.234 1.00 22.04 350 SER A N 1
ATOM 2611 C CA . SER A 1 328 ? 36.146 -46.776 5.530 1.00 22.58 350 SER A CA 1
ATOM 2612 C C . SER A 1 328 ? 36.352 -47.874 4.497 1.00 22.16 350 SER A C 1
ATOM 2613 O O . SER A 1 328 ? 37.482 -48.133 4.076 1.00 22.41 350 SER A O 1
ATOM 2616 N N . ASP A 1 329 ? 35.257 -48.511 4.094 1.00 22.10 351 ASP A N 1
ATOM 2617 C CA . ASP A 1 329 ? 35.290 -49.512 3.029 1.00 22.21 351 ASP A CA 1
ATOM 2618 C C . ASP A 1 329 ? 35.712 -48.890 1.691 1.00 22.05 351 ASP A C 1
ATOM 2619 O O . ASP A 1 329 ? 36.506 -49.478 0.955 1.00 21.98 351 ASP A O 1
ATOM 2624 N N . MET A 1 330 ? 35.211 -47.692 1.399 1.00 22.20 352 MET A N 1
ATOM 2625 C CA . MET A 1 330 ? 35.637 -46.957 0.202 1.00 22.36 352 MET A CA 1
ATOM 2626 C C . MET A 1 330 ? 37.120 -46.623 0.258 1.00 22.45 352 MET A C 1
ATOM 2627 O O . MET A 1 330 ? 37.850 -46.875 -0.700 1.00 22.56 352 MET A O 1
ATOM 2632 N N . ALA A 1 331 ? 37.564 -46.080 1.391 1.00 22.75 353 ALA A N 1
ATOM 2633 C CA . ALA A 1 331 ? 38.971 -45.707 1.579 1.00 23.14 353 ALA A CA 1
ATOM 2634 C C . ALA A 1 331 ? 39.921 -46.892 1.393 1.00 23.28 353 ALA A C 1
ATOM 2635 O O . ALA A 1 331 ? 41.019 -46.736 0.860 1.00 23.67 353 ALA A O 1
ATOM 2637 N N . GLU A 1 332 ? 39.486 -48.074 1.821 1.00 23.56 354 GLU A N 1
ATOM 2638 C CA . GLU A 1 332 ? 40.283 -49.292 1.698 1.00 23.72 354 GLU A CA 1
ATOM 2639 C C . GLU A 1 332 ? 40.620 -49.646 0.243 1.00 23.50 354 GLU A C 1
ATOM 2640 O O . GLU A 1 332 ? 41.766 -49.982 -0.067 1.00 23.73 354 GLU A O 1
ATOM 2646 N N . VAL A 1 333 ? 39.630 -49.576 -0.643 1.00 23.16 355 VAL A N 1
ATOM 2647 C CA . VAL A 1 333 ? 39.832 -49.989 -2.039 1.00 23.02 355 VAL A CA 1
ATOM 2648 C C . VAL A 1 333 ? 40.168 -48.831 -2.986 1.00 23.03 355 VAL A C 1
ATOM 2649 O O . VAL A 1 333 ? 40.920 -49.012 -3.946 1.00 23.04 355 VAL A O 1
ATOM 2653 N N . PHE A 1 334 ? 39.614 -47.652 -2.709 1.00 23.05 356 PHE A N 1
ATOM 2654 C CA . PHE A 1 334 ? 39.973 -46.437 -3.437 1.00 22.91 356 PHE A CA 1
ATOM 2655 C C . PHE A 1 334 ? 41.192 -45.803 -2.759 1.00 23.25 356 PHE A C 1
ATOM 2656 O O . PHE A 1 334 ? 41.111 -44.703 -2.207 1.00 22.73 356 PHE A O 1
ATOM 2664 N N . ASP A 1 335 ? 42.319 -46.509 -2.805 1.00 23.84 357 ASP A N 1
ATOM 2665 C CA . ASP A 1 335 ? 43.493 -46.111 -2.026 1.00 24.51 357 ASP A CA 1
ATOM 2666 C C . ASP A 1 335 ? 44.533 -45.298 -2.798 1.00 24.34 357 ASP A C 1
ATOM 2667 O O . ASP A 1 335 ? 45.633 -45.065 -2.297 1.00 24.66 357 ASP A O 1
ATOM 2672 N N . THR A 1 336 ? 44.185 -44.852 -4.002 1.00 24.00 358 THR A N 1
ATOM 2673 C CA . THR A 1 336 ? 45.041 -43.904 -4.714 1.00 23.58 358 THR A CA 1
ATOM 2674 C C . THR A 1 336 ? 44.498 -42.481 -4.631 1.00 23.33 358 THR A C 1
ATOM 2675 O O . THR A 1 336 ? 45.228 -41.530 -4.901 1.00 23.48 358 THR A O 1
ATOM 2679 N N . THR A 1 337 ? 43.223 -42.332 -4.276 1.00 23.10 359 THR A N 1
ATOM 2680 C CA . THR A 1 337 ? 42.606 -41.004 -4.265 1.00 23.08 359 THR A CA 1
ATOM 2681 C C . THR A 1 337 ? 43.127 -40.121 -3.133 1.00 23.21 359 THR A C 1
ATOM 2682 O O . THR A 1 337 ? 43.361 -40.586 -2.014 1.00 22.95 359 THR A O 1
ATOM 2686 N N . ASP A 1 338 ? 43.324 -38.848 -3.464 1.00 23.50 360 ASP A N 1
ATOM 2687 C CA . ASP A 1 338 ? 43.781 -37.829 -2.528 1.00 23.58 360 ASP A CA 1
ATOM 2688 C C . ASP A 1 338 ? 42.618 -36.928 -2.129 1.00 23.20 360 ASP A C 1
ATOM 2689 O O . ASP A 1 338 ? 42.773 -36.034 -1.296 1.00 23.58 360 ASP A O 1
ATOM 2694 N N . ILE A 1 339 ? 41.45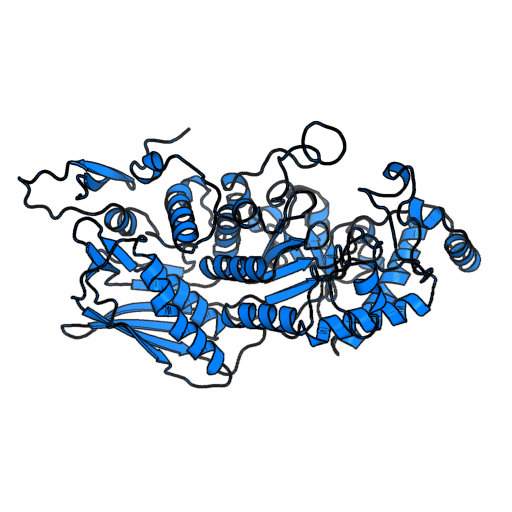4 -37.178 -2.728 1.00 22.59 361 ILE A N 1
ATOM 2695 C CA . ILE A 1 339 ? 40.268 -36.328 -2.566 1.00 22.29 361 ILE A CA 1
ATOM 2696 C C . ILE A 1 339 ? 39.014 -37.199 -2.418 1.00 21.95 361 ILE A C 1
ATOM 2697 O O . ILE A 1 339 ? 38.941 -38.286 -2.981 1.00 22.28 361 ILE A O 1
ATOM 2702 N N . PHE A 1 340 ? 38.033 -36.724 -1.658 1.00 21.74 362 PHE A N 1
ATOM 2703 C CA . PHE A 1 340 ? 36.775 -37.446 -1.505 1.00 21.31 362 PHE A CA 1
ATOM 2704 C C . PHE A 1 340 ? 35.607 -36.549 -1.891 1.00 21.15 362 PHE A C 1
ATOM 2705 O O . PHE A 1 340 ? 35.523 -35.401 -1.448 1.00 21.21 362 PHE A O 1
ATOM 2713 N N . HIS A 1 341 ? 34.721 -37.070 -2.735 1.00 20.21 363 HIS A N 1
ATOM 2714 C CA . HIS A 1 341 ? 33.531 -36.340 -3.143 1.00 20.11 363 HIS A CA 1
ATOM 2715 C C . HIS A 1 341 ? 32.370 -36.780 -2.258 1.00 20.48 363 HIS A C 1
ATOM 2716 O O . HIS A 1 341 ? 32.100 -37.980 -2.123 1.00 20.38 363 HIS A O 1
ATOM 2723 N N . MET A 1 342 ? 31.695 -35.809 -1.647 1.00 20.78 364 MET A N 1
ATOM 2724 C CA . MET A 1 342 ? 30.611 -36.099 -0.706 1.00 21.31 364 MET A CA 1
ATOM 2725 C C . MET A 1 342 ? 29.246 -35.647 -1.224 1.00 21.50 364 MET A C 1
ATOM 2726 O O . MET A 1 342 ? 28.262 -35.629 -0.486 1.00 21.87 364 MET A O 1
ATOM 2731 N N . GLY A 1 343 ? 29.195 -35.310 -2.509 1.00 22.09 365 GLY A N 1
ATOM 2732 C CA . GLY A 1 343 ? 27.946 -34.982 -3.180 1.00 22.93 365 GLY A CA 1
ATOM 2733 C C . GLY A 1 343 ? 27.355 -33.651 -2.768 1.00 23.62 365 GLY A C 1
ATOM 2734 O O . GLY A 1 343 ? 27.823 -32.596 -3.201 1.00 23.75 365 GLY A O 1
ATOM 2735 N N . GLY A 1 344 ? 26.320 -33.709 -1.936 1.00 24.47 366 GLY A N 1
ATOM 2736 C CA . GLY A 1 344 ? 25.621 -32.517 -1.455 1.00 25.51 366 GLY A CA 1
ATOM 2737 C C . GLY A 1 344 ? 24.776 -31.805 -2.495 1.00 26.42 366 GLY A C 1
ATOM 2738 O O . GLY A 1 344 ? 24.593 -30.590 -2.425 1.00 26.36 366 GLY A O 1
ATOM 2739 N N . ASP A 1 345 ? 24.258 -32.547 -3.469 1.00 27.31 367 ASP A N 1
ATOM 2740 C CA . ASP A 1 345 ? 23.380 -31.944 -4.470 1.00 28.52 367 ASP A CA 1
ATOM 2741 C C . ASP A 1 345 ? 21.901 -32.098 -4.126 1.00 29.34 367 ASP A C 1
ATOM 2742 O O . ASP A 1 345 ? 21.483 -33.143 -3.619 1.00 30.07 367 ASP A O 1
ATOM 2747 N N . GLU A 1 346 ? 21.136 -31.036 -4.386 1.00 29.86 368 GLU A N 1
ATOM 2748 C CA . GLU A 1 346 ? 19.667 -31.078 -4.459 1.00 30.71 368 GLU A CA 1
ATOM 2749 C C . GLU A 1 346 ? 18.955 -31.624 -3.212 1.00 30.94 368 GLU A C 1
ATOM 2750 O O . GLU A 1 346 ? 18.130 -32.537 -3.313 1.00 31.21 368 GLU A O 1
ATOM 2756 N N . VAL A 1 347 ? 19.261 -31.063 -2.045 1.00 31.41 369 VAL A N 1
ATOM 2757 C CA . VAL A 1 347 ? 18.588 -31.477 -0.812 1.00 31.81 369 VAL A CA 1
ATOM 2758 C C . VAL A 1 347 ? 17.189 -30.862 -0.725 1.00 32.37 369 VAL A C 1
ATOM 2759 O O . VAL A 1 347 ? 17.016 -29.662 -0.915 1.00 32.28 369 VAL A O 1
ATOM 2763 N N . SER A 1 348 ? 16.200 -31.710 -0.460 1.00 33.10 370 SER A N 1
ATOM 2764 C CA . SER A 1 348 ? 14.802 -31.305 -0.414 1.00 33.92 370 SER A CA 1
ATOM 2765 C C . SER A 1 348 ? 14.378 -30.936 1.006 1.00 34.64 370 SER A C 1
ATOM 2766 O O . SER A 1 348 ? 14.519 -31.736 1.933 1.00 34.35 370 SER A O 1
ATOM 2769 N N . GLU A 1 349 ? 13.872 -29.714 1.162 1.00 35.78 371 GLU A N 1
ATOM 2770 C CA . GLU A 1 349 ? 13.365 -29.237 2.449 1.00 36.96 371 GLU A CA 1
ATOM 2771 C C . GLU A 1 349 ? 12.033 -29.895 2.760 1.00 37.22 371 GLU A C 1
ATOM 2772 O O . GLU A 1 349 ? 11.789 -30.301 3.899 1.00 37.26 371 GLU A O 1
ATOM 2778 N N . ALA A 1 350 ? 11.182 -29.999 1.738 1.00 37.85 372 ALA A N 1
ATOM 2779 C CA . ALA A 1 350 ? 9.856 -30.603 1.872 1.00 38.52 372 ALA A CA 1
ATOM 2780 C C . ALA A 1 350 ? 9.943 -32.044 2.354 1.00 39.07 372 ALA A C 1
ATOM 2781 O O . ALA A 1 350 ? 9.104 -32.498 3.134 1.00 39.15 372 ALA A O 1
ATOM 2783 N N . CYS A 1 351 ? 10.967 -32.756 1.891 1.00 39.63 373 CYS A N 1
ATOM 2784 C CA . CYS A 1 351 ? 11.176 -34.138 2.286 1.00 40.22 373 CYS A CA 1
ATOM 2785 C C . CYS A 1 351 ? 11.490 -34.256 3.777 1.00 40.83 373 CYS A C 1
ATOM 2786 O O . CYS A 1 351 ? 10.900 -35.086 4.474 1.00 40.96 373 CYS A O 1
ATOM 2789 N N . TRP A 1 352 ? 12.411 -33.423 4.258 1.00 41.51 374 TRP A N 1
ATOM 2790 C CA . TRP A 1 352 ? 12.773 -33.411 5.674 1.00 42.26 374 TRP A CA 1
ATOM 2791 C C . TRP A 1 352 ? 11.629 -32.933 6.576 1.00 43.29 374 TRP A C 1
ATOM 2792 O O . TRP A 1 352 ? 11.436 -33.467 7.670 1.00 43.43 374 TRP A O 1
ATOM 2803 N N . ASN A 1 353 ? 10.865 -31.949 6.097 1.00 44.43 375 ASN A N 1
ATOM 2804 C CA . ASN A 1 353 ? 9.713 -31.407 6.829 1.00 45.68 375 ASN A CA 1
ATOM 2805 C C . ASN A 1 353 ? 8.555 -32.398 6.999 1.00 46.45 375 ASN A C 1
ATOM 2806 O O . ASN A 1 353 ? 7.735 -32.249 7.907 1.00 46.65 375 ASN A O 1
ATOM 2811 N N . SER A 1 354 ? 8.497 -33.408 6.131 1.00 47.35 376 SER A N 1
ATOM 2812 C CA . SER A 1 354 ? 7.431 -34.413 6.174 1.00 48.21 376 SER A CA 1
ATOM 2813 C C . SER A 1 354 ? 7.687 -35.523 7.203 1.00 48.81 376 SER A C 1
ATOM 2814 O O . SER A 1 354 ? 6.843 -36.403 7.396 1.00 48.89 376 SER A O 1
ATOM 2817 N N . SER A 1 355 ? 8.846 -35.478 7.855 1.00 49.57 377 SER A N 1
ATOM 2818 C CA . SER A 1 355 ? 9.209 -36.472 8.864 1.00 50.36 377 SER A CA 1
ATOM 2819 C C . SER A 1 355 ? 8.954 -35.974 10.287 1.00 50.99 377 SER A C 1
ATOM 2820 O O . SER A 1 355 ? 9.392 -34.883 10.661 1.00 51.00 377 SER A O 1
ATOM 2823 N N . ASP A 1 356 ? 8.252 -36.794 11.069 1.00 51.89 378 ASP A N 1
ATOM 2824 C CA . ASP A 1 356 ? 7.922 -36.484 12.462 1.00 52.75 378 ASP A CA 1
ATOM 2825 C C . ASP A 1 356 ? 9.173 -36.438 13.342 1.00 53.07 378 ASP A C 1
ATOM 2826 O O . ASP A 1 356 ? 9.382 -35.468 14.074 1.00 53.15 378 ASP A O 1
ATOM 2831 N N . SER A 1 357 ? 10.001 -37.479 13.256 1.00 53.53 379 SER A N 1
ATOM 2832 C CA . SER A 1 357 ? 11.237 -37.563 14.038 1.00 54.09 379 SER A CA 1
ATOM 2833 C C . SER A 1 357 ? 12.182 -36.390 13.768 1.00 54.45 379 SER A C 1
ATOM 2834 O O . SER A 1 357 ? 12.866 -35.918 14.680 1.00 54.54 379 SER A O 1
ATOM 2837 N N . ILE A 1 358 ? 12.207 -35.928 12.518 1.00 54.92 380 ILE A N 1
ATOM 2838 C CA . ILE A 1 358 ? 13.024 -34.779 12.118 1.00 55.37 380 ILE A CA 1
ATOM 2839 C C . ILE A 1 358 ? 12.453 -33.469 12.668 1.00 55.84 380 ILE A C 1
ATOM 2840 O O . ILE A 1 358 ? 13.198 -32.635 13.189 1.00 55.81 380 ILE A O 1
ATOM 2845 N N . GLN A 1 359 ? 11.137 -33.301 12.549 1.00 56.57 381 GLN A N 1
ATOM 2846 C CA . GLN A 1 359 ? 10.446 -32.121 13.078 1.00 57.30 381 GLN A CA 1
ATOM 2847 C C . GLN A 1 359 ? 10.603 -31.987 14.593 1.00 57.77 381 GLN A C 1
ATOM 2848 O O . GLN A 1 359 ? 10.855 -30.891 15.096 1.00 57.91 381 GLN A O 1
ATOM 2854 N N . ASN A 1 360 ? 10.470 -33.107 15.303 1.00 58.41 382 ASN A N 1
ATOM 2855 C CA . ASN A 1 360 ? 10.652 -33.153 16.757 1.00 59.07 382 ASN A CA 1
ATOM 2856 C C . ASN A 1 360 ? 12.069 -32.780 17.192 1.00 59.51 382 ASN A C 1
ATOM 2857 O O . ASN A 1 360 ? 12.261 -32.153 18.236 1.00 59.59 382 ASN A O 1
ATOM 2862 N N . PHE A 1 361 ? 13.049 -33.171 16.380 1.00 60.03 383 PHE A N 1
ATOM 2863 C CA . PHE A 1 361 ? 14.458 -32.862 16.619 1.00 60.54 383 PHE A CA 1
ATOM 2864 C C . PHE A 1 361 ? 14.735 -31.364 16.490 1.00 61.15 383 PHE A C 1
ATOM 2865 O O . PHE A 1 361 ? 15.504 -30.800 17.271 1.00 61.18 383 PHE A O 1
ATOM 2873 N N . MET A 1 362 ? 14.105 -30.731 15.503 1.00 61.93 384 MET A N 1
ATOM 2874 C CA . MET A 1 362 ? 14.331 -29.316 15.212 1.00 62.79 384 MET A CA 1
ATOM 2875 C C . MET A 1 362 ? 13.631 -28.390 16.208 1.00 63.31 384 MET A C 1
ATOM 2876 O O . MET A 1 362 ? 14.195 -27.370 16.613 1.00 63.32 384 MET A O 1
ATOM 2881 N N . MET A 1 363 ? 12.408 -28.752 16.591 1.00 64.01 385 MET A N 1
ATOM 2882 C CA . MET A 1 363 ? 11.625 -27.983 17.560 1.00 64.71 385 MET A CA 1
ATOM 2883 C C . MET A 1 363 ? 12.260 -28.019 18.949 1.00 65.00 385 MET A C 1
ATOM 2884 O O . MET A 1 363 ? 12.273 -27.008 19.656 1.00 65.09 385 MET A O 1
ATOM 2889 N N . GLN A 1 364 ? 12.789 -29.183 19.325 1.00 65.36 386 GLN A N 1
ATOM 2890 C CA . GLN A 1 364 ? 13.452 -29.362 20.617 1.00 65.74 386 GLN A CA 1
ATOM 2891 C C . GLN A 1 364 ? 14.816 -28.663 20.671 1.00 65.85 386 GLN A C 1
ATOM 2892 O O . GLN A 1 364 ? 15.271 -28.266 21.746 1.00 65.94 386 GLN A O 1
ATOM 2898 N N . ASN A 1 365 ? 15.460 -28.516 19.514 1.00 65.98 387 ASN A N 1
ATOM 2899 C CA . ASN A 1 365 ? 16.741 -27.813 19.418 1.00 66.11 387 ASN A CA 1
ATOM 2900 C C . ASN A 1 365 ? 16.603 -26.326 19.057 1.00 66.15 387 ASN A C 1
ATOM 2901 O O . ASN A 1 365 ? 17.576 -25.682 18.653 1.00 66.14 387 ASN A O 1
ATOM 2906 N N . ARG A 1 366 ? 15.387 -25.799 19.213 1.00 66.19 388 ARG A N 1
ATOM 2907 C CA . ARG A 1 366 ? 15.084 -24.362 19.066 1.00 66.26 388 ARG A CA 1
ATOM 2908 C C . ARG A 1 366 ? 15.111 -23.827 17.624 1.00 66.14 388 ARG A C 1
ATOM 2909 O O . ARG A 1 366 ? 15.113 -22.610 17.410 1.00 66.19 388 ARG A O 1
ATOM 2917 N N . TRP A 1 367 ? 15.122 -24.726 16.641 1.00 65.97 389 TRP A N 1
ATOM 2918 C CA . TRP A 1 367 ? 15.060 -24.317 15.236 1.00 65.73 389 TRP A CA 1
ATOM 2919 C C . TRP A 1 367 ? 13.615 -24.299 14.751 1.00 65.51 389 TRP A C 1
ATOM 2920 O O . TRP A 1 367 ? 12.791 -25.098 15.204 1.00 65.62 389 TRP A O 1
ATOM 2931 N N . ASP A 1 368 ? 13.312 -23.388 13.829 1.00 65.19 390 ASP A N 1
ATOM 2932 C CA . ASP A 1 368 ? 11.981 -23.305 13.227 1.00 64.87 390 ASP A CA 1
ATOM 2933 C C . ASP A 1 368 ? 11.779 -24.395 12.169 1.00 64.56 390 ASP A C 1
ATOM 2934 O O . ASP A 1 368 ? 12.616 -25.290 12.017 1.00 64.57 390 ASP A O 1
ATOM 2939 N N . LEU A 1 369 ? 10.660 -24.320 11.451 1.00 64.04 391 LEU A N 1
ATOM 2940 C CA . LEU A 1 369 ? 10.368 -25.261 10.371 1.00 63.52 391 LEU A CA 1
ATOM 2941 C C . LEU A 1 369 ? 10.328 -24.554 9.013 1.00 63.14 391 LEU A C 1
ATOM 2942 O O . LEU A 1 369 ? 9.719 -25.047 8.059 1.00 63.13 391 LEU A O 1
ATOM 2947 N N . ASP A 1 370 ? 10.987 -23.398 8.939 1.00 62.61 392 ASP A N 1
ATOM 2948 C CA . ASP A 1 370 ? 11.079 -22.631 7.698 1.00 62.08 392 ASP A CA 1
ATOM 2949 C C . ASP A 1 370 ? 12.286 -23.077 6.866 1.00 61.46 392 ASP A C 1
ATOM 2950 O O . ASP A 1 370 ? 13.117 -23.860 7.336 1.00 61.41 392 ASP A O 1
ATOM 2955 N N . LYS A 1 371 ? 12.379 -22.554 5.643 1.00 60.62 393 LYS A N 1
ATOM 2956 C CA . LYS A 1 371 ? 13.354 -23.011 4.646 1.00 59.76 393 LYS A CA 1
ATOM 2957 C C . LYS A 1 371 ? 14.823 -22.903 5.076 1.00 58.98 393 LYS A C 1
ATOM 2958 O O . LYS A 1 371 ? 15.639 -23.751 4.708 1.00 59.00 393 LYS A O 1
ATOM 2964 N N . GLU A 1 372 ? 15.152 -21.876 5.856 1.00 57.85 394 GLU A N 1
ATOM 2965 C CA . GLU A 1 372 ? 16.540 -21.635 6.257 1.00 56.75 394 GLU A CA 1
ATOM 2966 C C . GLU A 1 372 ? 16.990 -22.470 7.463 1.00 55.61 394 GLU A C 1
ATOM 2967 O O . GLU A 1 372 ? 18.190 -22.632 7.694 1.00 55.77 394 GLU A O 1
ATOM 2973 N N . SER A 1 373 ? 16.034 -22.987 8.232 1.00 54.03 395 SER A N 1
ATOM 2974 C CA . SER A 1 373 ? 16.356 -23.806 9.401 1.00 52.40 395 SER A CA 1
ATOM 2975 C C . SER A 1 373 ? 16.792 -25.216 9.000 1.00 51.10 395 SER A C 1
ATOM 2976 O O . SER A 1 373 ? 17.518 -25.880 9.738 1.00 50.91 395 SER A O 1
ATOM 2979 N N . PHE A 1 374 ? 16.344 -25.666 7.830 1.00 49.45 396 PHE A N 1
ATOM 2980 C CA . PHE A 1 374 ? 16.759 -26.962 7.294 1.00 47.85 396 PHE A CA 1
ATOM 2981 C C . PHE A 1 374 ? 18.206 -26.929 6.809 1.00 46.48 396 PHE A C 1
ATOM 2982 O O . PHE A 1 374 ? 18.864 -27.964 6.717 1.00 46.28 396 PHE A O 1
ATOM 2990 N N . LEU A 1 375 ? 18.694 -25.723 6.531 1.00 44.86 397 LEU A N 1
ATOM 2991 C CA . LEU A 1 375 ? 20.097 -25.494 6.198 1.00 43.33 397 LEU A CA 1
ATOM 2992 C C . LEU A 1 375 ? 20.997 -25.713 7.419 1.00 42.11 397 LEU A C 1
ATOM 2993 O O . LEU A 1 375 ? 22.170 -26.064 7.283 1.00 41.91 397 LEU A O 1
ATOM 2998 N N . LYS A 1 376 ? 20.435 -25.503 8.609 1.00 40.72 398 LYS A N 1
ATOM 2999 C CA . LYS A 1 376 ? 21.117 -25.786 9.873 1.00 39.41 398 LYS A CA 1
ATOM 3000 C C . LYS A 1 376 ? 21.252 -27.295 10.054 1.00 38.00 398 LYS A C 1
ATOM 3001 O O . LYS A 1 376 ? 22.296 -27.787 10.484 1.00 37.72 398 LYS A O 1
ATOM 3007 N N . LEU A 1 377 ? 20.181 -28.014 9.723 1.00 36.54 399 LEU A N 1
ATOM 3008 C CA . LEU A 1 377 ? 20.160 -29.476 9.770 1.00 35.20 399 LEU A CA 1
ATOM 3009 C C . LEU A 1 377 ? 21.155 -30.075 8.776 1.00 34.33 399 LEU A C 1
ATOM 3010 O O . LEU A 1 377 ? 21.855 -31.033 9.099 1.00 34.08 399 LEU A O 1
ATOM 3015 N N . TRP A 1 378 ? 21.217 -29.495 7.577 1.00 33.33 400 TRP A N 1
ATOM 3016 C CA . TRP A 1 378 ? 22.171 -29.915 6.550 1.00 32.27 400 TRP A CA 1
ATOM 3017 C C . TRP A 1 378 ? 23.605 -29.727 7.049 1.00 32.15 400 TRP A C 1
ATOM 3018 O O . TRP A 1 378 ? 24.420 -30.644 6.945 1.00 31.69 400 TRP A O 1
ATOM 3029 N N . ASN A 1 379 ? 23.904 -28.553 7.614 1.00 32.06 401 ASN A N 1
ATOM 3030 C CA . ASN A 1 379 ? 25.228 -28.303 8.193 1.00 31.88 401 ASN A CA 1
ATOM 3031 C C . ASN A 1 379 ? 25.562 -29.308 9.292 1.00 31.21 401 ASN A C 1
ATOM 3032 O O . ASN A 1 379 ? 26.667 -29.854 9.332 1.00 31.01 401 ASN A O 1
ATOM 3037 N N . TYR A 1 380 ? 24.594 -29.547 10.174 1.00 30.43 402 TYR A N 1
ATOM 3038 C CA . TYR A 1 380 ? 24.719 -30.552 11.227 1.00 29.92 402 TYR A CA 1
ATOM 3039 C C . TYR A 1 380 ? 25.111 -31.907 10.627 1.00 29.19 402 TYR A C 1
ATOM 3040 O O . TYR A 1 380 ? 26.059 -32.544 11.089 1.00 29.05 402 TYR A O 1
ATOM 3049 N N . PHE A 1 381 ? 24.392 -32.329 9.586 1.00 28.52 403 PHE A N 1
ATOM 3050 C CA . PHE A 1 381 ? 24.725 -33.573 8.889 1.00 27.82 403 PHE A CA 1
ATOM 3051 C C . PHE A 1 381 ? 26.139 -33.561 8.308 1.00 27.45 403 PHE A C 1
ATOM 3052 O O . PHE A 1 381 ? 26.933 -34.470 8.572 1.00 27.16 403 PHE A O 1
ATOM 3060 N N . GLN A 1 382 ? 26.440 -32.536 7.511 1.00 27.15 404 GLN A N 1
ATOM 3061 C CA . GLN A 1 382 ? 27.699 -32.482 6.768 1.00 27.02 404 GLN A CA 1
ATOM 3062 C C . GLN A 1 382 ? 28.918 -32.474 7.685 1.00 27.00 404 GLN A C 1
ATOM 3063 O O . GLN A 1 382 ? 29.905 -33.145 7.399 1.00 26.96 404 GLN A O 1
ATOM 3069 N N . GLN A 1 383 ? 28.830 -31.738 8.792 1.00 27.19 405 GLN A N 1
ATOM 3070 C CA . GLN A 1 383 ? 29.905 -31.688 9.795 1.00 27.38 405 GLN A CA 1
ATOM 3071 C C . GLN A 1 383 ? 30.219 -33.063 10.376 1.00 27.16 405 GLN A C 1
ATOM 3072 O O . GLN A 1 383 ? 31.383 -33.454 10.486 1.00 27.19 405 GLN A O 1
ATOM 3078 N N . LYS A 1 384 ? 29.175 -33.796 10.740 1.00 27.22 406 LYS A N 1
ATOM 3079 C CA . LYS A 1 384 ? 29.337 -35.134 11.302 1.00 27.23 406 LYS A CA 1
ATOM 3080 C C . LYS A 1 384 ? 29.814 -36.134 10.246 1.00 26.76 406 LYS A C 1
ATOM 3081 O O . LYS A 1 384 ? 30.682 -36.962 10.522 1.00 26.48 406 LYS A O 1
ATOM 3087 N N . ALA A 1 385 ? 29.262 -36.036 9.038 1.00 26.63 407 ALA A N 1
ATOM 3088 C CA . ALA A 1 385 ? 29.691 -36.882 7.921 1.00 26.55 407 ALA A CA 1
ATOM 3089 C C . ALA A 1 385 ? 31.160 -36.625 7.575 1.00 26.63 407 ALA A C 1
ATOM 3090 O O . ALA A 1 385 ? 31.931 -37.563 7.355 1.00 26.24 407 ALA A O 1
ATOM 3092 N N . GLN A 1 386 ? 31.529 -35.343 7.542 1.00 26.72 408 GLN A N 1
ATOM 3093 C CA . GLN A 1 386 ? 32.904 -34.906 7.317 1.00 26.98 408 GLN A CA 1
ATOM 3094 C C . GLN A 1 386 ? 33.882 -35.541 8.309 1.00 26.65 408 GLN A C 1
ATOM 3095 O O . GLN A 1 386 ? 34.944 -36.035 7.916 1.00 26.48 408 GLN A O 1
ATOM 3101 N N . ASP A 1 387 ? 33.514 -35.516 9.592 1.00 26.83 409 ASP A N 1
ATOM 3102 C CA . ASP A 1 387 ? 34.310 -36.129 10.662 1.00 27.04 409 ASP A CA 1
ATOM 3103 C C . ASP A 1 387 ? 34.590 -37.605 10.375 1.00 26.47 409 ASP A C 1
ATOM 3104 O O . ASP A 1 387 ? 35.727 -38.068 10.494 1.00 26.19 409 ASP A O 1
ATOM 3109 N N . LYS A 1 388 ? 33.544 -38.331 9.988 1.00 26.10 410 LYS A N 1
ATOM 3110 C CA . LYS A 1 388 ? 33.662 -39.748 9.636 1.00 25.70 410 LYS A CA 1
ATOM 3111 C C . LYS A 1 388 ? 34.540 -39.967 8.406 1.00 25.49 410 LYS A C 1
ATOM 3112 O O . LYS A 1 388 ? 35.317 -40.921 8.366 1.00 25.40 410 LYS A O 1
ATOM 3118 N N . ALA A 1 389 ? 34.430 -39.076 7.419 1.00 25.33 411 ALA A N 1
ATOM 3119 C CA . ALA A 1 389 ? 35.268 -39.145 6.217 1.00 25.46 411 ALA A CA 1
ATOM 3120 C C . ALA A 1 389 ? 36.758 -39.065 6.546 1.00 25.79 411 ALA A C 1
ATOM 3121 O O . ALA A 1 389 ? 37.544 -39.887 6.077 1.00 25.52 411 ALA A O 1
ATOM 3123 N N . TYR A 1 390 ? 37.131 -38.086 7.371 1.00 26.46 412 TYR A N 1
ATOM 3124 C CA . TYR A 1 390 ? 38.519 -37.923 7.814 1.00 27.06 412 TYR A CA 1
ATOM 3125 C C . TYR A 1 390 ? 39.019 -39.148 8.567 1.00 27.41 412 TYR A C 1
ATOM 3126 O O . TYR A 1 390 ? 40.150 -39.593 8.362 1.00 27.81 412 TYR A O 1
ATOM 3135 N N . LYS A 1 391 ? 38.167 -39.687 9.433 1.00 28.11 413 LYS A N 1
ATOM 3136 C CA . LYS A 1 391 ? 38.477 -40.897 10.191 1.00 28.77 413 LYS A CA 1
ATOM 3137 C C . LYS A 1 391 ? 38.706 -42.082 9.254 1.00 28.71 413 LYS A C 1
ATOM 3138 O O . LYS A 1 391 ? 39.638 -42.867 9.448 1.00 28.92 413 LYS A O 1
ATOM 3144 N N . ALA A 1 392 ? 37.864 -42.190 8.229 1.00 28.72 414 ALA A N 1
ATOM 3145 C CA . ALA A 1 392 ? 37.947 -43.283 7.258 1.00 28.64 414 ALA A CA 1
ATOM 3146 C C . ALA A 1 392 ? 39.251 -43.271 6.467 1.00 28.57 414 ALA A C 1
ATOM 3147 O O . ALA A 1 392 ? 39.912 -44.305 6.329 1.00 28.52 414 ALA A O 1
ATOM 3149 N N . PHE A 1 393 ? 39.615 -42.100 5.952 1.00 28.43 415 PHE A N 1
ATOM 3150 C CA . PHE A 1 393 ? 40.824 -41.965 5.150 1.00 28.58 415 PHE A CA 1
ATOM 3151 C C . PHE A 1 393 ? 42.078 -41.780 6.004 1.00 28.97 415 PHE A C 1
ATOM 3152 O O . PHE A 1 393 ? 43.188 -41.743 5.474 1.00 29.05 415 PHE A O 1
ATOM 3160 N N . GLY A 1 394 ? 41.888 -41.664 7.318 1.00 29.47 416 GLY A N 1
ATOM 3161 C CA . GLY A 1 394 ? 42.993 -41.577 8.273 1.00 30.09 416 GLY A CA 1
ATOM 3162 C C . GLY A 1 394 ? 43.746 -40.260 8.246 1.00 30.52 416 GLY A C 1
ATOM 3163 O O . GLY A 1 394 ? 44.866 -40.171 8.744 1.00 30.84 416 GLY A O 1
ATOM 3164 N N . LYS A 1 395 ? 43.122 -39.239 7.665 1.00 30.79 417 LYS A N 1
ATOM 3165 C CA . LYS A 1 395 ? 43.729 -37.921 7.518 1.00 30.90 417 LYS A CA 1
ATOM 3166 C C . LYS A 1 395 ? 42.679 -36.924 7.062 1.00 30.65 417 LYS A C 1
ATOM 3167 O O . LYS A 1 395 ? 41.618 -37.305 6.554 1.00 30.82 417 LYS A O 1
ATOM 3173 N N . LYS A 1 396 ? 42.980 -35.644 7.245 1.00 30.18 418 LYS A N 1
ATOM 3174 C CA . LYS A 1 396 ? 42.214 -34.595 6.606 1.00 29.61 418 LYS A CA 1
ATOM 3175 C C . LYS A 1 396 ? 42.603 -34.606 5.132 1.00 28.88 418 LYS A C 1
ATOM 3176 O O . LYS A 1 396 ? 43.787 -34.642 4.797 1.00 29.18 418 LYS A O 1
ATOM 3182 N N . LEU A 1 397 ? 41.602 -34.626 4.260 1.00 27.68 419 LEU A N 1
ATOM 3183 C CA . LEU A 1 397 ? 41.827 -34.554 2.822 1.00 26.50 419 LEU A CA 1
ATOM 3184 C C . LEU A 1 397 ? 40.782 -33.626 2.211 1.00 25.59 419 LEU A C 1
ATOM 3185 O O . LEU A 1 397 ? 39.719 -33.434 2.799 1.00 25.36 419 LEU A O 1
ATOM 3190 N N . PRO A 1 398 ? 41.086 -33.025 1.045 1.00 24.88 420 PRO A N 1
ATOM 3191 C CA . PRO A 1 398 ? 40.099 -32.155 0.414 1.00 24.35 420 PRO A CA 1
ATOM 3192 C C . PRO A 1 398 ? 38.795 -32.899 0.123 1.00 24.07 420 PRO A C 1
ATOM 3193 O O . PRO A 1 398 ? 38.822 -34.064 -0.292 1.00 23.65 420 PRO A O 1
ATOM 3197 N N . LEU A 1 399 ? 37.675 -32.223 0.355 1.00 23.63 421 LEU A N 1
ATOM 3198 C CA . LEU A 1 399 ? 36.355 -32.778 0.083 1.00 23.76 421 LEU A CA 1
ATOM 3199 C C . LEU A 1 399 ? 35.654 -31.952 -0.982 1.00 23.86 421 LEU A C 1
ATOM 3200 O O . LEU A 1 399 ? 35.831 -30.731 -1.043 1.00 23.82 421 LEU A O 1
ATOM 3205 N N . ILE A 1 400 ? 34.873 -32.618 -1.829 1.00 23.71 422 ILE A N 1
ATOM 3206 C CA . ILE A 1 400 ? 34.117 -31.935 -2.871 1.00 23.46 422 ILE A CA 1
ATOM 3207 C C . ILE A 1 400 ? 32.619 -31.992 -2.592 1.00 23.93 422 ILE A C 1
ATOM 3208 O O . ILE A 1 400 ? 32.078 -33.036 -2.200 1.00 23.70 422 ILE A O 1
ATOM 3213 N N . LEU A 1 401 ? 31.968 -30.851 -2.792 1.00 23.96 423 LEU A N 1
ATOM 3214 C CA . LEU A 1 401 ? 30.517 -30.741 -2.789 1.00 24.61 423 LEU A CA 1
ATOM 3215 C C . LEU A 1 401 ? 30.080 -30.051 -4.074 1.00 25.09 423 LEU A C 1
ATOM 3216 O O . LEU A 1 401 ? 30.815 -29.220 -4.613 1.00 24.70 423 LEU A O 1
ATOM 3221 N N . TRP A 1 402 ? 28.891 -30.401 -4.567 1.00 25.82 424 TRP A N 1
ATOM 3222 C CA . TRP A 1 402 ? 28.287 -29.714 -5.707 1.00 26.83 424 TRP A CA 1
ATOM 3223 C C . TRP A 1 402 ? 27.802 -28.329 -5.295 1.00 27.38 424 TRP A C 1
ATOM 3224 O O . TRP A 1 402 ? 27.571 -28.079 -4.105 1.00 27.75 424 TRP A O 1
ATOM 3235 N N . THR A 1 403 ? 27.645 -27.434 -6.274 1.00 27.80 425 THR A N 1
ATOM 3236 C CA . THR A 1 403 ? 26.918 -26.184 -6.051 1.00 28.02 425 THR A CA 1
ATOM 3237 C C . THR A 1 403 ? 25.471 -26.513 -5.711 1.00 28.55 425 THR A C 1
ATOM 3238 O O . THR A 1 403 ? 24.852 -27.378 -6.344 1.00 28.66 425 THR A O 1
ATOM 3242 N N . SER A 1 404 ? 24.948 -25.822 -4.703 1.00 29.16 426 SER A N 1
ATOM 3243 C CA . SER A 1 404 ? 23.630 -26.097 -4.144 1.00 29.93 426 SER A CA 1
ATOM 3244 C C . SER A 1 404 ? 23.193 -24.919 -3.278 1.00 30.42 426 SER A C 1
ATOM 3245 O O . SER A 1 404 ? 23.879 -23.900 -3.215 1.00 30.52 426 SER A O 1
ATOM 3248 N N . THR A 1 405 ? 22.058 -25.077 -2.602 1.00 31.32 427 THR A N 1
ATOM 3249 C CA . THR A 1 405 ? 21.578 -24.103 -1.622 1.00 32.42 427 THR A CA 1
ATOM 3250 C C . THR A 1 405 ? 22.608 -23.901 -0.507 1.00 32.77 427 THR A C 1
ATOM 3251 O O . THR A 1 405 ? 22.813 -22.778 -0.041 1.00 33.28 427 THR A O 1
ATOM 3255 N N . LEU A 1 406 ? 23.268 -24.987 -0.111 1.00 33.10 428 LEU A N 1
ATOM 3256 C CA . LEU A 1 406 ? 24.290 -24.962 0.934 1.00 33.43 428 LEU A CA 1
ATOM 3257 C C . LEU A 1 406 ? 25.509 -24.129 0.538 1.00 33.57 428 LEU A C 1
ATOM 3258 O O . LEU A 1 406 ? 26.083 -23.421 1.368 1.00 33.50 428 LEU A O 1
ATOM 3263 N N . THR A 1 407 ? 25.908 -24.236 -0.727 1.00 33.63 429 THR A N 1
ATOM 3264 C CA . THR A 1 407 ? 27.160 -23.644 -1.193 1.00 33.83 429 THR A CA 1
ATOM 3265 C C . THR A 1 407 ? 26.984 -22.257 -1.812 1.00 33.73 429 THR A C 1
ATOM 3266 O O . THR A 1 407 ? 27.943 -21.687 -2.332 1.00 33.76 429 THR A O 1
ATOM 3270 N N . ASN A 1 408 ? 25.760 -21.730 -1.766 1.00 33.94 430 ASN A N 1
ATOM 3271 C CA . ASN A 1 408 ? 25.490 -20.337 -2.122 1.00 34.16 430 ASN A CA 1
ATOM 3272 C C . ASN A 1 408 ? 26.558 -19.458 -1.480 1.00 34.20 430 ASN A C 1
ATOM 3273 O O . ASN A 1 408 ? 26.727 -19.476 -0.260 1.00 33.84 430 ASN A O 1
ATOM 3278 N N . TYR A 1 409 ? 27.290 -18.715 -2.308 1.00 34.71 431 TYR A N 1
ATOM 3279 C CA . TYR A 1 409 ? 28.456 -17.953 -1.847 1.00 35.31 431 TYR A CA 1
ATOM 3280 C C . TYR A 1 409 ? 28.124 -16.970 -0.721 1.00 35.53 431 TYR A C 1
ATOM 3281 O O . TYR A 1 409 ? 28.957 -16.712 0.143 1.00 35.53 431 TYR A O 1
ATOM 3290 N N . LYS A 1 410 ? 26.898 -16.454 -0.731 1.00 36.02 432 LYS A N 1
ATOM 3291 C CA . LYS A 1 410 ? 26.431 -15.493 0.268 1.00 36.58 432 LYS A CA 1
ATOM 3292 C C . LYS A 1 410 ? 26.519 -16.016 1.701 1.00 36.66 432 LYS A C 1
ATOM 3293 O O . LYS A 1 410 ? 26.829 -15.255 2.619 1.00 36.77 432 LYS A O 1
ATOM 3299 N N . HIS A 1 411 ? 26.260 -17.311 1.893 1.00 36.65 433 HIS A N 1
ATOM 3300 C CA . HIS A 1 411 ? 26.315 -17.896 3.234 1.00 36.64 433 HIS A CA 1
ATOM 3301 C C . HIS A 1 411 ? 27.257 -19.096 3.400 1.00 36.54 433 HIS A C 1
ATOM 3302 O O . HIS A 1 411 ? 27.341 -19.665 4.489 1.00 36.48 433 HIS A O 1
ATOM 3309 N N . ILE A 1 412 ? 27.973 -19.466 2.337 1.00 36.30 434 ILE A N 1
ATOM 3310 C CA . ILE A 1 412 ? 28.821 -20.669 2.349 1.00 36.04 434 ILE A CA 1
ATOM 3311 C C . ILE A 1 412 ? 29.831 -20.718 3.508 1.00 36.16 434 ILE A C 1
ATOM 3312 O O . ILE A 1 412 ? 30.101 -21.791 4.059 1.00 35.79 434 ILE A O 1
ATOM 3317 N N . ASP A 1 413 ? 30.371 -19.557 3.880 1.00 36.28 435 ASP A N 1
ATOM 3318 C CA . ASP A 1 413 ? 31.367 -19.472 4.949 1.00 36.53 435 ASP A CA 1
ATOM 3319 C C . ASP A 1 413 ? 30.805 -19.775 6.340 1.00 36.36 435 ASP A C 1
ATOM 3320 O O . ASP A 1 413 ? 31.564 -20.072 7.260 1.00 36.37 435 ASP A O 1
ATOM 3325 N N . ASP A 1 414 ? 29.482 -19.708 6.484 1.00 36.47 436 ASP A N 1
ATOM 3326 C CA . ASP A 1 414 ? 28.815 -20.114 7.724 1.00 36.64 436 ASP A CA 1
ATOM 3327 C C . ASP A 1 414 ? 28.928 -21.623 7.939 1.00 36.69 436 ASP A C 1
ATOM 3328 O O . ASP A 1 414 ? 28.894 -22.098 9.075 1.00 36.87 436 ASP A O 1
ATOM 3333 N N . TYR A 1 415 ? 29.069 -22.363 6.842 1.00 36.44 437 TYR A N 1
ATOM 3334 C CA . TYR A 1 415 ? 28.984 -23.821 6.872 1.00 36.32 437 TYR A CA 1
ATOM 3335 C C . TYR A 1 415 ? 30.295 -24.508 6.496 1.00 35.75 437 TYR A C 1
ATOM 3336 O O . TYR A 1 415 ? 30.698 -25.481 7.135 1.00 36.07 437 TYR A O 1
ATOM 3345 N N . LEU A 1 416 ? 30.959 -23.986 5.470 1.00 34.87 438 LEU A N 1
ATOM 3346 C CA . LEU A 1 416 ? 32.168 -24.590 4.920 1.00 33.91 438 LEU A CA 1
ATOM 3347 C C . LEU A 1 416 ? 33.358 -23.634 5.045 1.00 33.23 438 LEU A C 1
ATOM 3348 O O . LEU A 1 416 ? 33.202 -22.494 5.494 1.00 33.05 438 LEU A O 1
ATOM 3353 N N . ASN A 1 417 ? 34.543 -24.108 4.669 1.00 32.06 439 ASN A N 1
ATOM 3354 C CA . ASN A 1 417 ? 35.685 -23.225 4.434 1.00 31.23 439 ASN A CA 1
ATOM 3355 C C . ASN A 1 417 ? 36.422 -23.603 3.145 1.00 30.81 439 ASN A C 1
ATOM 3356 O O . ASN A 1 417 ? 36.353 -24.754 2.697 1.00 30.49 439 ASN A O 1
ATOM 3361 N N . LYS A 1 418 ? 37.116 -22.631 2.557 1.00 30.10 440 LYS A N 1
ATOM 3362 C CA . LYS A 1 418 ? 37.756 -22.796 1.247 1.00 29.58 440 LYS A CA 1
ATOM 3363 C C . LYS A 1 418 ? 38.932 -23.777 1.241 1.00 28.95 440 LYS A C 1
ATOM 3364 O O . LYS A 1 418 ? 39.279 -24.323 0.196 1.00 29.05 440 LYS A O 1
ATOM 3370 N N . ASP A 1 419 ? 39.552 -23.986 2.397 1.00 28.25 441 ASP A N 1
ATOM 3371 C CA . ASP A 1 419 ? 40.674 -24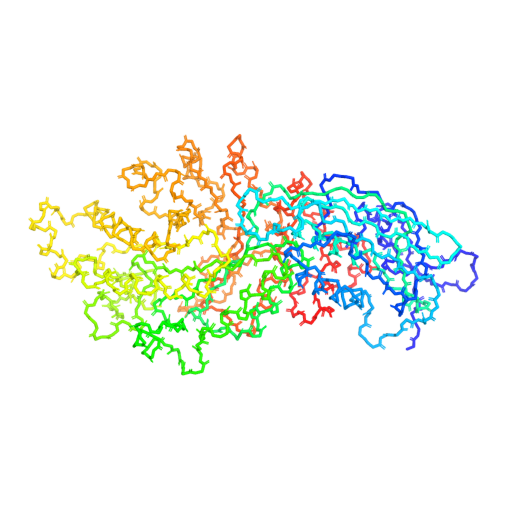.916 2.491 1.00 27.74 441 ASP A CA 1
ATOM 3372 C C . ASP A 1 419 ? 40.241 -26.378 2.518 1.00 27.37 441 ASP A C 1
ATOM 3373 O O . ASP A 1 419 ? 40.967 -27.247 2.047 1.00 27.54 441 ASP A O 1
ATOM 3378 N N . ASP A 1 420 ? 39.064 -26.635 3.075 1.00 27.02 442 ASP A N 1
ATOM 3379 C CA . ASP A 1 420 ? 38.585 -27.998 3.304 1.00 26.83 442 ASP A CA 1
ATOM 3380 C C . ASP A 1 420 ? 37.664 -28.491 2.195 1.00 26.61 442 ASP A C 1
ATOM 3381 O O . ASP A 1 420 ? 37.540 -29.700 1.977 1.00 26.85 442 ASP A O 1
ATOM 3386 N N . TYR A 1 421 ? 37.017 -27.553 1.507 1.00 26.24 443 TYR A N 1
ATOM 3387 C CA . TYR A 1 421 ? 36.002 -27.888 0.513 1.00 25.75 443 TYR A CA 1
ATOM 3388 C C . TYR A 1 421 ? 36.255 -27.308 -0.873 1.00 25.67 443 TYR A C 1
ATOM 3389 O O . TYR A 1 421 ? 36.402 -26.095 -1.040 1.00 25.72 443 TYR A O 1
ATOM 3398 N N . ILE A 1 422 ? 36.307 -28.201 -1.857 1.00 25.25 444 ILE A N 1
ATOM 3399 C CA . ILE A 1 422 ? 36.329 -27.842 -3.270 1.00 24.81 444 ILE A CA 1
ATOM 3400 C C . ILE A 1 422 ? 34.888 -27.887 -3.771 1.00 24.67 444 ILE A C 1
ATOM 3401 O O . ILE A 1 422 ? 34.128 -28.794 -3.417 1.00 24.77 444 ILE A O 1
ATOM 3406 N N . ILE A 1 423 ? 34.511 -26.911 -4.589 1.00 24.19 445 ILE A N 1
ATOM 3407 C CA . ILE A 1 423 ? 33.146 -26.839 -5.093 1.00 24.11 445 ILE A CA 1
ATOM 3408 C C . ILE A 1 423 ? 33.083 -27.248 -6.562 1.00 24.19 445 ILE A C 1
ATOM 3409 O O . ILE A 1 423 ? 33.795 -26.687 -7.402 1.00 24.00 445 ILE A O 1
ATOM 3414 N N . GLN A 1 424 ? 32.244 -28.241 -6.861 1.00 24.16 446 GLN A N 1
ATOM 3415 C CA . GLN A 1 424 ? 32.020 -28.656 -8.242 1.00 24.07 446 GLN A CA 1
ATOM 3416 C C . GLN A 1 424 ? 30.832 -27.889 -8.788 1.00 24.45 446 GLN A C 1
ATOM 3417 O O . GLN A 1 424 ? 29.714 -28.003 -8.281 1.00 24.79 446 GLN A O 1
ATOM 3423 N N . VAL A 1 425 ? 31.089 -27.106 -9.828 1.00 24.89 447 VAL A N 1
ATOM 3424 C CA . VAL A 1 425 ? 30.109 -26.173 -10.360 1.00 25.48 447 VAL A CA 1
ATOM 3425 C C . VAL A 1 425 ? 29.343 -26.791 -11.523 1.00 25.90 447 VAL A C 1
ATOM 3426 O O . VAL A 1 425 ? 29.941 -27.203 -12.515 1.00 25.79 447 VAL A O 1
ATOM 3430 N N A TRP A 1 426 ? 28.024 -26.863 -11.396 0.50 26.01 448 TRP A N 1
ATOM 3431 N N B TRP A 1 426 ? 28.018 -26.843 -11.387 0.50 26.49 448 TRP A N 1
ATOM 3432 C CA A TRP A 1 426 ? 27.195 -27.308 -12.508 0.50 26.33 448 TRP A CA 1
ATOM 3433 C CA B TRP A 1 426 ? 27.137 -27.352 -12.438 0.50 27.24 448 TRP A CA 1
ATOM 3434 C C A TRP A 1 426 ? 26.084 -26.313 -12.832 0.50 26.95 448 TRP A C 1
ATOM 3435 C C B TRP A 1 426 ? 26.313 -26.252 -13.102 0.50 27.48 448 TRP A C 1
ATOM 3436 O O A TRP A 1 426 ? 25.018 -26.698 -13.317 0.50 27.06 448 TRP A O 1
ATOM 3437 O O B TRP A 1 426 ? 25.652 -26.505 -14.106 0.50 27.57 448 TRP A O 1
ATOM 3458 N N . THR A 1 427 ? 26.353 -25.040 -12.545 1.00 27.67 449 THR A N 1
ATOM 3459 C CA . THR A 1 427 ? 25.551 -23.909 -13.039 1.00 28.54 449 THR A CA 1
ATOM 3460 C C . THR A 1 427 ? 26.064 -23.533 -14.430 1.00 29.56 449 THR A C 1
ATOM 3461 O O . THR A 1 427 ? 27.087 -24.053 -14.853 1.00 29.93 449 THR A O 1
ATOM 3465 N N . THR A 1 428 ? 25.374 -22.640 -15.141 1.00 30.52 450 THR A N 1
ATOM 3466 C CA . THR A 1 428 ? 25.895 -22.133 -16.417 1.00 31.32 450 THR A CA 1
ATOM 3467 C C . THR A 1 428 ? 27.218 -21.417 -16.155 1.00 31.93 450 THR A C 1
ATOM 3468 O O . THR A 1 428 ? 27.461 -20.951 -15.041 1.00 32.10 450 THR A O 1
ATOM 3472 N N . GLY A 1 429 ? 28.070 -21.337 -17.174 1.00 32.46 451 GLY A N 1
ATOM 3473 C CA . GLY A 1 429 ? 29.369 -20.673 -17.042 1.00 33.47 451 GLY A CA 1
ATOM 3474 C C . GLY A 1 429 ? 29.271 -19.173 -16.811 1.00 34.13 451 GLY A C 1
ATOM 3475 O O . GLY A 1 429 ? 30.285 -18.498 -16.627 1.00 34.42 451 GLY A O 1
ATOM 3476 N N . VAL A 1 430 ? 28.042 -18.662 -16.800 1.00 34.77 452 VAL A N 1
ATOM 3477 C CA . VAL A 1 430 ? 27.769 -17.231 -16.671 1.00 35.44 452 VAL A CA 1
ATOM 3478 C C . VAL A 1 430 ? 27.024 -16.901 -15.362 1.00 35.59 452 VAL A C 1
ATOM 3479 O O . VAL A 1 430 ? 26.825 -15.730 -15.030 1.00 35.74 452 VAL A O 1
ATOM 3483 N N . ASP A 1 431 ? 26.638 -17.940 -14.618 1.00 35.61 453 ASP A N 1
ATOM 3484 C CA . ASP A 1 431 ? 25.921 -17.791 -13.345 1.00 35.60 453 ASP A CA 1
ATOM 3485 C C . ASP A 1 431 ? 26.736 -16.977 -12.332 1.00 35.29 453 ASP A C 1
ATOM 3486 O O . ASP A 1 431 ? 27.929 -17.238 -12.147 1.00 35.19 453 ASP A O 1
ATOM 3491 N N . PRO A 1 432 ? 26.095 -15.982 -11.679 1.00 35.07 454 PRO A N 1
ATOM 3492 C CA . PRO A 1 432 ? 26.726 -15.128 -10.662 1.00 34.83 454 PRO A CA 1
ATOM 3493 C C . PRO A 1 432 ? 27.410 -15.880 -9.510 1.00 34.51 454 PRO A C 1
ATOM 3494 O O . PRO A 1 432 ? 28.312 -15.330 -8.872 1.00 34.30 454 PRO A O 1
ATOM 3498 N N . GLN A 1 433 ? 26.985 -17.119 -9.253 1.00 34.19 455 GLN A N 1
ATOM 3499 C CA . GLN A 1 433 ? 27.560 -17.936 -8.178 1.00 33.76 455 GLN A CA 1
ATOM 3500 C C . GLN A 1 433 ? 29.051 -18.197 -8.349 1.00 33.21 455 GLN A C 1
ATOM 3501 O O . GLN A 1 433 ? 29.783 -18.276 -7.363 1.00 32.99 455 GLN A O 1
ATOM 3507 N N . ILE A 1 434 ? 29.496 -18.325 -9.596 1.00 32.92 456 ILE A N 1
ATOM 3508 C CA . ILE A 1 434 ? 30.900 -18.627 -9.886 1.00 32.70 456 ILE A CA 1
ATOM 3509 C C . ILE A 1 434 ? 31.846 -17.519 -9.399 1.00 32.64 456 ILE A C 1
ATOM 3510 O O . ILE A 1 434 ? 32.797 -17.788 -8.658 1.00 32.52 456 ILE A O 1
ATOM 3515 N N . LYS A 1 435 ? 31.574 -16.281 -9.802 1.00 32.95 457 LYS A N 1
ATOM 3516 C CA . LYS A 1 435 ? 32.410 -15.144 -9.397 1.00 32.98 457 LYS A CA 1
ATOM 3517 C C . LYS A 1 435 ? 32.350 -14.929 -7.885 1.00 32.70 457 LYS A C 1
ATOM 3518 O O . LYS A 1 435 ? 33.376 -14.691 -7.249 1.00 32.82 457 LYS A O 1
ATOM 3524 N N . GLY A 1 436 ? 31.148 -15.034 -7.320 1.00 32.53 458 GLY A N 1
ATOM 3525 C CA . GLY A 1 436 ? 30.949 -14.892 -5.880 1.00 32.12 458 GLY A CA 1
ATOM 3526 C C . GLY A 1 436 ? 31.767 -15.879 -5.071 1.00 32.05 458 GLY A C 1
ATOM 3527 O O . GLY A 1 436 ? 32.348 -15.517 -4.046 1.00 31.93 458 GLY A O 1
ATOM 3528 N N . LEU A 1 437 ? 31.811 -17.130 -5.534 1.00 31.81 459 LEU A N 1
ATOM 3529 C CA . LEU A 1 437 ? 32.596 -18.181 -4.887 1.00 31.41 459 LEU A CA 1
ATOM 3530 C C . LEU A 1 437 ? 34.093 -17.939 -5.027 1.00 31.39 459 LEU A C 1
ATOM 3531 O O . LEU A 1 437 ? 34.855 -18.147 -4.080 1.00 31.17 459 LEU A O 1
ATOM 3536 N N . LEU A 1 438 ? 34.509 -17.509 -6.215 1.00 31.44 460 LEU A N 1
ATOM 3537 C CA . LEU A 1 438 ? 35.921 -17.257 -6.485 1.00 31.74 460 LEU A CA 1
ATOM 3538 C C . LEU A 1 438 ? 36.440 -16.082 -5.663 1.00 32.08 460 LEU A C 1
ATOM 3539 O O . LEU A 1 438 ? 37.574 -16.108 -5.189 1.00 32.14 460 LEU A O 1
ATOM 3544 N N . GLU A 1 439 ? 35.601 -15.066 -5.487 1.00 32.69 461 GLU A N 1
ATOM 3545 C CA . GLU A 1 439 ? 35.966 -13.899 -4.680 1.00 33.49 461 GLU A CA 1
ATOM 3546 C C . GLU A 1 439 ? 36.077 -14.232 -3.189 1.00 33.55 461 GLU A C 1
ATOM 3547 O O . GLU A 1 439 ? 36.788 -13.550 -2.447 1.00 33.64 461 GLU A O 1
ATOM 3553 N N . LYS A 1 440 ? 35.402 -15.303 -2.764 1.00 33.40 462 LYS A N 1
ATOM 3554 C CA . LYS A 1 440 ? 35.546 -15.814 -1.400 1.00 33.13 462 LYS A CA 1
ATOM 3555 C C . LYS A 1 440 ? 36.668 -16.839 -1.241 1.00 32.57 462 LYS A C 1
ATOM 3556 O O . LYS A 1 440 ? 36.809 -17.454 -0.183 1.00 32.83 462 LYS A O 1
ATOM 3562 N N . GLY A 1 441 ? 37.464 -17.018 -2.293 1.00 31.81 463 GLY A N 1
ATOM 3563 C CA . GLY A 1 441 ? 38.666 -17.853 -2.229 1.00 31.04 463 GLY A CA 1
ATOM 3564 C C . GLY A 1 441 ? 38.471 -19.332 -2.537 1.00 30.45 463 GLY A C 1
ATOM 3565 O O . GLY A 1 441 ? 39.413 -20.118 -2.428 1.00 30.38 463 GLY A O 1
ATOM 3566 N N . TYR A 1 442 ? 37.260 -19.710 -2.934 1.00 30.01 464 TYR A N 1
ATOM 3567 C CA . TYR A 1 442 ? 36.943 -21.122 -3.191 1.00 29.67 464 TYR A CA 1
ATOM 3568 C C . TYR A 1 442 ? 37.556 -21.676 -4.475 1.00 29.20 464 TYR A C 1
ATOM 3569 O O . TYR A 1 442 ? 37.695 -20.971 -5.475 1.00 28.88 464 TYR A O 1
ATOM 3578 N N . ARG A 1 443 ? 37.934 -22.947 -4.416 1.00 28.82 465 ARG A N 1
ATOM 3579 C CA . ARG A 1 443 ? 38.492 -23.654 -5.554 1.00 28.43 465 ARG A CA 1
ATOM 3580 C C . ARG A 1 443 ? 37.388 -24.412 -6.265 1.00 28.13 465 ARG A C 1
ATOM 3581 O O . ARG A 1 443 ? 36.506 -24.984 -5.621 1.00 28.09 465 ARG A O 1
ATOM 3589 N N . LEU A 1 444 ? 37.436 -24.410 -7.594 1.00 27.64 466 LEU A N 1
ATOM 3590 C CA . LEU A 1 444 ? 36.330 -24.931 -8.385 1.00 27.22 466 LEU A CA 1
ATOM 3591 C C . LEU A 1 444 ? 36.730 -26.046 -9.345 1.00 26.71 466 LEU A C 1
ATOM 3592 O O . LEU A 1 444 ? 37.848 -26.071 -9.864 1.00 26.63 466 LEU A O 1
ATOM 3597 N N . ILE A 1 445 ? 35.802 -26.976 -9.548 1.00 25.99 467 ILE A N 1
ATOM 3598 C CA . ILE A 1 445 ? 35.864 -27.922 -10.657 1.00 25.32 467 ILE A CA 1
ATOM 3599 C C . ILE A 1 445 ? 34.697 -27.568 -11.560 1.00 25.14 467 ILE A C 1
ATOM 3600 O O . ILE A 1 445 ? 33.546 -27.568 -11.122 1.00 24.89 467 ILE A O 1
ATOM 3605 N N . MET A 1 446 ? 35.004 -27.241 -12.812 1.00 25.07 468 MET A N 1
ATOM 3606 C CA . MET A 1 446 ? 34.000 -26.761 -13.748 1.00 25.11 468 MET A CA 1
ATOM 3607 C C . MET A 1 446 ? 33.279 -27.898 -14.469 1.00 24.84 468 MET A C 1
ATOM 3608 O O . MET A 1 446 ? 33.893 -28.682 -15.185 1.00 24.61 468 MET A O 1
ATOM 3613 N N . SER A 1 447 ? 31.969 -27.971 -14.264 1.00 24.43 469 SER A N 1
ATOM 3614 C CA . SER A 1 447 ? 31.121 -28.926 -14.960 1.00 24.25 469 SER A CA 1
ATOM 3615 C C . SER A 1 447 ? 29.850 -28.207 -15.379 1.00 24.30 469 SER A C 1
ATOM 3616 O O . SER A 1 447 ? 28.750 -28.739 -15.206 1.00 24.04 469 SER A O 1
ATOM 3619 N N . ASN A 1 448 ? 29.989 -26.986 -15.899 1.00 24.51 470 ASN A N 1
ATOM 3620 C CA . ASN A 1 448 ? 28.803 -26.192 -16.229 1.00 24.71 470 ASN A CA 1
ATOM 3621 C C . ASN A 1 448 ? 27.909 -26.921 -17.224 1.00 24.97 470 ASN A C 1
ATOM 3622 O O . ASN A 1 448 ? 28.375 -27.384 -18.264 1.00 24.96 470 ASN A O 1
ATOM 3627 N N . TYR A 1 449 ? 26.629 -27.031 -16.878 1.00 25.17 471 TYR A N 1
ATOM 3628 C CA . TYR A 1 449 ? 25.720 -27.967 -17.539 1.00 25.53 471 TYR A CA 1
ATOM 3629 C C . TYR A 1 449 ? 25.412 -27.617 -18.992 1.00 25.29 471 TYR A C 1
ATOM 3630 O O . TYR A 1 449 ? 24.987 -28.478 -19.767 1.00 25.07 471 TYR A O 1
ATOM 3639 N N . ASP A 1 450 ? 25.632 -26.355 -19.357 1.00 25.07 472 ASP A N 1
ATOM 3640 C CA . ASP A 1 450 ? 25.353 -25.899 -20.715 1.00 25.04 472 ASP A CA 1
ATOM 3641 C C . ASP A 1 450 ? 26.454 -26.299 -21.691 1.00 24.50 472 ASP A C 1
ATOM 3642 O O . ASP A 1 450 ? 26.291 -26.180 -22.903 1.00 24.52 472 ASP A O 1
ATOM 3647 N N . ALA A 1 451 ? 27.567 -26.795 -21.162 1.00 24.13 473 ALA A N 1
ATOM 3648 C CA . ALA A 1 451 ? 28.689 -27.181 -22.004 1.00 23.75 473 ALA A CA 1
ATOM 3649 C C . ALA A 1 451 ? 29.287 -28.541 -21.650 1.00 23.45 473 ALA A C 1
ATOM 3650 O O . ALA A 1 451 ? 29.950 -29.162 -22.485 1.00 23.42 473 ALA A O 1
ATOM 3652 N N . LEU A 1 452 ? 29.050 -29.006 -20.423 1.00 23.20 474 LEU A N 1
ATOM 3653 C CA . LEU A 1 452 ? 29.760 -30.183 -19.905 1.00 22.87 474 LEU A CA 1
ATOM 3654 C C . LEU A 1 452 ? 28.872 -31.335 -19.421 1.00 22.31 474 LEU A C 1
ATOM 3655 O O . LEU A 1 452 ? 29.366 -32.304 -18.842 1.00 22.01 474 LEU A O 1
ATOM 3660 N N . TYR A 1 453 ? 27.570 -31.235 -19.667 1.00 22.03 475 TYR A N 1
ATOM 3661 C CA . TYR A 1 453 ? 26.650 -32.315 -19.327 1.00 21.75 475 TYR A CA 1
ATOM 3662 C C . TYR A 1 453 ? 26.391 -33.203 -20.539 1.00 21.57 475 TYR A C 1
ATOM 3663 O O . TYR A 1 453 ? 25.649 -32.844 -21.451 1.00 21.97 475 TYR A O 1
ATOM 3672 N N . PHE A 1 454 ? 27.024 -34.371 -20.529 1.00 21.08 476 PHE A N 1
ATOM 3673 C CA . PHE A 1 454 ? 27.092 -35.244 -21.699 1.00 20.52 476 PHE A CA 1
ATOM 3674 C C . PHE A 1 454 ? 25.846 -36.106 -21.863 1.00 20.52 476 PHE A C 1
ATOM 3675 O O . PHE A 1 454 ? 25.690 -36.800 -22.868 1.00 20.52 476 PHE A O 1
ATOM 3683 N N . ASP A 1 455 ? 24.956 -36.032 -20.879 1.00 20.64 477 ASP A N 1
ATOM 3684 C CA . ASP A 1 455 ? 23.691 -36.751 -20.905 1.00 20.99 477 ASP A CA 1
ATOM 3685 C C . ASP A 1 455 ? 22.586 -36.007 -21.663 1.00 21.26 477 ASP A C 1
ATOM 3686 O O . ASP A 1 455 ? 21.617 -36.631 -22.109 1.00 21.00 477 ASP A O 1
ATOM 3691 N N . CYS A 1 456 ? 22.739 -34.687 -21.817 1.00 21.45 478 CYS A N 1
ATOM 3692 C CA . CYS A 1 456 ? 21.710 -33.831 -22.430 1.00 22.18 478 CYS A CA 1
ATOM 3693 C C . CYS A 1 456 ? 21.402 -34.159 -23.886 1.00 22.03 478 CYS A C 1
ATOM 3694 O O . CYS A 1 456 ? 22.289 -34.558 -24.647 1.00 22.12 478 CYS A O 1
ATOM 3697 N N . GLY A 1 457 ? 20.141 -33.964 -24.269 1.00 21.78 479 GLY A N 1
ATOM 3698 C CA . GLY A 1 457 ? 19.757 -33.976 -25.673 1.00 21.89 479 GLY A CA 1
ATOM 3699 C C . GLY A 1 457 ? 18.844 -35.099 -26.120 1.00 21.72 479 GLY A C 1
ATOM 3700 O O . GLY A 1 457 ? 18.170 -34.976 -27.142 1.00 22.10 479 GLY A O 1
ATOM 3701 N N . TYR A 1 458 ? 18.814 -36.187 -25.359 1.00 21.70 480 TYR A N 1
ATOM 3702 C CA . TYR A 1 458 ? 18.041 -37.374 -25.744 1.00 21.84 480 TYR A CA 1
ATOM 3703 C C . TYR A 1 458 ? 16.565 -37.239 -25.379 1.00 22.01 480 TYR A C 1
ATOM 3704 O O . TYR A 1 458 ? 16.135 -36.182 -24.919 1.00 22.10 480 TYR A O 1
ATOM 3713 N N . GLY A 1 459 ? 15.784 -38.291 -25.612 1.00 22.23 481 GLY A N 1
ATOM 3714 C CA . GLY A 1 459 ? 14.354 -38.259 -25.296 1.00 22.55 481 GLY A CA 1
ATOM 3715 C C . GLY A 1 459 ? 14.141 -38.070 -23.806 1.00 22.77 481 GLY A C 1
ATOM 3716 O O . GLY A 1 459 ? 15.074 -38.240 -23.013 1.00 22.46 481 GLY A O 1
ATOM 3717 N N . ALA A 1 460 ? 12.924 -37.689 -23.420 1.00 23.04 482 ALA A N 1
ATOM 3718 C CA . ALA A 1 460 ? 12.558 -37.662 -22.006 1.00 23.25 482 ALA A CA 1
ATOM 3719 C C . ALA A 1 460 ? 12.592 -39.087 -21.458 1.00 23.28 482 ALA A C 1
ATOM 3720 O O . ALA A 1 460 ? 12.279 -40.036 -22.183 1.00 23.79 482 ALA A O 1
ATOM 3722 N N . TRP A 1 461 ? 12.996 -39.240 -20.198 1.00 23.49 483 TRP A N 1
ATOM 3723 C CA . TRP A 1 461 ? 12.886 -40.537 -19.520 1.00 23.50 483 TRP A CA 1
ATOM 3724 C C . TRP A 1 461 ? 11.708 -40.589 -18.533 1.00 23.99 483 TRP A C 1
ATOM 3725 O O . TRP A 1 461 ? 11.319 -41.664 -18.072 1.00 24.01 483 TRP A O 1
ATOM 3736 N N . VAL A 1 462 ? 11.153 -39.419 -18.216 1.00 24.37 484 VAL A N 1
ATOM 3737 C CA . VAL A 1 462 ? 9.827 -39.322 -17.596 1.00 24.94 484 VAL A CA 1
ATOM 3738 C C . VAL A 1 462 ? 8.948 -38.470 -18.508 1.00 25.25 484 VAL A C 1
ATOM 3739 O O . VAL A 1 462 ? 9.331 -37.363 -18.895 1.00 25.29 484 VAL A O 1
ATOM 3743 N N . GLY A 1 463 ? 7.781 -38.996 -18.869 1.00 25.61 485 GLY A N 1
ATOM 3744 C CA . GLY A 1 463 ? 6.914 -38.334 -19.844 1.00 26.06 485 GLY A CA 1
ATOM 3745 C C . GLY A 1 463 ? 7.521 -38.344 -21.239 1.00 26.24 485 GLY A C 1
ATOM 3746 O O . GLY A 1 463 ? 8.276 -39.256 -21.589 1.00 26.45 485 GLY A O 1
ATOM 3747 N N . ALA A 1 464 ? 7.198 -37.324 -22.031 1.00 26.24 486 ALA A N 1
ATOM 3748 C CA . ALA A 1 464 ? 7.641 -37.252 -23.425 1.00 26.14 486 ALA A CA 1
ATOM 3749 C C . ALA A 1 464 ? 8.423 -35.973 -23.708 1.00 25.96 486 ALA A C 1
ATOM 3750 O O . ALA A 1 464 ? 8.606 -35.140 -22.817 1.00 26.23 486 ALA A O 1
ATOM 3752 N N . GLY A 1 465 ? 8.889 -35.829 -24.947 1.00 25.67 487 GLY A N 1
ATOM 3753 C CA . GLY A 1 465 ? 9.741 -34.707 -25.330 1.00 25.23 487 GLY A CA 1
ATOM 3754 C C . GLY A 1 465 ? 11.205 -35.090 -25.209 1.00 24.82 487 GLY A C 1
ATOM 3755 O O . GLY A 1 465 ? 11.592 -36.211 -25.553 1.00 24.81 487 GLY A O 1
ATOM 3756 N N . ASN A 1 466 ? 12.013 -34.161 -24.711 1.00 24.61 488 ASN A N 1
ATOM 3757 C CA . ASN A 1 466 ? 13.451 -34.371 -24.548 1.00 24.32 488 ASN A CA 1
ATOM 3758 C C . ASN A 1 466 ? 13.872 -34.197 -23.096 1.00 24.40 488 ASN A C 1
ATOM 3759 O O . ASN A 1 466 ? 13.143 -33.590 -22.313 1.00 24.29 488 ASN A O 1
ATOM 3764 N N . ASN A 1 467 ? 15.040 -34.728 -22.728 1.00 24.38 489 ASN A N 1
ATOM 3765 C CA . ASN A 1 467 ? 15.501 -34.611 -21.341 1.00 24.49 489 ASN A CA 1
ATOM 3766 C C . ASN A 1 467 ? 15.819 -33.167 -20.938 1.00 24.67 489 ASN A C 1
ATOM 3767 O O . ASN A 1 467 ? 15.956 -32.298 -21.805 1.00 24.74 489 ASN A O 1
ATOM 3772 N N . TRP A 1 468 ? 15.931 -32.927 -19.630 1.00 25.00 490 TRP A N 1
ATOM 3773 C CA . TRP A 1 468 ? 15.877 -31.574 -19.044 1.00 25.18 490 TRP A CA 1
ATOM 3774 C C . TRP A 1 468 ? 16.874 -30.555 -19.597 1.00 25.38 490 TRP A C 1
ATOM 3775 O O . TRP A 1 468 ? 16.540 -29.375 -19.724 1.00 25.31 490 TRP A O 1
ATOM 3786 N N . CYS A 1 469 ? 18.091 -31.000 -19.909 1.00 25.34 491 CYS A N 1
ATOM 3787 C CA . CYS A 1 469 ? 19.153 -30.076 -20.299 1.00 25.16 491 CYS A CA 1
ATOM 3788 C C . CYS A 1 469 ? 19.464 -30.070 -21.801 1.00 24.97 491 CYS A C 1
ATOM 3789 O O . CYS A 1 469 ? 20.496 -29.535 -22.224 1.00 24.73 491 CYS A O 1
ATOM 3792 N N . SER A 1 470 ? 18.565 -30.657 -22.594 1.00 24.81 492 SER A N 1
ATOM 3793 C CA . SER A 1 470 ? 18.602 -30.553 -24.057 1.00 24.74 492 SER A CA 1
ATOM 3794 C C . SER A 1 470 ? 18.741 -29.083 -24.473 1.00 24.55 492 SER A C 1
ATOM 3795 O O . SER A 1 470 ? 18.274 -28.198 -23.751 1.00 25.07 492 SER A O 1
ATOM 3798 N N . PRO A 1 471 ? 19.376 -28.809 -25.631 1.00 24.11 493 PRO A N 1
ATOM 3799 C CA . PRO A 1 471 ? 19.853 -29.726 -26.672 1.00 23.52 493 PRO A CA 1
ATOM 3800 C C . PRO A 1 471 ? 21.150 -30.482 -26.350 1.00 22.99 493 PRO A C 1
ATOM 3801 O O . PRO A 1 471 ? 21.821 -30.199 -25.355 1.00 22.95 493 PRO A O 1
ATOM 3805 N N . TYR A 1 472 ? 21.466 -31.447 -27.210 1.00 22.56 494 TYR A N 1
ATOM 3806 C CA . TYR A 1 472 ? 22.711 -32.195 -27.165 1.00 21.83 494 TYR A CA 1
ATOM 3807 C C . TYR A 1 472 ? 23.884 -31.243 -27.381 1.00 21.78 494 TYR A C 1
ATOM 3808 O O . TYR A 1 472 ? 23.855 -30.383 -28.273 1.00 22.08 494 TYR A O 1
ATOM 3817 N N . ILE A 1 473 ? 24.904 -31.391 -26.548 1.00 21.17 495 ILE A N 1
ATOM 3818 C CA . ILE A 1 473 ? 26.061 -30.513 -26.594 1.00 20.97 495 ILE A CA 1
ATOM 3819 C C . ILE A 1 473 ? 27.098 -31.105 -27.537 1.00 20.98 495 ILE A C 1
ATOM 3820 O O . ILE A 1 473 ? 27.662 -32.157 -27.249 1.00 20.74 495 ILE A O 1
ATOM 3825 N N . GLY A 1 474 ? 27.325 -30.431 -28.667 1.00 20.80 496 GLY A N 1
ATOM 3826 C CA . GLY A 1 474 ? 28.353 -30.835 -29.629 1.00 20.83 496 GLY A CA 1
ATOM 3827 C C . GLY A 1 474 ? 29.748 -30.578 -29.090 1.00 20.88 496 GLY A C 1
ATOM 3828 O O . GLY A 1 474 ? 29.927 -29.732 -28.210 1.00 20.94 496 GLY A O 1
ATOM 3829 N N . TRP A 1 475 ? 30.737 -31.299 -29.622 1.00 20.84 497 TRP A N 1
ATOM 3830 C CA . TRP A 1 475 ? 32.137 -31.138 -29.201 1.00 21.37 497 TRP A CA 1
ATOM 3831 C C . TRP A 1 475 ? 32.626 -29.698 -29.362 1.00 21.78 497 TRP A C 1
ATOM 3832 O O . TRP A 1 475 ? 33.488 -29.246 -28.607 1.00 21.73 497 TRP A O 1
ATOM 3843 N N . GLN A 1 476 ? 32.075 -28.995 -30.353 1.00 22.55 498 GLN A N 1
ATOM 3844 C CA . GLN A 1 476 ? 32.446 -27.607 -30.633 1.00 23.16 498 GLN A CA 1
ATOM 3845 C C . GLN A 1 476 ? 32.187 -26.734 -29.410 1.00 23.40 498 GLN A C 1
ATOM 3846 O O . GLN A 1 476 ? 33.011 -25.888 -29.058 1.00 23.44 498 GLN A O 1
ATOM 3852 N N . LYS A 1 477 ? 31.040 -26.959 -28.765 1.00 23.81 499 LYS A N 1
ATOM 3853 C CA . LYS A 1 477 ? 30.656 -26.220 -27.570 1.00 24.04 499 LYS A CA 1
ATOM 3854 C C . LYS A 1 477 ? 31.489 -26.595 -26.343 1.00 24.09 499 LYS A C 1
ATOM 3855 O O . LYS A 1 477 ? 31.876 -25.719 -25.572 1.00 23.60 499 LYS A O 1
ATOM 3861 N N . VAL A 1 478 ? 31.765 -27.886 -26.152 1.00 24.07 500 VAL A N 1
ATOM 3862 C CA . VAL A 1 478 ? 32.630 -28.282 -25.037 1.00 24.13 500 VAL A CA 1
ATOM 3863 C C . VAL A 1 478 ? 34.073 -27.795 -25.225 1.00 24.12 500 VAL A C 1
ATOM 3864 O O . VAL A 1 478 ? 34.739 -27.444 -24.248 1.00 24.23 500 VAL A O 1
ATOM 3868 N N . TYR A 1 479 ? 34.530 -27.734 -26.474 1.00 23.97 501 TYR A N 1
ATOM 3869 C CA . TYR A 1 479 ? 35.861 -27.207 -26.775 1.00 24.14 501 TYR A CA 1
ATOM 3870 C C . TYR A 1 479 ? 35.992 -25.720 -26.431 1.00 24.37 501 TYR A C 1
ATOM 3871 O O . TYR A 1 479 ? 36.983 -25.310 -25.830 1.00 24.52 501 TYR A O 1
ATOM 3880 N N . ASP A 1 480 ? 34.994 -24.925 -26.812 1.00 24.96 502 ASP A N 1
ATOM 3881 C CA . ASP A 1 480 ? 35.049 -23.468 -26.638 1.00 25.63 502 ASP A CA 1
ATOM 3882 C C . ASP A 1 480 ? 34.776 -22.995 -25.207 1.00 26.00 502 ASP A C 1
ATOM 3883 O O . ASP A 1 480 ? 35.068 -21.843 -24.866 1.00 26.24 502 ASP A O 1
ATOM 3888 N N . ASN A 1 481 ? 34.206 -23.876 -24.387 1.00 26.08 503 ASN A N 1
ATOM 3889 C CA . ASN A 1 481 ? 33.942 -23.590 -22.975 1.00 26.15 503 ASN A CA 1
ATOM 3890 C C . ASN A 1 481 ? 35.259 -23.479 -22.207 1.00 26.32 503 ASN A C 1
ATOM 3891 O O . ASN A 1 481 ? 35.926 -24.484 -21.952 1.00 25.86 503 ASN A O 1
ATOM 3896 N N . SER A 1 482 ? 35.634 -22.251 -21.855 1.00 26.56 504 SER A N 1
ATOM 3897 C CA . SER A 1 482 ? 36.932 -21.987 -21.245 1.00 27.30 504 SER A CA 1
ATOM 3898 C C . SER A 1 482 ? 36.810 -21.570 -19.781 1.00 27.80 504 SER A C 1
ATOM 3899 O O . SER A 1 482 ? 36.199 -20.541 -19.479 1.00 27.81 504 SER A O 1
ATOM 3902 N N . PRO A 1 483 ? 37.387 -22.372 -18.865 1.00 28.41 505 PRO A N 1
ATOM 3903 C CA . PRO A 1 483 ? 37.455 -22.001 -17.448 1.00 28.94 505 PRO A CA 1
ATOM 3904 C C . PRO A 1 483 ? 38.235 -20.703 -17.212 1.00 29.58 505 PRO A C 1
ATOM 3905 O O . PRO A 1 483 ? 37.912 -19.957 -16.286 1.00 29.69 505 PRO A O 1
ATOM 3909 N N . ALA A 1 484 ? 39.247 -20.442 -18.042 1.00 30.43 506 ALA A N 1
ATOM 3910 C CA . ALA A 1 484 ? 40.016 -19.194 -17.965 1.00 31.03 506 ALA A CA 1
ATOM 3911 C C . ALA A 1 484 ? 39.126 -17.982 -18.222 1.00 31.57 506 ALA A C 1
ATOM 3912 O O . ALA A 1 484 ? 39.269 -16.954 -17.555 1.00 31.84 506 ALA A O 1
ATOM 3914 N N . VAL A 1 485 ? 38.202 -18.113 -19.174 1.00 31.93 507 VAL A N 1
ATOM 3915 C CA . VAL A 1 485 ? 37.232 -17.055 -19.473 1.00 32.49 507 VAL A CA 1
ATOM 3916 C C . VAL A 1 485 ? 36.209 -16.915 -18.344 1.00 32.84 507 VAL A C 1
ATOM 3917 O O . VAL A 1 485 ? 35.906 -15.803 -17.914 1.00 32.96 507 VAL A O 1
ATOM 3921 N N . ILE A 1 486 ? 35.696 -18.049 -17.866 1.00 33.27 508 ILE A N 1
ATOM 3922 C CA . ILE A 1 486 ? 34.707 -18.083 -16.785 1.00 33.40 508 ILE A CA 1
ATOM 3923 C C . ILE A 1 486 ? 35.230 -17.476 -15.472 1.00 33.67 508 ILE A C 1
ATOM 3924 O O . ILE A 1 486 ? 34.487 -16.792 -14.761 1.00 33.68 508 ILE A O 1
ATOM 3929 N N . ALA A 1 487 ? 36.503 -17.719 -15.165 1.00 33.94 509 ALA A N 1
ATOM 3930 C CA . ALA A 1 487 ? 37.078 -17.351 -13.868 1.00 34.36 509 ALA A CA 1
ATOM 3931 C C . ALA A 1 487 ? 37.944 -16.089 -13.884 1.00 34.76 509 ALA A C 1
ATOM 3932 O O . ALA A 1 487 ? 38.187 -15.489 -12.832 1.00 34.67 509 ALA A O 1
ATOM 3934 N N . LEU A 1 488 ? 38.419 -15.711 -15.070 1.00 35.23 510 LEU A N 1
ATOM 3935 C CA . LEU A 1 488 ? 39.269 -14.527 -15.264 1.00 35.71 510 LEU A CA 1
ATOM 3936 C C . LEU A 1 488 ? 40.505 -14.498 -14.358 1.00 35.98 510 LEU A C 1
ATOM 3937 O O . LEU A 1 488 ? 41.328 -15.411 -14.401 1.00 35.95 510 LEU A O 1
ATOM 3942 N N . GLU A 1 489 ? 40.629 -13.453 -13.543 1.00 36.39 511 GLU A N 1
ATOM 3943 C CA . GLU A 1 489 ? 41.803 -13.255 -12.685 1.00 36.79 511 GLU A CA 1
ATOM 3944 C C . GLU A 1 489 ? 41.947 -14.310 -11.581 1.00 36.53 511 GLU A C 1
ATOM 3945 O O . GLU A 1 489 ? 43.044 -14.521 -11.053 1.00 36.44 511 GLU A O 1
ATOM 3951 N N . HIS A 1 490 ? 40.843 -14.976 -11.252 1.00 36.25 512 HIS A N 1
ATOM 3952 C CA . HIS A 1 490 ? 40.830 -16.007 -10.210 1.00 35.93 512 HIS A CA 1
ATOM 3953 C C . HIS A 1 490 ? 41.037 -17.425 -10.759 1.00 35.58 512 HIS A C 1
ATOM 3954 O O . HIS A 1 490 ? 40.756 -18.409 -10.066 1.00 35.50 512 HIS A O 1
ATOM 3961 N N . ARG A 1 491 ? 41.545 -17.523 -11.987 1.00 35.01 513 ARG A N 1
ATOM 3962 C CA . ARG A 1 491 ? 41.672 -18.811 -12.692 1.00 34.52 513 ARG A CA 1
ATOM 3963 C C . ARG A 1 491 ? 42.577 -19.863 -12.034 1.00 33.60 513 ARG A C 1
ATOM 3964 O O . ARG A 1 491 ? 42.403 -21.060 -12.284 1.00 33.55 513 ARG A O 1
ATOM 3972 N N . ASP A 1 492 ? 43.528 -19.440 -11.200 1.00 32.43 514 ASP A N 1
ATOM 3973 C CA . ASP A 1 492 ? 44.366 -20.412 -10.487 1.00 31.56 514 ASP A CA 1
ATOM 3974 C C . ASP A 1 492 ? 43.555 -21.198 -9.450 1.00 30.61 514 ASP A C 1
ATOM 3975 O O . ASP A 1 492 ? 43.943 -22.294 -9.058 1.00 30.26 514 ASP A O 1
ATOM 3980 N N . GLN A 1 493 ? 42.428 -20.631 -9.028 1.00 29.70 515 GLN A N 1
ATOM 3981 C CA . GLN A 1 493 ? 41.500 -21.309 -8.127 1.00 29.05 515 GLN A CA 1
ATOM 3982 C C . GLN A 1 493 ? 40.656 -22.362 -8.848 1.00 28.39 515 GLN A C 1
ATOM 3983 O O . GLN A 1 493 ? 40.061 -23.222 -8.201 1.00 28.35 515 GLN A O 1
ATOM 3989 N N . VAL A 1 494 ? 40.585 -22.285 -10.176 1.00 27.51 516 VAL A N 1
ATOM 3990 C CA . VAL A 1 494 ? 39.955 -23.351 -10.952 1.00 26.59 516 VAL A CA 1
ATOM 3991 C C . VAL A 1 494 ? 40.936 -24.509 -11.019 1.00 25.94 516 VAL A C 1
ATOM 3992 O O . VAL A 1 494 ? 42.025 -24.389 -11.585 1.00 25.57 516 VAL A O 1
ATOM 3996 N N . LEU A 1 495 ? 40.554 -25.629 -10.412 1.00 25.18 517 LEU A N 1
ATOM 3997 C CA . LEU A 1 495 ? 41.405 -26.821 -10.415 1.00 24.40 517 LEU A CA 1
ATOM 3998 C C . LEU A 1 495 ? 41.330 -27.532 -11.761 1.00 23.64 517 LEU A C 1
ATOM 3999 O O . LEU A 1 495 ? 42.226 -28.291 -12.129 1.00 23.42 517 LEU A O 1
ATOM 4004 N N . GLY A 1 496 ? 40.252 -27.269 -12.491 1.00 22.97 518 GLY A N 1
ATOM 4005 C CA . GLY A 1 496 ? 40.063 -27.828 -13.817 1.00 22.28 518 GLY A CA 1
ATOM 4006 C C . GLY A 1 496 ? 38.597 -28.000 -14.126 1.00 21.82 518 GLY A C 1
ATOM 4007 O O . GLY A 1 496 ? 37.764 -27.214 -13.677 1.00 22.14 518 GLY A O 1
ATOM 4008 N N . GLY A 1 497 ? 38.285 -29.043 -14.888 1.00 21.36 519 GLY A N 1
ATOM 4009 C CA . GLY A 1 497 ? 36.913 -29.322 -15.283 1.00 20.80 519 GLY A CA 1
ATOM 4010 C C . GLY A 1 497 ? 36.596 -30.802 -15.359 1.00 20.24 519 GLY A C 1
ATOM 4011 O O . GLY A 1 497 ? 37.486 -31.648 -15.265 1.00 19.98 519 GLY A O 1
ATOM 4012 N N . GLU A 1 498 ? 35.318 -31.107 -15.549 1.00 20.08 520 GLU A N 1
ATOM 4013 C CA . GLU A 1 498 ? 34.859 -32.489 -15.581 1.00 19.87 520 GLU A CA 1
ATOM 4014 C C . GLU A 1 498 ? 33.614 -32.628 -16.432 1.00 19.73 520 GLU A C 1
ATOM 4015 O O . GLU A 1 498 ? 32.620 -31.923 -16.221 1.00 19.97 520 GLU A O 1
ATOM 4021 N N . ALA A 1 499 ? 33.675 -33.542 -17.395 1.00 19.61 521 ALA A N 1
ATOM 4022 C CA . ALA A 1 499 ? 32.518 -33.888 -18.203 1.00 19.42 521 ALA A CA 1
ATOM 4023 C C . ALA A 1 499 ? 31.661 -34.845 -17.385 1.00 19.29 521 ALA A C 1
ATOM 4024 O O . ALA A 1 499 ? 32.174 -35.802 -16.821 1.00 19.16 521 ALA A O 1
ATOM 4026 N N . ALA A 1 500 ? 30.361 -34.573 -17.312 1.00 19.11 522 ALA A N 1
ATOM 4027 C CA . ALA A 1 500 ? 29.464 -35.353 -16.468 1.00 18.58 522 ALA A CA 1
ATOM 4028 C C . ALA A 1 500 ? 28.602 -36.289 -17.301 1.00 18.34 522 ALA A C 1
ATOM 4029 O O . ALA A 1 500 ? 27.805 -35.842 -18.130 1.00 18.23 522 ALA A O 1
ATOM 4031 N N . LEU A 1 501 ? 28.781 -37.589 -17.096 1.00 18.09 523 LEU A N 1
ATOM 4032 C CA . LEU A 1 501 ? 27.879 -38.564 -17.687 1.00 17.84 523 LEU A CA 1
ATOM 4033 C C . LEU A 1 501 ? 26.954 -39.123 -16.613 1.00 17.78 523 LEU A C 1
ATOM 4034 O O . LEU A 1 501 ? 27.251 -40.134 -15.965 1.00 17.93 523 LEU A O 1
ATOM 4039 N N . TRP A 1 502 ? 25.834 -38.437 -16.428 1.00 17.59 524 TRP A N 1
ATOM 4040 C CA . TRP A 1 502 ? 24.739 -38.957 -15.626 1.00 17.39 524 TRP A CA 1
ATOM 4041 C C . TRP A 1 502 ? 24.082 -40.069 -16.430 1.00 17.17 524 TRP A C 1
ATOM 4042 O O . TRP A 1 502 ? 24.102 -40.043 -17.665 1.00 17.00 524 TRP A O 1
ATOM 4053 N N . SER A 1 503 ? 23.514 -41.047 -15.733 1.00 17.17 525 SER A N 1
ATOM 4054 C CA . SER A 1 503 ? 23.214 -42.323 -16.372 1.00 17.16 525 SER A CA 1
ATOM 4055 C C . SER A 1 503 ? 21.753 -42.746 -16.323 1.00 17.18 525 SER A C 1
ATOM 4056 O O . SER A 1 503 ? 21.444 -43.938 -16.432 1.00 17.11 525 SER A O 1
ATOM 4059 N N . GLU A 1 504 ? 20.852 -41.776 -16.186 1.00 17.22 526 GLU A N 1
ATOM 4060 C CA . GLU A 1 504 ? 19.423 -42.069 -16.312 1.00 17.63 526 GLU A CA 1
ATOM 4061 C C . GLU A 1 504 ? 19.149 -42.704 -17.669 1.00 17.81 526 GLU A C 1
ATOM 4062 O O . GLU A 1 504 ? 18.256 -43.548 -17.804 1.00 17.92 526 GLU A O 1
ATOM 4068 N N . GLN A 1 505 ? 19.950 -42.314 -18.660 1.00 17.97 527 GLN A N 1
ATOM 4069 C CA . GLN A 1 505 ? 19.807 -42.779 -20.035 1.00 18.21 527 GLN A CA 1
ATOM 4070 C C . GLN A 1 505 ? 21.143 -43.210 -20.646 1.00 18.35 527 GLN A C 1
ATOM 4071 O O . GLN A 1 505 ? 21.413 -42.964 -21.830 1.00 18.46 527 GLN A O 1
ATOM 4077 N N . SER A 1 506 ? 21.972 -43.855 -19.835 1.00 18.17 528 SER A N 1
ATOM 4078 C CA . SER A 1 506 ? 23.259 -44.375 -20.289 1.00 18.23 528 SER A CA 1
ATOM 4079 C C . SER A 1 506 ? 23.692 -45.571 -19.447 1.00 18.19 528 SER A C 1
ATOM 4080 O O . SER A 1 506 ? 23.480 -45.601 -18.236 1.00 18.59 528 SER A O 1
ATOM 4083 N N . ASP A 1 507 ? 24.301 -46.558 -20.094 1.00 18.40 529 ASP A N 1
ATOM 4084 C CA . ASP A 1 507 ? 24.866 -47.709 -19.389 1.00 18.30 529 ASP A CA 1
ATOM 4085 C C . ASP A 1 507 ? 26.057 -48.274 -20.162 1.00 18.53 529 ASP A C 1
ATOM 4086 O O . ASP A 1 507 ? 26.636 -47.576 -20.998 1.00 19.02 529 ASP A O 1
ATOM 4091 N N . THR A 1 508 ? 26.416 -49.524 -19.882 1.00 18.72 530 THR A N 1
ATOM 4092 C CA . THR A 1 508 ? 27.504 -50.227 -20.575 1.00 18.93 530 THR A CA 1
ATOM 4093 C C . THR A 1 508 ? 27.461 -50.039 -22.099 1.00 19.00 530 THR A C 1
ATOM 4094 O O . THR A 1 508 ? 28.489 -49.754 -22.723 1.00 19.01 530 THR A O 1
ATOM 4098 N N . SER A 1 509 ? 26.269 -50.171 -22.675 1.00 18.69 531 SER A N 1
ATOM 4099 C CA . SER A 1 509 ? 26.073 -50.126 -24.124 1.00 18.86 531 SER A CA 1
ATOM 4100 C C . SER A 1 509 ? 26.354 -48.782 -24.783 1.00 18.67 531 SER A C 1
ATOM 4101 O O . SER A 1 509 ? 26.683 -48.740 -25.964 1.00 18.75 531 SER A O 1
ATOM 4104 N N . THR A 1 510 ? 26.202 -47.695 -24.030 1.00 18.58 532 THR A N 1
ATOM 4105 C CA . THR A 1 510 ? 26.202 -46.345 -24.613 1.00 18.46 532 THR A CA 1
ATOM 4106 C C . THR A 1 510 ? 27.351 -45.459 -24.162 1.00 18.41 532 THR A C 1
ATOM 4107 O O . THR A 1 510 ? 27.482 -44.323 -24.618 1.00 18.42 532 THR A O 1
ATOM 4111 N N . LEU A 1 511 ? 28.186 -45.949 -23.263 1.00 18.76 533 LEU A N 1
ATOM 4112 C CA . LEU A 1 511 ? 29.153 -45.041 -22.681 1.00 19.03 533 LEU A CA 1
ATOM 4113 C C . LEU A 1 511 ? 30.268 -44.621 -23.635 1.00 18.31 533 LEU A C 1
ATOM 4114 O O . LEU A 1 511 ? 30.736 -43.486 -23.552 1.00 17.63 533 LEU A O 1
ATOM 4119 N N . ASP A 1 512 ? 30.660 -45.502 -24.560 1.00 17.50 534 ASP A N 1
ATOM 4120 C CA . ASP A 1 512 ? 31.646 -45.123 -25.581 1.00 17.32 534 ASP A CA 1
ATOM 4121 C C . ASP A 1 512 ? 31.153 -43.931 -26.404 1.00 17.29 534 ASP A C 1
ATOM 4122 O O . ASP A 1 512 ? 31.901 -42.978 -26.629 1.00 17.38 534 ASP A O 1
ATOM 4127 N N . GLY A 1 513 ? 29.895 -43.986 -26.843 1.00 17.05 535 GLY A N 1
ATOM 4128 C CA . GLY A 1 513 ? 29.306 -42.901 -27.631 1.00 16.94 535 GLY A CA 1
ATOM 4129 C C . GLY A 1 513 ? 29.087 -41.625 -26.842 1.00 17.09 535 GLY A C 1
ATOM 4130 O O . GLY A 1 513 ? 29.326 -40.527 -27.353 1.00 17.26 535 GLY A O 1
ATOM 4131 N N . ARG A 1 514 ? 28.637 -41.768 -25.597 1.00 17.00 536 ARG A N 1
ATOM 4132 C CA . ARG A 1 514 ? 28.389 -40.622 -24.719 1.00 17.26 536 ARG A CA 1
ATOM 4133 C C . ARG A 1 514 ? 29.660 -39.805 -24.466 1.00 17.37 536 ARG A C 1
ATOM 4134 O O . ARG A 1 514 ? 29.643 -38.574 -24.519 1.00 17.22 536 ARG A O 1
ATOM 4142 N N . LEU A 1 515 ? 30.761 -40.503 -24.207 1.00 17.12 537 LEU A N 1
ATOM 4143 C CA . LEU A 1 515 ? 32.000 -39.851 -23.806 1.00 17.03 537 LEU A CA 1
ATOM 4144 C C . LEU A 1 515 ? 32.907 -39.451 -24.964 1.00 17.37 537 LEU A C 1
ATOM 4145 O O . LEU A 1 515 ? 33.589 -38.419 -24.895 1.00 17.30 537 LEU A O 1
ATOM 4150 N N . TRP A 1 516 ? 32.925 -40.260 -26.020 1.00 17.36 538 TRP A N 1
ATOM 4151 C CA . TRP A 1 516 ? 33.927 -40.093 -27.070 1.00 17.73 538 TRP A CA 1
ATOM 4152 C C . TRP A 1 516 ? 33.293 -39.788 -28.425 1.00 17.74 538 TRP A C 1
ATOM 4153 O O . TRP A 1 516 ? 32.315 -40.434 -28.813 1.00 17.54 538 TRP A O 1
ATOM 4164 N N . PRO A 1 517 ? 33.854 -38.804 -29.156 1.00 17.82 539 PRO A N 1
ATOM 4165 C CA . PRO A 1 517 ? 35.093 -38.085 -28.830 1.00 17.94 539 PRO A CA 1
ATOM 4166 C C . PRO A 1 517 ? 34.935 -36.760 -28.066 1.00 18.14 539 PRO A C 1
ATOM 4167 O O . PRO A 1 517 ? 35.917 -36.031 -27.912 1.00 18.29 539 PRO A O 1
ATOM 4171 N N . ARG A 1 518 ? 33.732 -36.456 -27.582 1.00 18.03 540 ARG A N 1
ATOM 4172 C CA . ARG A 1 518 ? 33.487 -35.182 -26.890 1.00 18.14 540 ARG A CA 1
ATOM 4173 C C . ARG A 1 518 ? 34.402 -34.891 -25.696 1.00 18.40 540 ARG A C 1
ATOM 4174 O O . ARG A 1 518 ? 34.826 -33.742 -25.510 1.00 18.94 540 ARG A O 1
ATOM 4182 N N . ALA A 1 519 ? 34.717 -35.914 -24.899 1.00 18.12 541 ALA A N 1
ATOM 4183 C CA . ALA A 1 519 ? 35.605 -35.728 -23.749 1.00 18.54 541 ALA A CA 1
ATOM 4184 C C . ALA A 1 519 ? 37.043 -35.381 -24.151 1.00 18.71 541 ALA A C 1
ATOM 4185 O O . ALA A 1 519 ? 37.791 -34.834 -23.341 1.00 19.12 541 ALA A O 1
ATOM 4187 N N . ALA A 1 520 ? 37.421 -35.702 -25.390 1.00 19.01 542 ALA A N 1
ATOM 4188 C CA . ALA A 1 520 ? 38.702 -35.251 -25.948 1.00 19.47 542 ALA A CA 1
ATOM 4189 C C . ALA A 1 520 ? 38.749 -33.727 -26.140 1.00 19.67 542 ALA A C 1
ATOM 4190 O O . ALA A 1 520 ? 39.812 -33.126 -26.011 1.00 19.94 542 ALA A O 1
ATOM 4192 N N . ALA A 1 521 ? 37.604 -33.105 -26.434 1.00 20.16 543 ALA A N 1
ATOM 4193 C CA . ALA A 1 521 ? 37.530 -31.640 -26.541 1.00 20.20 543 ALA A CA 1
ATOM 4194 C C . ALA A 1 521 ? 37.795 -30.979 -25.191 1.00 20.39 543 ALA A C 1
ATOM 4195 O O . ALA A 1 521 ? 38.497 -29.968 -25.113 1.00 20.56 543 ALA A O 1
ATOM 4197 N N . LEU A 1 522 ? 37.250 -31.569 -24.130 1.00 20.38 544 LEU A N 1
ATOM 4198 C CA . LEU A 1 522 ? 37.543 -31.129 -22.776 1.00 20.20 544 LEU A CA 1
ATOM 4199 C C . LEU A 1 522 ? 39.015 -31.367 -22.461 1.00 20.08 544 LEU A C 1
ATOM 4200 O O . LEU A 1 522 ? 39.662 -30.510 -21.857 1.00 19.94 544 LEU A O 1
ATOM 4205 N N . ALA A 1 523 ? 39.533 -32.524 -22.876 1.00 19.74 545 ALA A N 1
ATOM 4206 C CA . ALA A 1 523 ? 40.932 -32.885 -22.641 1.00 19.93 545 ALA A CA 1
ATOM 4207 C C . ALA A 1 523 ? 41.929 -31.851 -23.159 1.00 20.28 545 ALA A C 1
ATOM 4208 O O . ALA A 1 523 ? 42.920 -31.561 -22.483 1.00 20.07 545 ALA A O 1
ATOM 4210 N N . GLU A 1 524 ? 41.684 -31.315 -24.356 1.00 20.65 546 GLU A N 1
ATOM 4211 C CA . GLU A 1 524 ? 42.569 -30.279 -24.909 1.00 21.12 546 GLU A CA 1
ATOM 4212 C C . GLU A 1 524 ? 42.347 -28.927 -24.239 1.00 21.41 546 GLU A C 1
ATOM 4213 O O . GLU A 1 524 ? 43.311 -28.219 -23.924 1.00 21.73 546 GLU A O 1
ATOM 4219 N N . ARG A 1 525 ? 41.084 -28.575 -24.020 1.00 21.77 547 ARG A N 1
ATOM 4220 C CA . ARG A 1 525 ? 40.741 -27.344 -23.318 1.00 22.56 547 ARG A CA 1
ATOM 4221 C C . ARG A 1 525 ? 41.445 -27.269 -21.963 1.00 22.96 547 ARG A C 1
ATOM 4222 O O . ARG A 1 525 ? 42.010 -26.231 -21.608 1.00 23.07 547 ARG A O 1
ATOM 4230 N N . LEU A 1 526 ? 41.431 -28.375 -21.223 1.00 22.90 548 LEU A N 1
ATOM 4231 C CA . LEU A 1 526 ? 42.028 -28.400 -19.892 1.00 23.17 548 LEU A CA 1
ATOM 4232 C C . LEU A 1 526 ? 43.540 -28.576 -19.913 1.00 23.21 548 LEU A C 1
ATOM 4233 O O . LEU A 1 526 ? 44.230 -28.077 -19.023 1.00 23.39 548 LEU A O 1
ATOM 4238 N N . TRP A 1 527 ? 44.051 -29.288 -20.916 1.00 23.29 549 TRP A N 1
ATOM 4239 C CA . TRP A 1 527 ? 45.495 -29.484 -21.038 1.00 23.83 549 TRP A CA 1
ATOM 4240 C C . TRP A 1 527 ? 46.206 -28.219 -21.532 1.00 24.56 549 TRP A C 1
ATOM 4241 O O . TRP A 1 527 ? 47.247 -27.842 -20.995 1.00 24.63 549 TRP A O 1
ATOM 4252 N N . ALA A 1 528 ? 45.643 -27.576 -22.552 1.00 25.42 550 ALA A N 1
ATOM 4253 C CA . ALA A 1 528 ? 46.343 -26.503 -23.257 1.00 26.42 550 ALA A CA 1
ATOM 4254 C C . ALA A 1 528 ? 45.720 -25.121 -23.108 1.00 27.02 550 ALA A C 1
ATOM 4255 O O . ALA A 1 528 ? 46.392 -24.122 -23.366 1.00 27.36 550 ALA A O 1
ATOM 4257 N N . GLU A 1 529 ? 44.454 -25.061 -22.691 1.00 27.89 551 GLU A N 1
ATOM 4258 C CA . GLU A 1 529 ? 43.679 -23.807 -22.698 1.00 28.76 551 GLU A CA 1
ATOM 4259 C C . GLU A 1 529 ? 44.004 -22.936 -23.911 1.00 29.49 551 GLU A C 1
ATOM 4260 O O . GLU A 1 529 ? 44.542 -21.835 -23.750 1.00 29.93 551 GLU A O 1
ATOM 4266 N N . PRO A 1 530 ? 43.689 -23.424 -25.127 1.00 29.94 552 PRO A N 1
ATOM 4267 C CA . PRO A 1 530 ? 44.035 -22.674 -26.335 1.00 30.19 552 PRO A CA 1
ATOM 4268 C C . PRO A 1 530 ? 43.273 -21.358 -26.442 1.00 30.46 552 PRO A C 1
ATOM 4269 O O . PRO A 1 530 ? 42.099 -21.286 -26.070 1.00 30.62 552 PRO A O 1
ATOM 4273 N N . ALA A 1 531 ? 43.942 -20.324 -26.944 1.00 30.75 553 ALA A N 1
ATOM 4274 C CA . ALA A 1 531 ? 43.282 -19.053 -27.230 1.00 30.92 553 ALA A CA 1
ATOM 4275 C C . ALA A 1 531 ? 42.452 -19.182 -28.503 1.00 30.87 553 ALA A C 1
ATOM 4276 O O . ALA A 1 531 ? 41.491 -18.439 -28.712 1.00 31.24 553 ALA A O 1
ATOM 4278 N N . THR A 1 532 ? 42.828 -20.142 -29.341 1.00 30.87 554 THR A N 1
ATOM 4279 C CA . THR A 1 532 ? 42.102 -20.451 -30.572 1.00 30.81 554 THR A CA 1
ATOM 4280 C C . THR A 1 532 ? 40.809 -21.224 -30.284 1.00 30.68 554 THR A C 1
ATOM 4281 O O . THR A 1 532 ? 40.631 -21.788 -29.201 1.00 30.65 554 THR A O 1
ATOM 4285 N N . SER A 1 533 ? 39.913 -21.236 -31.264 1.00 30.36 555 SER A N 1
ATOM 4286 C CA . SER A 1 533 ? 38.595 -21.831 -31.105 1.00 30.15 555 SER A CA 1
ATOM 4287 C C . SER A 1 533 ? 38.528 -23.229 -31.729 1.00 29.28 555 SER A C 1
ATOM 4288 O O . SER A 1 533 ? 39.545 -23.773 -32.182 1.00 29.11 555 SER A O 1
ATOM 4291 N N . TRP A 1 534 ? 37.331 -23.808 -31.739 1.00 28.53 556 TRP A N 1
ATOM 4292 C CA . TRP A 1 534 ? 37.141 -25.181 -32.205 1.00 27.68 556 TRP A CA 1
ATOM 4293 C C . TRP A 1 534 ? 37.530 -25.397 -33.675 1.00 27.66 556 TRP A C 1
ATOM 4294 O O . TRP A 1 534 ? 38.099 -26.434 -34.013 1.00 27.37 556 TRP A O 1
ATOM 4305 N N . GLN A 1 535 ? 37.250 -24.415 -34.536 1.00 27.80 557 GLN A N 1
ATOM 4306 C CA . GLN A 1 535 ? 37.580 -24.542 -35.965 1.00 28.16 557 GLN A CA 1
ATOM 4307 C C . GLN A 1 535 ? 39.065 -24.813 -36.212 1.00 27.79 557 GLN A C 1
ATOM 4308 O O . GLN A 1 535 ? 39.423 -25.520 -37.154 1.00 27.53 557 GLN A O 1
ATOM 4314 N N . ASP A 1 536 ? 39.915 -24.269 -35.345 1.00 27.72 558 ASP A N 1
ATOM 4315 C CA . ASP A 1 536 ? 41.361 -24.454 -35.450 1.00 27.66 558 ASP A CA 1
ATOM 4316 C C . ASP A 1 536 ? 41.817 -25.834 -34.985 1.00 27.11 558 ASP A C 1
ATOM 4317 O O . ASP A 1 536 ? 42.937 -26.256 -35.285 1.00 26.87 558 ASP A O 1
ATOM 4322 N N . ALA A 1 537 ? 40.936 -26.540 -34.275 1.00 26.42 559 ALA A N 1
ATOM 4323 C CA . ALA A 1 537 ? 41.221 -27.892 -33.802 1.00 25.98 559 ALA A CA 1
ATOM 4324 C C . ALA A 1 537 ? 40.423 -28.961 -34.555 1.00 25.62 559 ALA A C 1
ATOM 4325 O O . ALA A 1 537 ? 40.637 -30.154 -34.348 1.00 25.56 559 ALA A O 1
ATOM 4327 N N . GLU A 1 538 ? 39.518 -28.524 -35.428 1.00 25.23 560 GLU A N 1
ATOM 4328 C CA . GLU A 1 538 ? 38.585 -29.414 -36.131 1.00 24.81 560 GLU A CA 1
ATOM 4329 C C . GLU A 1 538 ? 39.239 -30.626 -36.805 1.00 24.34 560 GLU A C 1
ATOM 4330 O O . GLU A 1 538 ? 38.803 -31.757 -36.601 1.00 24.02 560 GLU A O 1
ATOM 4336 N N . TYR A 1 539 ? 40.281 -30.385 -37.600 1.00 23.72 561 TYR A N 1
ATOM 4337 C CA . TYR A 1 539 ? 40.957 -31.461 -38.334 1.00 22.93 561 TYR A CA 1
ATOM 4338 C C . TYR A 1 539 ? 41.593 -32.500 -37.414 1.00 22.22 561 TYR A C 1
ATOM 4339 O O . TYR A 1 539 ? 41.502 -33.702 -37.672 1.00 22.22 561 TYR A O 1
ATOM 4348 N N . ARG A 1 540 ? 42.252 -32.033 -36.355 1.00 21.60 562 ARG A N 1
ATOM 4349 C CA . ARG A 1 540 ? 42.885 -32.923 -35.382 1.00 21.10 562 ARG A CA 1
ATOM 4350 C C . ARG A 1 540 ? 41.848 -33.690 -34.561 1.00 20.73 562 ARG A C 1
ATOM 4351 O O . ARG A 1 540 ? 42.094 -34.828 -34.156 1.00 20.77 562 ARG A O 1
ATOM 4359 N N . MET A 1 541 ? 40.694 -33.067 -34.328 1.00 20.49 563 MET A N 1
ATOM 4360 C CA . MET A 1 541 ? 39.585 -33.727 -33.632 1.00 20.39 563 MET A CA 1
ATOM 4361 C C . MET A 1 541 ? 39.016 -34.872 -34.465 1.00 20.17 563 MET A C 1
ATOM 4362 O O . MET A 1 541 ? 38.692 -35.934 -33.930 1.00 20.35 563 MET A O 1
ATOM 4367 N N . LEU A 1 542 ? 38.897 -34.661 -35.773 1.00 19.90 564 LEU A N 1
ATOM 4368 C CA . LEU A 1 542 ? 38.450 -35.732 -36.653 1.00 19.75 564 LEU A CA 1
ATOM 4369 C C . LEU A 1 542 ? 39.418 -36.909 -36.628 1.00 19.66 564 LEU A C 1
ATOM 4370 O O . LEU A 1 542 ? 38.987 -38.063 -36.668 1.00 19.39 564 LEU A O 1
ATOM 4375 N N . HIS A 1 543 ? 40.722 -36.625 -36.536 1.00 19.47 565 HIS A N 1
ATOM 4376 C CA . HIS A 1 543 ? 41.708 -37.703 -36.436 1.00 19.57 565 HIS A CA 1
ATOM 4377 C C . HIS A 1 543 ? 41.644 -38.459 -35.111 1.00 19.34 565 HIS A C 1
ATOM 4378 O O . HIS A 1 543 ? 41.679 -39.688 -35.106 1.00 19.81 565 HIS A O 1
ATOM 4385 N N . ILE A 1 544 ? 41.558 -37.743 -33.993 1.00 19.33 566 ILE A N 1
ATOM 4386 C CA . ILE A 1 544 ? 41.515 -38.416 -32.687 1.00 19.41 566 ILE A CA 1
ATOM 4387 C C . ILE A 1 544 ? 40.278 -39.325 -32.560 1.00 19.40 566 ILE A C 1
ATOM 4388 O O . ILE A 1 544 ? 40.351 -40.392 -31.949 1.00 19.54 566 ILE A O 1
ATOM 4393 N N . ARG A 1 545 ? 39.165 -38.917 -33.171 1.00 19.38 567 ARG A N 1
ATOM 4394 C CA . ARG A 1 545 ? 37.991 -39.780 -33.267 1.00 19.28 567 ARG A CA 1
ATOM 4395 C C . ARG A 1 545 ? 38.355 -41.114 -33.917 1.00 19.23 567 ARG A C 1
ATOM 4396 O O . ARG A 1 545 ? 38.022 -42.168 -33.379 1.00 18.90 567 ARG A O 1
ATOM 4404 N N . GLU A 1 546 ? 39.042 -41.064 -35.063 1.00 19.30 568 GLU A N 1
ATOM 4405 C CA . GLU A 1 546 ? 39.469 -42.287 -35.751 1.00 19.85 568 GLU A CA 1
ATOM 4406 C C . GLU A 1 546 ? 40.402 -43.148 -34.895 1.00 20.13 568 GLU A C 1
ATOM 4407 O O . GLU A 1 546 ? 40.328 -44.373 -34.944 1.00 20.07 568 GLU A O 1
ATOM 4413 N N . ARG A 1 547 ? 41.262 -42.501 -34.110 1.00 20.57 569 ARG A N 1
ATOM 4414 C CA . ARG A 1 547 ? 42.184 -43.209 -33.215 1.00 21.10 569 ARG A CA 1
ATOM 4415 C C . ARG A 1 547 ? 41.438 -43.963 -32.108 1.00 20.55 569 ARG A C 1
ATOM 4416 O O . ARG A 1 547 ? 41.772 -45.110 -31.796 1.00 20.45 569 ARG A O 1
ATOM 4424 N N . LEU A 1 548 ? 40.422 -43.325 -31.529 1.00 20.43 570 LEU A N 1
ATOM 4425 C CA . LEU A 1 548 ? 39.571 -43.989 -30.540 1.00 20.19 570 LEU A CA 1
ATOM 4426 C C . LEU A 1 548 ? 38.901 -45.226 -31.142 1.00 20.22 570 LEU A C 1
ATOM 4427 O O . LEU A 1 548 ? 38.855 -46.279 -30.504 1.00 19.84 570 LEU A O 1
ATOM 4432 N N . VAL A 1 549 ? 38.421 -45.109 -32.380 1.00 20.24 571 VAL A N 1
ATOM 4433 C CA . VAL A 1 549 ? 37.771 -46.238 -33.060 1.00 20.51 571 VAL A CA 1
ATOM 4434 C C . VAL A 1 549 ? 38.757 -47.395 -33.264 1.00 20.77 571 VAL A C 1
ATOM 4435 O O . VAL A 1 549 ? 38.415 -48.553 -33.036 1.00 20.41 571 VAL A O 1
ATOM 4439 N N . ARG A 1 550 ? 39.988 -47.067 -33.655 1.00 21.37 572 ARG A N 1
ATOM 4440 C CA . ARG A 1 550 ? 41.055 -48.066 -33.775 1.00 22.29 572 ARG A CA 1
ATOM 4441 C C . ARG A 1 550 ? 41.360 -48.750 -32.431 1.00 22.13 572 ARG A C 1
ATOM 4442 O O . ARG A 1 550 ? 41.691 -49.940 -32.395 1.00 22.61 572 ARG A O 1
ATOM 4450 N N . MET A 1 551 ? 41.210 -48.010 -31.333 1.00 21.93 573 MET A N 1
ATOM 4451 C CA . MET A 1 551 ? 41.362 -48.567 -29.985 1.00 21.98 573 MET A CA 1
ATOM 4452 C C . MET A 1 551 ? 40.248 -49.536 -29.595 1.00 21.90 573 MET A C 1
ATOM 4453 O O . MET A 1 551 ? 40.356 -50.228 -28.581 1.00 21.94 573 MET A O 1
ATOM 4458 N N . GLY A 1 552 ? 39.176 -49.568 -30.384 1.00 21.67 574 GLY A N 1
ATOM 4459 C CA . GLY A 1 552 ? 38.023 -50.409 -30.074 1.00 21.35 574 GLY A CA 1
ATOM 4460 C C . GLY A 1 552 ? 36.920 -49.662 -29.347 1.00 21.21 574 GLY A C 1
ATOM 4461 O O . GLY A 1 552 ? 35.957 -50.276 -28.884 1.00 21.44 574 GLY A O 1
ATOM 4462 N N . ILE A 1 553 ? 37.062 -48.340 -29.252 1.00 20.90 575 ILE A N 1
ATOM 4463 C CA . ILE A 1 553 ? 36.040 -47.465 -28.670 1.00 20.80 575 ILE A CA 1
ATOM 4464 C C . ILE A 1 553 ? 34.958 -47.166 -29.711 1.00 20.35 575 ILE A C 1
ATOM 4465 O O . ILE A 1 553 ? 35.267 -46.754 -30.831 1.00 20.50 575 ILE A O 1
ATOM 4470 N N . GLN A 1 554 ? 33.696 -47.368 -29.342 1.00 19.69 576 GLN A N 1
ATOM 4471 C CA . GLN A 1 554 ? 32.571 -47.076 -30.235 1.00 19.58 576 GLN A CA 1
ATOM 4472 C C . GLN A 1 554 ? 32.229 -45.587 -30.175 1.00 19.06 576 GLN A C 1
ATOM 4473 O O . GLN A 1 554 ? 31.145 -45.193 -29.731 1.00 18.38 576 GLN A O 1
ATOM 4479 N N . ALA A 1 555 ? 33.173 -44.768 -30.631 1.00 18.96 577 ALA A N 1
ATOM 4480 C CA . ALA A 1 555 ? 33.068 -43.320 -30.547 1.00 18.70 577 ALA A CA 1
ATOM 4481 C C . ALA A 1 555 ? 31.986 -42.799 -31.467 1.00 18.83 577 ALA A C 1
ATOM 4482 O O . ALA A 1 555 ? 31.731 -43.372 -32.537 1.00 18.82 577 ALA A O 1
ATOM 4484 N N . GLU A 1 556 ? 31.343 -41.716 -31.036 1.00 18.76 578 GLU A N 1
ATOM 4485 C CA . GLU A 1 556 ? 30.418 -40.976 -31.881 1.00 18.88 578 GLU A CA 1
ATOM 4486 C C . GLU A 1 556 ? 31.084 -40.561 -33.186 1.00 18.86 578 GLU A C 1
ATOM 4487 O O . GLU A 1 556 ? 32.301 -40.326 -33.233 1.00 19.02 578 GLU A O 1
ATOM 4493 N N . SER A 1 557 ? 30.283 -40.507 -34.246 1.00 18.59 579 SER A N 1
ATOM 4494 C CA . SER A 1 557 ? 30.729 -40.013 -35.534 1.00 18.74 579 SER A CA 1
ATOM 4495 C C . SER A 1 557 ? 30.418 -38.526 -35.611 1.00 18.76 579 SER A C 1
ATOM 4496 O O . SER A 1 557 ? 29.313 -38.094 -35.271 1.00 18.88 579 SER A O 1
ATOM 4499 N N . LEU A 1 558 ? 31.400 -37.748 -36.056 1.00 18.62 580 LEU A N 1
ATOM 4500 C CA . LEU A 1 558 ? 31.276 -36.292 -36.098 1.00 18.79 580 LEU A CA 1
ATOM 4501 C C . LEU A 1 558 ? 30.899 -35.761 -37.475 1.00 18.75 580 LEU A C 1
ATOM 4502 O O . LEU A 1 558 ? 30.100 -34.835 -37.592 1.00 18.87 580 LEU A O 1
ATOM 4507 N N . GLN A 1 559 ? 31.492 -36.345 -38.511 1.00 18.83 581 GLN A N 1
ATOM 4508 C CA . GLN A 1 559 ? 31.394 -35.834 -39.876 1.00 18.77 581 GLN A CA 1
ATOM 4509 C C . GLN A 1 559 ? 31.546 -36.994 -40.840 1.00 18.59 581 GLN A C 1
ATOM 4510 O O . GLN A 1 559 ? 32.098 -38.032 -40.467 1.00 18.16 581 GLN A O 1
ATOM 4516 N N . PRO A 1 560 ? 31.063 -36.832 -42.091 1.00 18.62 582 PRO A N 1
ATOM 4517 C CA . PRO A 1 560 ? 31.384 -37.841 -43.083 1.00 18.51 582 PRO A CA 1
ATOM 4518 C C . PRO A 1 560 ? 32.892 -37.980 -43.187 1.00 18.80 582 PRO A C 1
ATOM 4519 O O . PRO A 1 560 ? 33.613 -36.975 -43.106 1.00 19.00 582 PRO A O 1
ATOM 4523 N N . GLU A 1 561 ? 33.362 -39.215 -43.343 1.00 19.16 583 GLU A N 1
ATOM 4524 C CA . GLU A 1 561 ? 34.786 -39.475 -43.520 1.00 19.85 583 GLU A CA 1
ATOM 4525 C C . GLU A 1 561 ? 35.320 -38.736 -44.749 1.00 19.91 583 GLU A C 1
ATOM 4526 O O . GLU A 1 561 ? 36.505 -38.390 -44.804 1.00 19.96 583 GLU A O 1
ATOM 4532 N N . TRP A 1 562 ? 34.438 -38.487 -45.719 1.00 19.97 584 TRP A N 1
ATOM 4533 C CA . TRP A 1 562 ? 34.775 -37.675 -46.880 1.00 20.26 584 TRP A CA 1
ATOM 4534 C C . TRP A 1 562 ? 35.349 -36.320 -46.465 1.00 20.69 584 TRP A C 1
ATOM 4535 O O . TRP A 1 562 ? 36.281 -35.826 -47.104 1.00 20.62 584 TRP A O 1
ATOM 4546 N N . CYS A 1 563 ? 34.799 -35.727 -45.404 1.00 20.99 585 CYS A N 1
ATOM 4547 C CA . CYS A 1 563 ? 35.282 -34.431 -44.911 1.00 21.72 585 CYS A CA 1
ATOM 4548 C C . CYS A 1 563 ? 36.710 -34.529 -44.370 1.00 21.70 585 CYS A C 1
ATOM 4549 O O . CYS A 1 563 ? 37.522 -33.627 -44.586 1.00 22.03 585 CYS A O 1
ATOM 4552 N N . TYR A 1 564 ? 36.994 -35.628 -43.673 1.00 21.50 586 TYR A N 1
ATOM 4553 C CA . TYR A 1 564 ? 38.324 -35.937 -43.139 1.00 21.75 586 TYR A CA 1
ATOM 4554 C C . TYR A 1 564 ? 39.359 -36.105 -44.261 1.00 21.64 586 TYR A C 1
ATOM 4555 O O . TYR A 1 564 ? 40.508 -35.676 -44.127 1.00 21.69 586 TYR A O 1
ATOM 4564 N N . GLN A 1 565 ? 38.932 -36.717 -45.363 1.00 21.56 587 GLN A N 1
ATOM 4565 C CA . GLN A 1 565 ? 39.768 -36.921 -46.544 1.00 21.91 587 GLN A CA 1
ATOM 4566 C C . GLN A 1 565 ? 39.850 -35.694 -47.451 1.00 22.31 587 GLN A C 1
ATOM 4567 O O . GLN A 1 565 ? 40.697 -35.641 -48.347 1.00 22.53 587 GLN A O 1
ATOM 4573 N N . ASN A 1 566 ? 38.968 -34.721 -47.223 1.00 22.52 588 ASN A N 1
ATOM 4574 C CA . ASN A 1 566 ? 38.850 -33.555 -48.094 1.00 22.96 588 ASN A CA 1
ATOM 4575 C C . ASN A 1 566 ? 38.718 -32.256 -47.305 1.00 23.18 588 ASN A C 1
ATOM 4576 O O . ASN A 1 566 ? 37.712 -31.552 -47.401 1.00 23.39 588 ASN A O 1
ATOM 4581 N N . GLU A 1 567 ? 39.754 -31.948 -46.530 1.00 23.78 589 GLU A N 1
ATOM 4582 C CA . GLU A 1 567 ? 39.784 -30.765 -45.662 1.00 24.12 589 GLU A CA 1
ATOM 4583 C C . GLU A 1 567 ? 39.446 -29.460 -46.382 1.00 24.83 589 GLU A C 1
ATOM 4584 O O . GLU A 1 567 ? 39.970 -29.177 -47.464 1.00 24.94 589 GLU A O 1
ATOM 4590 N N . GLY A 1 568 ? 38.562 -28.674 -45.771 1.00 25.40 590 GLY A N 1
ATOM 4591 C CA . GLY A 1 568 ? 38.176 -27.374 -46.307 1.00 26.17 590 GLY A CA 1
ATOM 4592 C C . GLY A 1 568 ? 36.841 -27.365 -47.027 1.00 26.98 590 GLY A C 1
ATOM 4593 O O . GLY A 1 568 ? 36.188 -26.326 -47.114 1.00 27.10 590 GLY A O 1
ATOM 4594 N N . TYR A 1 569 ? 36.432 -28.522 -47.542 1.00 27.48 591 TYR A N 1
ATOM 4595 C CA . TYR A 1 569 ? 35.204 -28.616 -48.325 1.00 28.22 591 TYR A CA 1
ATOM 4596 C C . TYR A 1 569 ? 33.933 -28.707 -47.478 1.00 28.66 591 TYR A C 1
ATOM 4597 O O . TYR A 1 569 ? 32.839 -28.415 -47.968 1.00 28.86 591 TYR A O 1
ATOM 4606 N N . CYS A 1 570 ? 34.082 -29.101 -46.215 1.00 28.95 592 CYS A N 1
ATOM 4607 C CA . CYS A 1 570 ? 32.953 -29.175 -45.287 1.00 29.53 592 CYS A CA 1
ATOM 4608 C C . CYS A 1 570 ? 33.041 -28.045 -44.266 1.00 30.52 592 CYS A C 1
ATOM 4609 O O . CYS A 1 570 ? 33.819 -28.110 -43.315 1.00 30.81 592 CYS A O 1
ATOM 4612 N N . TYR A 1 571 ? 32.245 -27.002 -44.477 1.00 31.66 593 TYR A N 1
ATOM 4613 C CA . TYR A 1 571 ? 32.296 -25.804 -43.637 1.00 32.99 593 TYR A CA 1
ATOM 4614 C C . TYR A 1 571 ? 30.943 -25.107 -43.658 1.00 33.38 593 TYR A C 1
ATOM 4615 O O . TYR A 1 571 ? 30.159 -25.303 -44.588 1.00 33.88 593 TYR A O 1
ATOM 4624 N N . SER A 1 572 ? 30.679 -24.291 -42.641 1.00 34.10 594 SER A N 1
ATOM 4625 C CA . SER A 1 572 ? 29.502 -23.420 -42.633 1.00 34.61 594 SER A CA 1
ATOM 4626 C C . SER A 1 572 ? 29.770 -22.151 -41.833 1.00 34.90 594 SER A C 1
ATOM 4627 O O . SER A 1 572 ? 30.043 -22.218 -40.632 1.00 35.53 594 SER A O 1
#

Sequence (572 aa):
EDVVWRWSCDNGKCVKLKNDPRSSEPALSLEACKMFCNEYGLLWPRPTGEADLGNFLSKINLNSIEVKILKKGATDDLMEAAAKRFKEQVSLAIPRGSTPKLTGKAVDVYLVNENPNEKAFSLEMDESYGLRVSPSGADRVNATITANSFFGMRHGLETLSQLFVFDDIRDHLLMVRDVNISDKPVYPYRGILLDTARNYYSIESIKRTIEAMAAVKLNTFHWHITDSQSFPFVTTKRPNLYKFGALSPQKVYTKAAIREVVRFGLERGVRVLPEFDAPAHVGEGWQDTDLTVCFKAEPWKSYCVEPPCGQLNPTKDELYQYLEDIYSDMAEVFDTTDIFHMGGDEVSEACWNSSDSIQNFMMQNRWDLDKESFLKLWNYFQQKAQDKAYKAFGKKLPLILWTSTLTNYKHIDDYLNKDDYIIQVWWTTGVDPQIKGLLEKGYRLIMSNYDALYFDCGYGAWVGAGNNWCSPYIGWQKVYDNSPAVIALEHRDQVLGGEAALWSEQSDTSTLDGRLWPRAAALAERLWAEPATSWQDAEYRMLHIRERLVRMGIQAESLQPEWCYQNEGYCYS

Solvent-accessible surface area: 22791 Å² total; per-residue (Å²): 216,117,56,71,86,48,15,34,67,73,136,35,74,0,39,53,71,100,52,82,127,233,67,124,117,99,8,78,1,20,40,4,3,7,1,67,16,24,143,44,1,6,0,1,1,37,2,46,44,86,35,74,15,28,114,112,46,12,75,0,20,21,103,34,23,76,38,105,48,106,83,155,22,55,0,32,64,0,0,91,25,3,13,147,30,0,83,90,25,0,26,33,8,10,62,223,78,46,97,10,112,91,68,42,54,13,0,14,0,59,0,26,0,72,77,18,104,100,91,68,8,23,35,149,29,57,6,23,8,24,0,145,3,49,61,37,75,88,104,87,5,48,0,36,0,53,4,60,4,0,1,0,0,8,2,0,3,8,0,0,0,4,0,4,1,6,5,63,44,83,55,34,0,20,1,0,88,50,4,37,3,47,7,127,22,72,9,36,0,1,0,0,0,0,0,1,0,21,44,32,0,34,36,126,0,0,48,63,0,0,68,0,0,3,3,1,1,1,0,0,0,0,0,0,0,5,3,4,34,1,3,2,1,18,0,75,118,57,49,78,1,43,128,87,2,20,95,34,112,143,92,21,0,60,70,68,16,0,109,89,0,5,86,38,0,15,28,20,1,0,0,0,0,0,1,1,0,1,0,4,20,4,0,48,1,4,57,141,26,102,2,25,22,21,46,136,22,128,86,53,166,67,58,31,93,31,34,31,2,5,6,0,3,1,21,58,104,81,0,6,93,30,0,34,27,0,0,26,9,0,15,80,1,1,104,26,10,23,0,0,0,2,0,0,10,55,19,17,43,49,1,1,55,72,13,101,49,0,46,74,44,0,104,152,62,227,57,103,68,68,151,98,1,8,14,86,0,8,31,65,0,1,74,79,0,18,83,40,0,37,128,19,31,67,116,130,7,38,0,0,1,1,11,27,76,0,2,40,56,150,43,0,79,108,34,9,62,93,96,20,2,0,0,0,0,55,27,42,14,137,44,102,38,3,122,9,0,3,108,85,22,0,54,0,0,0,0,1,64,47,3,2,6,0,16,0,18,66,37,28,98,69,77,102,56,96,15,158,11,39,110,83,6,25,8,69,107,0,1,65,21,11,2,29,108,33,4,102,132,46,143,140,43,3,14,0,0,0,0,0,0,23,0,38,48,4,52,48,104,47,0,5,15,22,0,0,0,4,0,0,0,1,1,0,8,0,0,9,30,6,116,68,41,67,90,92,1,25,51,8,0,13,16,0,45,58,14,0,61,76,48,43,2,136,9,70,74,50,48,91,107,129,10,17,50,11,7,28,152,44,189,160

Secondary structure (DSSP, 8-state):
----EEEEEETTEEEEEE--SS-SSPPPPHHHHHHHHSTTTT-SSPPSS-EE--S-EEEEEEEEEEEEE-S-STTHHHHHHHHHHHHHHHGGGSPTT----S-SEEEEEEEEESSTT-----TT----EEEEEEEETTTEEEEEEEESSHHHHHHHHHHHHTTEEEETTTTEEEEESSEEEEE--S-SEEEEEEE-SSS---HHHHHHHHHHHHHTT--EEEEE---SS---B--SSSHHHHHHHSSSSSS-B-HHHHHHHHHHHHHTT-EEEEEEEESSS-BTB-TTTT-EE-TT-SSGGGT-SSSSP-EE-TT-THHHHHHHHHHHHHHHH--S-S-EEEE-----HHHHHT-HHHHHHHHHTT--SSTTTHHHHHHHHHHHHHHHHHHHHTS---EEEESSSTT-TTTHHHH--TTTEEEEE-S-TT-HHHHHHHHTT-EEEE--HHHHBTTTTSB-SSSSSB-TTPSP--HHHHHH--HHHHHGGGGGGEEEEEEEE--TT--TTTHHHHHTTHHHHHHHHHHH--SS-GGGTHHHHHHHHHHHHHTT--PPP-S-HHHHHSTTSS--